Protein AF-K2ADT3-F1 (afdb_monomer)

Organism: NCBI:txid1234023

Sequence (476 aa):
MIILTILLVFITGLLLLWLFNQHKYLNIFEQLALGFWVVLSLFVFELFLEGIIFDKLSLIWPVLTFFVLVWILIFKNSKNKGLLSEILVSIKDNSLQIKSSFITLKSWQKIVSVLIVFYVIFKVFMAFSINISMPTFDEDSVAGWDLKTKVFVENKSLVLDRRNSEFLGSALERNIFAPLTDTYFLFGYDKFPVGLSNIIAPLVYLCLIFLFFGIFIRKANLFYSLISVYIFTSLPFIFIHSFWAYFNYISGFFLFTFAFYLSDQVLNLEKDFKINFRILVPLAISSFLDASIRNESIMLMLAIFFIEFGLFWFYNKKDFKFKKYLFVFWGLTWAFIAYLSNIYINYISPQKVGDVSSIVKWWVISNFFESIWKPWVLSAPFIQSFYHTDYNLLYLLYFIAVIIFLFNFKKLLEIKSLFLSSVALLWIFGIILIINVELLWLLTHYAFVRYPIAIIPFLVYIVSYFIHFIFAKKWQ

pLDDT: mean 73.04, std 15.08, range [34.38, 97.38]

Mean predicted aligned error: 10.2 Å

Secondary structure (DSSP, 8-state):
-HHHHHHHHHHHHHHHHHHH-TT--S-HHHHHHHHHHHHHHHHHHHHHHHHHHHSS--SHHHHHHHHHHHHHHHHHHTTSS-HHHHHHHHHHHHHHHHHHHHHHS-HHHHHHHHHHHHHHHHHHHHHHHHHHHSPPPHHHHHHTHHHHHHHHHHHSS----TTSTT-TT-SS----HHHHHHHHHHTT-SS--GGGTTTHHHHHHHHHHHHHHHHHHHHS-HHHHHHHHHHHHH-HHHHHTTTS--HHHHHHHHHHHHHHHHHHHHH-TTT-HHHHHHHHHHHHHHHHHHHTT-HHHHHHHHHHHHHHHHHHHHH--S-HHHHHHHHHHHHHHHHHHHHHHHHHHHHH-SS-TT-HHHHSSHHHHHHHHHHHTSHHHHHHHHHHHHHS-TTHHHHHHHHHHHHHHHHTTTT-HHHHHHHHHHHHHHHHHHHHHHHTGGGHHHHHHHTTTTSGGGGHHHHHHHHHHHHHHHHHTT--

Structure (mmCIF, N/CA/C/O backbone):
data_AF-K2ADT3-F1
#
_entry.id   AF-K2ADT3-F1
#
loop_
_atom_site.group_PDB
_atom_site.id
_atom_site.type_symbol
_atom_site.label_atom_id
_atom_site.label_alt_id
_atom_site.label_comp_id
_atom_site.label_asym_id
_atom_site.label_entity_id
_atom_site.label_seq_id
_atom_site.pdbx_PDB_ins_code
_atom_site.Cartn_x
_atom_site.Cartn_y
_atom_site.Cartn_z
_atom_site.occupancy
_atom_site.B_iso_or_equiv
_atom_site.auth_seq_id
_atom_site.auth_comp_id
_atom_site.auth_asym_id
_atom_site.auth_atom_id
_atom_site.pdbx_PDB_model_num
ATOM 1 N N . MET A 1 1 ? 14.579 16.649 -6.599 1.00 81.69 1 MET A N 1
ATOM 2 C CA . MET A 1 1 ? 13.530 16.148 -7.510 1.00 81.69 1 MET A CA 1
ATOM 3 C C . MET A 1 1 ? 12.638 15.095 -6.854 1.00 81.69 1 MET A C 1
ATOM 5 O O . MET A 1 1 ? 11.445 15.331 -6.791 1.00 81.69 1 MET A O 1
ATOM 9 N N . ILE A 1 2 ? 13.181 14.009 -6.286 1.00 85.12 2 ILE A N 1
ATOM 10 C CA . ILE A 1 2 ? 12.393 12.930 -5.639 1.00 85.12 2 ILE A CA 1
ATOM 11 C C . ILE A 1 2 ? 11.387 13.434 -4.592 1.00 85.12 2 ILE A C 1
ATOM 13 O O . ILE A 1 2 ? 10.227 13.049 -4.599 1.00 85.12 2 ILE A O 1
ATOM 17 N N . ILE A 1 3 ? 11.796 14.355 -3.713 1.00 87.88 3 ILE A N 1
ATOM 18 C CA . ILE A 1 3 ? 10.873 14.934 -2.721 1.00 87.88 3 ILE A CA 1
ATOM 19 C C . ILE A 1 3 ? 9.686 15.625 -3.411 1.00 87.88 3 ILE A C 1
ATOM 21 O O . ILE A 1 3 ? 8.559 15.522 -2.942 1.00 87.88 3 ILE A O 1
ATOM 25 N N . LEU A 1 4 ? 9.916 16.294 -4.545 1.00 87.00 4 LEU A N 1
ATOM 26 C CA . LEU A 1 4 ? 8.864 16.974 -5.296 1.00 87.00 4 LEU A CA 1
ATOM 27 C C . LEU A 1 4 ? 7.901 15.976 -5.953 1.00 87.00 4 LEU A C 1
ATOM 29 O O . LEU A 1 4 ? 6.699 16.204 -5.899 1.00 87.00 4 LEU A O 1
ATOM 33 N N . THR A 1 5 ? 8.397 14.873 -6.526 1.00 87.94 5 THR A N 1
ATOM 34 C CA . THR A 1 5 ? 7.538 13.825 -7.109 1.00 87.94 5 THR A CA 1
ATOM 35 C C . THR A 1 5 ? 6.728 13.106 -6.032 1.00 87.94 5 THR A C 1
ATOM 37 O O . THR A 1 5 ? 5.526 12.921 -6.196 1.00 87.94 5 THR A O 1
ATOM 40 N N . ILE A 1 6 ? 7.330 12.812 -4.875 1.00 90.06 6 ILE A N 1
ATOM 41 C CA . ILE A 1 6 ? 6.617 12.281 -3.703 1.00 90.06 6 ILE A CA 1
ATOM 42 C C . ILE A 1 6 ? 5.514 13.251 -3.252 1.00 90.06 6 ILE A C 1
ATOM 44 O O . ILE A 1 6 ? 4.363 12.847 -3.083 1.00 90.06 6 ILE A O 1
ATOM 48 N N . LEU A 1 7 ? 5.837 14.538 -3.085 1.00 90.38 7 LEU A N 1
ATOM 49 C CA . LEU A 1 7 ? 4.860 15.556 -2.692 1.00 90.38 7 LEU A CA 1
ATOM 50 C C . LEU A 1 7 ? 3.744 15.710 -3.728 1.00 90.38 7 LEU A C 1
ATOM 52 O O . LEU A 1 7 ? 2.586 15.847 -3.339 1.00 90.38 7 LEU A O 1
ATOM 56 N N . LEU A 1 8 ? 4.063 15.651 -5.023 1.00 90.12 8 LEU A N 1
ATOM 57 C CA . LEU A 1 8 ? 3.073 15.709 -6.096 1.00 90.12 8 LEU A CA 1
ATOM 58 C C . LEU A 1 8 ? 2.066 14.564 -5.963 1.00 90.12 8 LEU A C 1
ATOM 60 O O . LEU A 1 8 ? 0.863 14.817 -5.990 1.00 90.12 8 LEU A O 1
ATOM 64 N N . VAL A 1 9 ? 2.535 13.333 -5.742 1.00 90.88 9 VAL A N 1
ATOM 65 C CA . VAL A 1 9 ? 1.667 12.166 -5.525 1.00 90.88 9 VAL A CA 1
ATOM 66 C C . VAL A 1 9 ? 0.793 12.351 -4.280 1.00 90.88 9 VAL A C 1
ATOM 68 O O . VAL A 1 9 ? -0.425 12.203 -4.364 1.00 90.88 9 VAL A O 1
ATOM 71 N N . PHE A 1 10 ? 1.372 12.744 -3.139 1.00 89.94 10 PHE A N 1
ATOM 72 C CA . PHE A 1 10 ? 0.614 12.948 -1.896 1.00 89.94 10 PHE A CA 1
ATOM 73 C C . PHE A 1 10 ? -0.445 14.045 -2.017 1.00 89.94 10 PHE A C 1
ATOM 75 O O . PHE A 1 10 ? -1.592 13.843 -1.617 1.00 89.94 10 PHE A O 1
ATOM 82 N N . ILE A 1 11 ? -0.082 15.207 -2.564 1.00 88.25 11 ILE A N 1
ATOM 83 C CA . ILE A 1 11 ? -1.003 16.339 -2.699 1.00 88.25 11 ILE A CA 1
ATOM 84 C C . ILE A 1 11 ? -2.118 15.970 -3.674 1.00 88.25 11 ILE A C 1
ATOM 86 O O . ILE A 1 11 ? -3.288 16.114 -3.333 1.00 88.25 11 ILE A O 1
ATOM 90 N N . THR A 1 12 ? -1.783 15.439 -4.851 1.00 88.69 12 THR A N 1
ATOM 91 C CA . THR A 1 12 ? -2.785 15.001 -5.835 1.00 88.69 12 THR A CA 1
ATOM 92 C C . THR A 1 12 ? -3.702 13.930 -5.243 1.00 88.69 12 THR A C 1
ATOM 94 O O . THR A 1 12 ? -4.915 13.984 -5.434 1.00 88.69 12 THR A O 1
ATOM 97 N N . GLY A 1 13 ? -3.148 13.000 -4.462 1.00 88.00 13 GLY A N 1
ATOM 98 C CA . GLY A 1 13 ? -3.892 11.946 -3.778 1.00 88.00 13 GLY A CA 1
ATOM 99 C C . GLY A 1 13 ? -4.895 12.484 -2.768 1.00 88.00 13 GLY A C 1
ATOM 100 O O . GLY A 1 13 ? -6.058 12.076 -2.766 1.00 88.00 13 GLY A O 1
ATOM 101 N N . LEU A 1 14 ? -4.472 13.450 -1.950 1.00 84.69 14 LEU A N 1
ATOM 102 C CA . LEU A 1 14 ? -5.355 14.158 -1.028 1.00 84.69 14 LEU A CA 1
ATOM 103 C C . LEU A 1 14 ? -6.466 14.902 -1.771 1.00 84.69 14 LEU A C 1
ATOM 105 O O . LEU A 1 14 ? -7.624 14.801 -1.377 1.00 84.69 14 LEU A O 1
ATOM 109 N N . LEU A 1 15 ? -6.142 15.615 -2.855 1.00 83.19 15 LEU A N 1
ATOM 110 C CA . LEU A 1 15 ? -7.123 16.333 -3.676 1.00 83.19 15 LEU A CA 1
ATOM 111 C C . LEU A 1 15 ? -8.164 15.377 -4.275 1.00 83.19 15 LEU A C 1
ATOM 113 O O . LEU A 1 15 ? -9.370 15.630 -4.195 1.00 83.19 15 LEU A O 1
ATOM 117 N N . LEU A 1 16 ? -7.696 14.259 -4.832 1.00 82.69 16 LEU A N 1
ATOM 118 C CA . LEU A 1 16 ? -8.531 13.228 -5.433 1.00 82.69 16 LEU A CA 1
ATOM 119 C C . LEU A 1 16 ? -9.459 12.595 -4.396 1.00 82.69 16 LEU A C 1
ATOM 121 O O . LEU A 1 16 ? -10.671 12.540 -4.593 1.00 82.69 16 LEU A O 1
ATOM 125 N N . LEU A 1 17 ? -8.924 12.147 -3.259 1.00 80.06 17 LEU A N 1
ATOM 126 C CA . LEU A 1 17 ? -9.761 11.542 -2.230 1.00 80.06 17 LEU A CA 1
ATOM 127 C C . LEU A 1 17 ? -10.680 12.545 -1.561 1.00 80.06 17 LEU A C 1
ATOM 129 O O . LEU A 1 17 ? -11.782 12.167 -1.188 1.00 80.06 17 LEU A O 1
ATOM 133 N N . TRP A 1 18 ? -10.309 13.815 -1.464 1.00 76.06 18 TRP A N 1
ATOM 134 C CA . TRP A 1 18 ? -11.203 14.848 -0.961 1.00 76.06 18 TRP A CA 1
ATOM 135 C C . TRP A 1 18 ? -12.424 15.052 -1.877 1.00 76.06 18 TRP A C 1
ATOM 137 O O . TRP A 1 18 ? -13.548 15.174 -1.385 1.00 76.06 18 TRP A O 1
ATOM 147 N N . LEU A 1 19 ? -12.253 14.978 -3.207 1.00 75.12 19 LEU A N 1
ATOM 148 C CA . LEU A 1 19 ? -13.377 14.985 -4.161 1.00 75.12 19 LEU A CA 1
ATOM 149 C C . LEU A 1 19 ? -14.372 13.846 -3.909 1.00 75.12 19 LEU A C 1
ATOM 151 O O . LEU A 1 19 ? -15.582 14.032 -4.093 1.00 75.12 19 LEU A O 1
ATOM 155 N N . PHE A 1 20 ? -13.861 12.683 -3.507 1.00 73.81 20 PHE A N 1
ATOM 156 C CA . PHE A 1 20 ? -14.641 11.468 -3.295 1.00 73.81 20 PHE A CA 1
ATOM 157 C C . PHE A 1 20 ? -15.158 11.316 -1.855 1.00 73.81 20 PHE A C 1
ATOM 159 O O . PHE A 1 20 ? -16.244 10.770 -1.660 1.00 73.81 20 PHE A O 1
ATOM 166 N N . ASN A 1 21 ? -14.456 11.874 -0.867 1.00 71.19 21 ASN A N 1
ATOM 167 C CA . ASN A 1 21 ? -14.702 11.743 0.571 1.00 71.19 21 ASN A CA 1
ATOM 168 C C . ASN A 1 21 ? -15.465 12.942 1.168 1.00 71.19 21 ASN A C 1
ATOM 170 O O . ASN A 1 21 ? -15.193 13.386 2.284 1.00 71.19 21 ASN A O 1
ATOM 174 N N . GLN A 1 22 ? -16.458 13.463 0.446 1.00 64.25 22 GLN A N 1
ATOM 175 C CA . GLN A 1 22 ? -17.224 14.655 0.857 1.00 64.25 22 GLN A CA 1
ATOM 176 C C . GLN A 1 22 ? -17.975 14.496 2.195 1.00 64.25 22 GLN A C 1
ATOM 178 O O . GLN A 1 22 ? -18.417 15.480 2.776 1.00 64.25 22 GLN A O 1
ATOM 183 N N . HIS A 1 23 ? -18.101 13.267 2.699 1.00 62.38 23 HIS A N 1
ATOM 184 C CA . HIS A 1 23 ? -18.808 12.940 3.939 1.00 62.38 23 HIS A CA 1
ATOM 185 C C . HIS A 1 23 ? -17.874 12.533 5.087 1.00 62.38 23 HIS A C 1
ATOM 187 O O . HIS A 1 23 ? -18.341 11.990 6.083 1.00 62.38 23 HIS A O 1
ATOM 193 N N . LYS A 1 24 ? -16.563 12.799 4.963 1.00 70.69 24 LYS A N 1
ATOM 194 C CA . LYS A 1 24 ? -15.551 12.518 5.999 1.00 70.69 24 LYS A CA 1
ATOM 195 C C . LYS A 1 24 ? -15.534 11.047 6.465 1.00 70.69 24 LYS A C 1
ATOM 197 O O . LYS A 1 24 ? -15.302 10.777 7.639 1.00 70.69 24 LYS A O 1
ATOM 202 N N . TYR A 1 25 ? -15.763 10.099 5.554 1.00 74.94 25 TYR A N 1
ATOM 203 C CA . TYR A 1 25 ? -15.702 8.662 5.850 1.00 74.94 25 TYR A CA 1
ATOM 204 C C . TYR A 1 25 ? -14.286 8.226 6.244 1.00 74.94 25 TYR A C 1
ATOM 206 O O . TYR A 1 25 ? -14.083 7.571 7.263 1.00 74.94 25 TYR A O 1
ATOM 214 N N . LEU A 1 26 ? -13.305 8.630 5.435 1.00 80.00 26 LEU A N 1
ATOM 215 C CA . LEU A 1 26 ? -11.886 8.407 5.702 1.00 80.00 26 LEU A CA 1
ATOM 216 C C . LEU A 1 26 ? -11.332 9.547 6.554 1.00 80.00 26 LEU A C 1
ATOM 218 O O . LEU A 1 26 ? -11.561 10.718 6.228 1.00 80.00 26 LEU A O 1
ATOM 222 N N . ASN A 1 27 ? -10.540 9.232 7.578 1.00 83.75 27 ASN A N 1
ATOM 223 C CA . ASN A 1 27 ? -9.726 10.252 8.245 1.00 83.75 27 ASN A CA 1
ATOM 224 C C . ASN A 1 27 ? -8.504 10.650 7.400 1.00 83.75 27 ASN A C 1
ATOM 226 O O . ASN A 1 27 ? -8.256 10.090 6.334 1.00 83.75 27 ASN A O 1
ATOM 230 N N . ILE A 1 28 ? -7.737 11.639 7.867 1.00 86.00 28 ILE A N 1
ATOM 231 C CA . ILE A 1 28 ? -6.600 12.173 7.107 1.00 86.00 28 ILE A CA 1
ATOM 232 C C . ILE A 1 28 ? -5.492 11.136 6.868 1.00 86.00 28 ILE A C 1
ATOM 234 O O . ILE A 1 28 ? -4.859 11.169 5.820 1.00 86.00 28 ILE A O 1
ATOM 238 N N . PHE A 1 29 ? -5.274 10.193 7.788 1.00 90.56 29 PHE A N 1
ATOM 239 C CA . PHE A 1 29 ? -4.237 9.167 7.639 1.00 90.56 29 PHE A CA 1
ATOM 240 C C . PHE A 1 29 ? -4.635 8.119 6.598 1.00 90.56 29 PHE A C 1
ATOM 242 O O . PHE A 1 29 ? -3.828 7.779 5.735 1.00 90.56 29 PHE A O 1
ATOM 249 N N . GLU A 1 30 ? -5.901 7.683 6.617 1.00 87.69 30 GLU A N 1
ATOM 250 C CA . GLU A 1 30 ? -6.477 6.849 5.556 1.00 87.69 30 GLU A CA 1
ATOM 251 C C . GLU A 1 30 ? -6.400 7.585 4.202 1.00 87.69 30 GLU A C 1
ATOM 253 O O . GLU A 1 30 ? -5.967 7.007 3.211 1.00 87.69 30 GLU A O 1
ATOM 258 N N . GLN A 1 31 ? -6.732 8.882 4.152 1.00 86.50 31 GLN A N 1
ATOM 259 C CA . GLN A 1 31 ? -6.633 9.680 2.921 1.00 86.50 31 GLN A CA 1
ATOM 260 C C . GLN A 1 31 ? -5.194 9.814 2.403 1.00 86.50 31 GLN A C 1
ATOM 262 O O . GLN A 1 31 ? -4.972 9.717 1.201 1.00 86.50 31 GLN A O 1
ATOM 267 N N . LEU A 1 32 ? -4.211 10.026 3.279 1.00 88.38 32 LEU A N 1
ATOM 268 C CA . LEU A 1 32 ? -2.805 10.108 2.880 1.00 88.38 32 LEU A CA 1
ATOM 269 C C . LEU A 1 32 ? -2.323 8.789 2.276 1.00 88.38 32 LEU A C 1
ATOM 271 O O . LEU A 1 32 ? -1.736 8.800 1.199 1.00 88.38 32 LEU A O 1
ATOM 275 N N . ALA A 1 33 ? -2.601 7.666 2.944 1.00 89.81 33 ALA A N 1
ATOM 276 C CA . ALA A 1 33 ? -2.185 6.350 2.477 1.00 89.81 33 ALA A CA 1
ATOM 277 C C . ALA A 1 33 ? -2.865 5.985 1.152 1.00 89.81 33 ALA A C 1
ATOM 279 O O . ALA A 1 33 ? -2.201 5.725 0.155 1.00 89.81 33 ALA A O 1
ATOM 280 N N . LEU A 1 34 ? -4.198 6.000 1.114 1.00 86.12 34 LEU A N 1
ATOM 281 C CA . LEU A 1 34 ? -4.948 5.585 -0.069 1.00 86.12 34 LEU A CA 1
ATOM 282 C C . LEU A 1 34 ? -4.761 6.549 -1.241 1.00 86.12 34 LEU A C 1
ATOM 284 O O . LEU A 1 34 ? -4.681 6.118 -2.38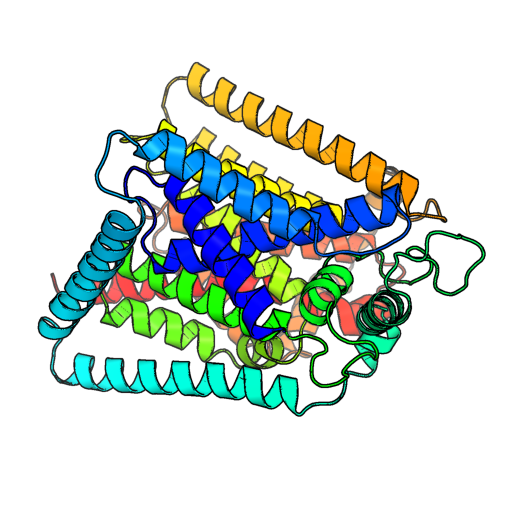7 1.00 86.12 34 LEU A O 1
ATOM 288 N N . GLY A 1 35 ? -4.690 7.850 -0.957 1.00 87.25 35 GLY A N 1
ATOM 289 C CA . GLY A 1 35 ? -4.552 8.882 -1.975 1.00 87.25 35 GLY A CA 1
ATOM 290 C C . GLY A 1 35 ? -3.203 8.784 -2.665 1.00 87.25 35 GLY A C 1
ATOM 291 O O . GLY A 1 35 ? -3.154 8.841 -3.892 1.00 87.25 35 GLY A O 1
ATOM 292 N N . PHE A 1 36 ? -2.137 8.577 -1.883 1.00 88.56 36 PHE A N 1
ATOM 293 C CA . PHE A 1 36 ? -0.804 8.327 -2.418 1.00 88.56 36 PHE A CA 1
ATOM 294 C C . PHE A 1 36 ? -0.827 7.163 -3.409 1.00 88.56 36 PHE A C 1
ATOM 296 O O . PHE A 1 36 ? -0.367 7.301 -4.537 1.00 88.56 36 PHE A O 1
ATOM 303 N N . TRP A 1 37 ? -1.440 6.046 -3.025 1.00 84.75 37 TRP A N 1
ATOM 304 C CA . TRP A 1 37 ? -1.444 4.840 -3.845 1.00 84.75 37 TRP A CA 1
ATOM 305 C C . TRP A 1 37 ? -2.268 4.934 -5.114 1.00 84.75 37 TRP A C 1
ATOM 307 O O . TRP A 1 37 ? -1.780 4.583 -6.184 1.00 84.75 37 TRP A O 1
ATOM 317 N N . VAL A 1 38 ? -3.494 5.442 -5.010 1.00 83.12 38 VAL A N 1
ATOM 318 C CA . VAL A 1 38 ? -4.368 5.606 -6.174 1.00 83.12 38 VAL A CA 1
ATOM 319 C C . VAL A 1 38 ? -3.702 6.493 -7.220 1.00 83.12 38 VAL A C 1
ATOM 321 O O . VAL A 1 38 ? -3.714 6.167 -8.407 1.00 83.12 38 VAL A O 1
ATOM 324 N N . VAL A 1 39 ? -3.098 7.599 -6.784 1.00 87.50 39 VAL A N 1
ATOM 325 C CA . VAL A 1 39 ? -2.418 8.519 -7.695 1.00 87.50 39 VAL A CA 1
ATOM 326 C C . VAL A 1 39 ? -1.117 7.940 -8.216 1.00 87.50 39 VAL A C 1
ATOM 328 O O . VAL A 1 39 ? -0.844 8.100 -9.399 1.00 87.50 39 VAL A O 1
ATOM 331 N N . LEU A 1 40 ? -0.332 7.246 -7.391 1.00 87.94 40 LEU A N 1
ATOM 332 C CA . LEU A 1 40 ? 0.888 6.604 -7.865 1.00 87.94 40 LEU A CA 1
ATOM 333 C C . LEU A 1 40 ? 0.577 5.581 -8.961 1.00 87.94 40 LEU A C 1
ATOM 335 O O . LEU A 1 40 ? 1.201 5.623 -10.015 1.00 87.94 40 LEU A O 1
ATOM 339 N N . SER A 1 41 ? -0.431 4.724 -8.761 1.00 83.25 41 SER A N 1
ATOM 340 C CA . SER A 1 41 ? -0.881 3.781 -9.790 1.00 83.25 41 SER A CA 1
ATOM 341 C C . SER A 1 41 ? -1.310 4.495 -11.073 1.00 83.25 41 SER A C 1
ATOM 343 O O . SER A 1 41 ? -0.955 4.049 -12.162 1.00 83.25 41 SER A O 1
ATOM 345 N N . LEU A 1 42 ? -2.048 5.605 -10.953 1.00 84.12 42 LEU A N 1
ATOM 346 C CA . LEU A 1 42 ? -2.483 6.403 -12.099 1.00 84.12 42 LEU A CA 1
ATOM 347 C C . LEU A 1 42 ? -1.294 7.017 -12.848 1.00 84.12 42 LEU A C 1
ATOM 349 O O . LEU A 1 42 ? -1.214 6.881 -14.061 1.00 84.12 42 LEU A O 1
ATOM 353 N N . PHE A 1 43 ? -0.352 7.637 -12.141 1.00 88.88 43 PHE A N 1
ATOM 354 C CA . PHE A 1 43 ? 0.824 8.265 -12.746 1.00 88.88 43 PHE A CA 1
ATOM 355 C C . PHE A 1 43 ? 1.762 7.248 -13.390 1.00 88.88 43 PHE A C 1
ATOM 357 O O . PHE A 1 43 ? 2.295 7.503 -14.464 1.00 88.88 43 PHE A O 1
ATOM 364 N N . VAL A 1 44 ? 1.939 6.080 -12.774 1.00 86.56 44 VAL A N 1
ATOM 365 C CA . VAL A 1 44 ? 2.715 4.981 -13.363 1.00 86.56 44 VAL A CA 1
ATOM 366 C C . VAL A 1 44 ? 2.036 4.454 -14.627 1.00 86.56 44 VAL A C 1
ATOM 368 O O . VAL A 1 44 ? 2.708 4.171 -15.617 1.00 86.56 44 VAL A O 1
ATOM 371 N N . PHE A 1 45 ? 0.705 4.368 -14.632 1.00 82.94 45 PHE A N 1
ATOM 372 C CA . PHE A 1 45 ? -0.054 3.997 -15.823 1.00 82.94 45 PHE A CA 1
ATOM 373 C C . PHE A 1 45 ? 0.021 5.061 -16.929 1.00 82.94 45 PHE A C 1
ATOM 375 O O . PHE A 1 45 ? 0.191 4.717 -18.096 1.00 82.94 45 PHE A O 1
ATOM 382 N N . GLU A 1 46 ? -0.050 6.346 -16.586 1.00 86.38 46 GLU A N 1
ATOM 383 C CA . GLU A 1 46 ? 0.164 7.448 -17.532 1.00 86.38 46 GLU A CA 1
ATOM 384 C C . GLU A 1 46 ? 1.572 7.397 -18.138 1.00 86.38 46 GLU A C 1
ATOM 386 O O . GLU A 1 46 ? 1.715 7.495 -19.354 1.00 86.38 46 GLU A O 1
ATOM 391 N N . LEU A 1 47 ? 2.595 7.156 -17.311 1.00 87.12 47 LEU A N 1
ATOM 392 C CA . LEU A 1 47 ? 3.984 6.992 -17.741 1.00 87.12 47 LEU A CA 1
ATOM 393 C C . LEU A 1 47 ? 4.143 5.793 -18.692 1.00 87.12 47 LEU A C 1
ATOM 395 O O . LEU A 1 47 ? 4.841 5.875 -19.701 1.00 87.12 47 LEU A O 1
ATOM 399 N N . PHE A 1 48 ? 3.453 4.688 -18.403 1.00 85.38 48 PHE A N 1
ATOM 400 C CA . PHE A 1 48 ? 3.399 3.519 -19.277 1.00 85.38 48 PHE A CA 1
ATOM 401 C C . PHE A 1 48 ? 2.755 3.830 -20.635 1.00 85.38 48 PHE A C 1
ATOM 403 O O . PHE A 1 48 ? 3.317 3.482 -21.675 1.00 85.38 48 PHE A O 1
ATOM 410 N N . LEU A 1 49 ? 1.591 4.493 -20.639 1.00 83.75 49 LEU A N 1
ATOM 411 C CA . LEU A 1 49 ? 0.909 4.899 -21.870 1.00 83.75 49 LEU A CA 1
ATOM 412 C C . LEU A 1 49 ? 1.773 5.842 -22.702 1.00 83.75 49 LEU A C 1
ATOM 414 O O . LEU A 1 49 ? 1.833 5.703 -23.921 1.00 83.75 49 LEU A O 1
ATOM 418 N N . GLU A 1 50 ? 2.463 6.773 -22.050 1.00 86.62 50 GLU A N 1
ATOM 419 C CA . GLU A 1 50 ? 3.373 7.685 -22.724 1.00 86.62 50 GLU A CA 1
ATOM 420 C C . GLU A 1 50 ? 4.522 6.936 -23.398 1.00 86.62 50 GLU A C 1
ATOM 422 O O . GLU A 1 50 ? 4.773 7.130 -24.588 1.00 86.62 50 GLU A O 1
ATOM 427 N N . GLY A 1 51 ? 5.144 6.010 -22.666 1.00 85.44 51 GLY A N 1
ATOM 428 C CA . GLY A 1 51 ? 6.197 5.162 -23.199 1.00 85.44 51 GLY A CA 1
ATOM 429 C C . GLY A 1 51 ? 5.741 4.328 -24.396 1.00 85.44 51 GLY A C 1
ATOM 430 O O . GLY A 1 51 ? 6.506 4.175 -25.337 1.00 85.44 51 GLY A O 1
ATOM 431 N N . ILE A 1 52 ? 4.498 3.834 -24.409 1.00 84.00 52 ILE A N 1
ATOM 432 C CA . ILE A 1 52 ? 3.947 3.097 -25.559 1.00 84.00 52 ILE A CA 1
ATOM 433 C C . ILE A 1 52 ? 3.682 4.010 -26.758 1.00 84.00 52 ILE A C 1
ATOM 435 O O . ILE A 1 52 ? 3.982 3.634 -27.889 1.00 84.00 52 ILE A O 1
ATOM 439 N N . ILE A 1 53 ? 3.054 5.165 -26.532 1.00 85.12 53 ILE A N 1
ATOM 440 C CA . ILE A 1 53 ? 2.545 6.020 -27.613 1.00 85.12 53 ILE A CA 1
ATOM 441 C C . ILE A 1 53 ? 3.671 6.843 -28.244 1.00 85.12 53 ILE A C 1
ATOM 443 O O . ILE A 1 53 ? 3.685 7.034 -29.459 1.00 85.12 53 ILE A O 1
ATOM 447 N N . PHE A 1 54 ? 4.595 7.344 -27.426 1.00 86.56 54 PHE A N 1
ATOM 448 C CA . PHE A 1 54 ? 5.606 8.315 -27.842 1.00 86.56 54 PHE A CA 1
ATOM 449 C C . PHE A 1 54 ? 7.033 7.766 -27.817 1.00 86.56 54 PHE A C 1
ATOM 451 O O . PHE A 1 54 ? 7.948 8.500 -28.195 1.00 86.56 54 PHE A O 1
ATOM 458 N N . ASP A 1 55 ? 7.233 6.522 -27.362 1.00 84.94 55 ASP A N 1
ATOM 459 C CA . ASP A 1 55 ? 8.558 5.909 -27.165 1.00 84.94 55 ASP A CA 1
ATOM 460 C C . ASP A 1 55 ? 9.483 6.769 -26.282 1.00 84.94 55 ASP A C 1
ATOM 462 O O . ASP A 1 55 ? 10.705 6.785 -26.411 1.00 84.94 55 ASP A O 1
ATOM 466 N N . LYS A 1 56 ? 8.877 7.562 -25.393 1.00 87.88 56 LYS A N 1
ATOM 467 C CA . LYS A 1 56 ? 9.545 8.485 -24.477 1.00 87.88 56 LYS A CA 1
ATOM 468 C C . LYS A 1 56 ? 8.763 8.561 -23.183 1.00 87.88 56 LYS A C 1
ATOM 470 O O . LYS A 1 56 ? 7.538 8.513 -23.183 1.00 87.88 56 LYS A O 1
ATOM 475 N N . LEU A 1 57 ? 9.491 8.695 -22.087 1.00 89.12 57 LEU A N 1
ATOM 476 C CA . LEU A 1 57 ? 8.928 8.923 -20.769 1.00 89.12 57 LEU A CA 1
ATOM 477 C C . LEU A 1 57 ? 8.997 10.421 -20.455 1.00 89.12 57 LEU A C 1
ATOM 479 O O . LEU A 1 57 ? 10.053 11.039 -20.617 1.00 89.12 57 LEU A O 1
ATOM 483 N N . SER A 1 58 ? 7.898 11.002 -19.974 1.00 88.00 58 SER A N 1
ATOM 484 C CA . SER A 1 58 ? 7.864 12.346 -19.402 1.00 88.00 58 SER A CA 1
ATOM 485 C C . SER A 1 58 ? 6.998 12.424 -18.143 1.00 88.00 58 SER A C 1
ATOM 487 O O . SER A 1 58 ? 6.258 11.511 -17.790 1.00 88.00 58 SER A O 1
ATOM 489 N N . LEU A 1 59 ? 7.109 13.537 -17.414 1.00 86.62 59 LEU A N 1
ATOM 490 C CA . LEU A 1 59 ? 6.187 13.861 -16.318 1.00 86.62 59 LEU A CA 1
ATOM 491 C C . LEU A 1 59 ? 5.034 14.761 -16.775 1.00 86.62 59 LEU A C 1
ATOM 493 O O . LEU A 1 59 ? 4.301 15.273 -15.930 1.00 86.62 59 LEU A O 1
ATOM 497 N N . ILE A 1 60 ? 4.864 14.981 -18.084 1.00 87.19 60 ILE A N 1
ATOM 498 C CA . ILE A 1 60 ? 3.857 15.914 -18.605 1.00 87.19 60 ILE A CA 1
ATOM 499 C C . ILE A 1 60 ? 2.456 15.456 -18.195 1.00 87.19 60 ILE A C 1
ATOM 501 O O . ILE A 1 60 ? 1.703 16.257 -17.647 1.00 87.19 60 ILE A O 1
ATOM 505 N N . TRP A 1 61 ? 2.122 14.178 -18.390 1.00 84.56 61 TRP A N 1
ATOM 506 C CA . TRP A 1 61 ? 0.798 13.647 -18.050 1.00 84.56 61 TRP A CA 1
ATOM 507 C C . TRP A 1 61 ? 0.497 13.684 -16.543 1.00 84.56 61 TRP A C 1
ATOM 509 O O . TRP A 1 61 ? -0.510 14.303 -16.193 1.00 84.56 61 TRP A O 1
ATOM 519 N N . PRO A 1 62 ? 1.386 13.211 -15.642 1.00 85.44 62 PRO A N 1
ATOM 520 C CA . PRO A 1 62 ? 1.189 13.366 -14.198 1.00 85.44 62 PRO A CA 1
ATOM 521 C C . PRO A 1 62 ? 0.954 14.815 -13.754 1.00 85.44 62 PRO A C 1
ATOM 523 O O . PRO A 1 62 ? 0.088 15.105 -12.921 1.00 85.44 62 PRO A O 1
ATOM 526 N N . VAL A 1 63 ? 1.710 15.756 -14.328 1.00 87.50 63 VAL A N 1
ATOM 527 C CA . VAL A 1 63 ? 1.575 17.187 -14.032 1.00 87.50 63 VAL A CA 1
ATOM 528 C C . VAL A 1 63 ? 0.250 17.738 -14.567 1.00 87.50 63 VAL A C 1
ATOM 530 O O . VAL A 1 63 ? -0.436 18.476 -13.856 1.00 87.50 63 VAL A O 1
ATOM 533 N N . LEU A 1 64 ? -0.153 17.364 -15.784 1.00 88.19 64 LEU A N 1
ATOM 534 C CA . LEU A 1 64 ? -1.450 17.738 -16.351 1.00 88.19 64 LEU A CA 1
ATOM 535 C C . LEU A 1 64 ? -2.605 17.195 -15.507 1.00 88.19 64 LEU A C 1
ATOM 537 O O . LEU A 1 64 ? -3.521 17.952 -15.191 1.00 88.19 64 LEU A O 1
ATOM 541 N N . THR A 1 65 ? -2.545 15.936 -15.075 1.00 85.56 65 THR A N 1
ATOM 542 C CA . THR A 1 65 ? -3.554 15.317 -14.206 1.00 85.56 65 THR A CA 1
ATOM 543 C C . THR A 1 65 ? -3.691 16.069 -12.882 1.00 85.56 65 THR A C 1
ATOM 545 O O . THR A 1 65 ? -4.813 16.358 -12.455 1.00 85.56 65 THR A O 1
ATOM 548 N N . PHE A 1 66 ? -2.579 16.490 -12.267 1.00 86.69 66 PHE A N 1
ATOM 549 C CA . PHE A 1 66 ? -2.615 17.374 -11.098 1.00 86.69 66 PHE A CA 1
ATOM 550 C C . PHE A 1 66 ? -3.350 18.691 -11.391 1.00 86.69 66 PHE A C 1
ATOM 552 O O . PHE A 1 66 ? -4.275 19.056 -10.660 1.00 86.69 66 PHE A O 1
ATOM 559 N N . PHE A 1 67 ? -2.997 19.390 -12.474 1.00 87.81 67 PHE A N 1
ATOM 560 C CA . PHE A 1 67 ? -3.643 20.657 -12.829 1.00 87.81 67 PHE A CA 1
ATOM 561 C C . PHE A 1 67 ? -5.128 20.497 -13.169 1.00 87.81 67 PHE A C 1
ATOM 563 O O . PHE A 1 67 ? -5.932 21.336 -12.763 1.00 87.81 67 PHE A O 1
ATOM 570 N N . VAL A 1 68 ? -5.518 19.414 -13.844 1.00 87.56 68 VAL A N 1
ATOM 571 C CA . VAL A 1 68 ? -6.922 19.089 -14.134 1.00 87.56 68 VAL A CA 1
ATOM 572 C C . VAL A 1 68 ? -7.704 18.879 -12.839 1.00 87.56 68 VAL A C 1
ATOM 574 O O . VAL A 1 68 ? -8.792 19.433 -12.687 1.00 87.56 68 VAL A O 1
ATOM 577 N N . LEU A 1 69 ? -7.156 18.143 -11.869 1.00 82.50 69 LEU A N 1
ATOM 578 C CA . LEU A 1 69 ? -7.811 17.933 -10.574 1.00 82.50 69 LEU A CA 1
ATOM 579 C C . LEU A 1 69 ? -7.947 19.234 -9.777 1.00 82.50 69 LEU A C 1
ATOM 581 O O . LEU A 1 69 ? -9.017 19.504 -9.225 1.00 82.50 69 LEU A O 1
ATOM 585 N N . VAL A 1 70 ? -6.903 20.068 -9.759 1.00 82.19 70 VAL A N 1
ATOM 586 C CA . VAL A 1 70 ? -6.954 21.410 -9.158 1.00 82.19 70 VAL A CA 1
ATOM 587 C C . VAL A 1 70 ? -8.031 22.260 -9.833 1.00 82.19 70 VAL A C 1
ATOM 589 O O . VAL A 1 70 ? -8.831 22.895 -9.147 1.00 82.19 70 VAL A O 1
ATOM 592 N N . TRP A 1 71 ? -8.108 22.237 -11.164 1.00 84.06 71 TRP A N 1
ATOM 593 C CA . TRP A 1 71 ? -9.100 22.984 -11.933 1.00 84.06 71 TRP A CA 1
ATOM 594 C C . TRP A 1 71 ? -10.531 22.522 -11.628 1.00 84.06 71 TRP A C 1
ATOM 596 O O . TRP A 1 71 ? -11.377 23.345 -11.275 1.00 84.06 71 TRP A O 1
ATOM 606 N N . ILE A 1 72 ? -10.792 21.207 -11.644 1.00 82.38 72 ILE A N 1
ATOM 607 C CA . ILE A 1 72 ? -12.086 20.619 -11.252 1.00 82.38 72 ILE A CA 1
ATOM 608 C C . ILE A 1 72 ? -12.483 21.082 -9.846 1.00 82.38 72 ILE A C 1
ATOM 610 O O . ILE A 1 72 ? -13.639 21.440 -9.606 1.00 82.38 72 ILE A O 1
ATOM 614 N N . LEU A 1 73 ? -11.530 21.102 -8.914 1.00 75.19 73 LEU A N 1
ATOM 615 C CA . LEU A 1 73 ? -11.762 21.529 -7.539 1.00 75.19 73 LEU A CA 1
ATOM 616 C C . LEU A 1 73 ? -12.077 23.016 -7.414 1.00 75.19 73 LEU A C 1
ATOM 618 O O . LEU A 1 73 ? -13.006 23.367 -6.688 1.00 75.19 73 LEU A O 1
ATOM 622 N N . ILE A 1 74 ? -11.358 23.882 -8.129 1.00 76.81 74 ILE A N 1
ATOM 623 C CA . ILE A 1 74 ? -11.631 25.325 -8.160 1.00 76.81 74 ILE A CA 1
ATOM 624 C C . ILE A 1 74 ? -13.045 25.578 -8.695 1.00 76.81 74 ILE A C 1
ATOM 626 O O . ILE A 1 74 ? -13.816 26.306 -8.070 1.00 76.81 74 ILE A O 1
ATOM 630 N N . PHE A 1 75 ? -13.426 24.931 -9.799 1.00 78.25 75 PHE A N 1
ATOM 631 C CA . PHE A 1 75 ? -14.757 25.097 -10.385 1.00 78.25 75 PHE A CA 1
ATOM 632 C C . PHE A 1 75 ? -15.866 24.598 -9.457 1.00 78.25 75 PHE A C 1
ATOM 634 O O . PHE A 1 75 ? -16.845 25.312 -9.222 1.00 78.25 75 PHE A O 1
ATOM 641 N N . LYS A 1 76 ? -15.696 23.408 -8.872 1.00 74.56 76 LYS A N 1
ATOM 642 C CA . LYS A 1 76 ? -16.676 22.798 -7.964 1.00 74.56 76 LYS A CA 1
ATOM 643 C C . LYS A 1 76 ? -16.833 23.576 -6.652 1.00 74.56 76 LYS A C 1
ATOM 645 O O . LYS A 1 76 ? -17.947 23.673 -6.143 1.00 74.56 76 LYS A O 1
ATOM 650 N N . ASN A 1 77 ? -15.747 24.153 -6.133 1.00 67.62 77 ASN A N 1
ATOM 651 C CA . ASN A 1 77 ? -15.739 24.894 -4.868 1.00 67.62 77 ASN A CA 1
ATOM 652 C C . ASN A 1 77 ? -15.886 26.410 -5.027 1.00 67.62 77 ASN A C 1
ATOM 654 O O . ASN A 1 77 ? -15.921 27.102 -4.019 1.00 67.62 77 ASN A O 1
ATOM 658 N N . SER A 1 78 ? -16.045 26.944 -6.241 1.00 61.31 78 SER A N 1
ATOM 659 C CA . SER A 1 78 ? -16.280 28.382 -6.473 1.00 61.31 78 SER A CA 1
ATOM 660 C C . SER A 1 78 ? -17.491 28.956 -5.711 1.00 61.31 78 SER A C 1
ATOM 662 O O . SER A 1 78 ? -17.599 30.169 -5.550 1.00 61.31 78 SER A O 1
ATOM 664 N N . LYS A 1 79 ? -18.386 28.092 -5.202 1.00 61.19 79 LYS A N 1
ATOM 665 C CA . LYS A 1 79 ? -19.562 28.449 -4.391 1.00 61.19 79 LYS A CA 1
ATOM 666 C C . LYS A 1 79 ? -19.442 28.150 -2.884 1.00 61.19 79 LYS A C 1
ATOM 668 O O . LYS A 1 79 ? -20.335 28.546 -2.145 1.00 61.19 79 LYS A O 1
ATOM 673 N N . ASN A 1 80 ? -18.386 27.479 -2.416 1.00 56.34 80 ASN A N 1
ATOM 674 C CA . ASN A 1 80 ? -18.190 27.089 -1.008 1.00 56.34 80 ASN A CA 1
ATOM 675 C C . ASN A 1 80 ? -16.823 27.563 -0.482 1.00 56.34 80 ASN A C 1
ATOM 677 O O . ASN A 1 80 ? -15.952 27.958 -1.251 1.00 56.34 80 ASN A O 1
ATOM 681 N N . LYS A 1 81 ? -16.637 27.566 0.847 1.00 58.91 81 LYS A N 1
ATOM 682 C CA . LYS A 1 81 ? -15.376 27.961 1.508 1.00 58.91 81 LYS A CA 1
ATOM 683 C C . LYS A 1 81 ? -14.180 27.282 0.819 1.00 58.91 81 LYS A C 1
ATOM 685 O O . LYS A 1 81 ? -14.229 26.096 0.519 1.00 58.91 81 LYS A O 1
ATOM 690 N N . GLY A 1 82 ? -13.121 28.041 0.527 1.00 66.31 82 GLY A N 1
ATOM 691 C CA . GLY A 1 82 ? -12.023 27.571 -0.325 1.00 66.31 82 GLY A CA 1
ATOM 692 C C . GLY A 1 82 ? -11.420 26.238 0.138 1.00 66.31 82 GLY A C 1
ATOM 693 O O . GLY A 1 82 ? -11.221 26.029 1.332 1.00 66.31 82 GLY A O 1
ATOM 694 N N . LEU A 1 83 ? -11.086 25.364 -0.815 1.00 67.75 83 LEU A N 1
ATOM 695 C CA . LEU A 1 83 ? -10.511 24.020 -0.629 1.00 67.75 83 LEU A CA 1
ATOM 696 C C . LEU A 1 83 ? -9.478 23.920 0.509 1.00 67.75 83 LEU A C 1
ATOM 698 O O . LEU A 1 83 ? -9.561 23.048 1.373 1.00 67.75 83 LEU A O 1
ATOM 702 N N . LEU A 1 84 ? -8.506 24.835 0.506 1.00 70.44 84 LEU A N 1
ATOM 703 C CA . LEU A 1 84 ? -7.434 24.905 1.499 1.00 70.44 84 LEU A CA 1
ATOM 704 C C . LEU A 1 84 ? -7.983 25.022 2.925 1.00 70.44 84 LEU A C 1
ATOM 706 O O . LEU A 1 84 ? -7.468 24.384 3.837 1.00 70.44 84 LEU A O 1
ATOM 710 N N . SER A 1 85 ? -9.063 25.782 3.116 1.00 73.25 85 SER A N 1
ATOM 711 C CA . SER A 1 85 ? -9.703 25.935 4.422 1.00 73.25 85 SER A CA 1
ATOM 712 C C . SER A 1 85 ? -10.341 24.634 4.910 1.00 73.25 85 SER A C 1
ATOM 714 O O . SER A 1 85 ? -10.207 24.307 6.084 1.00 73.25 85 SER A O 1
ATOM 716 N N . GLU A 1 86 ? -10.961 23.844 4.031 1.00 73.38 86 GLU A N 1
ATOM 717 C CA . GLU A 1 86 ? -11.586 22.572 4.412 1.00 73.38 86 GLU A CA 1
ATOM 718 C C . GLU A 1 86 ? -10.550 21.488 4.730 1.00 73.38 86 GLU A C 1
ATOM 720 O O . GLU A 1 86 ? -10.711 20.748 5.703 1.00 73.38 86 GLU A O 1
ATOM 725 N N . ILE A 1 87 ? -9.450 21.431 3.969 1.00 74.69 87 ILE A N 1
ATOM 726 C CA . ILE A 1 87 ? -8.315 20.545 4.270 1.00 74.69 87 ILE A CA 1
ATOM 727 C C . ILE A 1 87 ? -7.707 20.913 5.630 1.00 74.69 87 ILE A C 1
ATOM 729 O O . ILE A 1 87 ? -7.525 20.040 6.479 1.00 74.69 87 ILE A O 1
ATOM 733 N N . LEU A 1 88 ? -7.457 22.203 5.880 1.00 79.62 88 LEU A N 1
ATOM 734 C CA . LEU A 1 88 ? -6.928 22.682 7.161 1.00 79.62 88 LEU A CA 1
ATOM 735 C C . LEU A 1 88 ? -7.883 22.395 8.328 1.00 79.62 88 LEU A C 1
ATOM 737 O O . LEU A 1 88 ? -7.426 22.019 9.408 1.00 79.62 88 LEU A O 1
ATOM 741 N N . VAL A 1 89 ? -9.198 22.516 8.119 1.00 80.56 89 VAL A N 1
ATOM 742 C CA . VAL A 1 89 ? -10.210 22.129 9.116 1.00 80.56 89 VAL A CA 1
ATOM 743 C C . VAL A 1 89 ? -10.151 20.628 9.391 1.00 80.56 89 VAL A C 1
ATOM 745 O O . VAL A 1 89 ? -10.103 20.243 10.551 1.00 80.56 89 VAL A O 1
ATOM 748 N N . SER A 1 90 ? -10.068 19.776 8.365 1.00 78.62 90 SER A N 1
ATOM 749 C CA . SER A 1 90 ? -9.929 18.322 8.544 1.00 78.62 90 SER A CA 1
ATOM 750 C C . SER A 1 90 ? -8.668 17.951 9.336 1.00 78.62 90 SER A C 1
ATOM 752 O O . SER A 1 90 ? -8.719 17.134 10.258 1.00 78.62 90 SER A O 1
ATOM 754 N N . ILE A 1 91 ? -7.530 18.582 9.030 1.00 82.31 91 ILE A N 1
ATOM 755 C CA . ILE A 1 91 ? -6.274 18.381 9.769 1.00 82.31 91 ILE A CA 1
ATOM 756 C C . ILE A 1 91 ? -6.438 18.820 11.231 1.00 82.31 91 ILE A C 1
ATOM 758 O O . ILE A 1 91 ? -6.030 18.103 12.148 1.00 82.31 91 ILE A O 1
ATOM 762 N N . LYS A 1 92 ? -7.072 19.975 11.461 1.00 86.62 92 LYS A N 1
ATOM 763 C CA . LYS A 1 92 ? -7.341 20.498 12.804 1.00 86.62 92 LYS A CA 1
ATOM 764 C C . LYS A 1 92 ? -8.269 19.578 13.600 1.00 86.62 92 LYS A C 1
ATOM 766 O O . LYS A 1 92 ? -7.958 19.286 14.752 1.00 86.62 92 LYS A O 1
ATOM 771 N N . ASP A 1 93 ? -9.351 19.092 12.997 1.00 85.25 93 ASP A N 1
ATOM 772 C CA . ASP A 1 93 ? -10.312 18.175 13.621 1.00 85.25 93 ASP A CA 1
ATOM 773 C C . ASP A 1 93 ? -9.616 16.875 14.068 1.00 85.25 93 ASP A C 1
ATOM 775 O O . ASP A 1 93 ? -9.738 16.470 15.225 1.00 85.25 93 ASP A O 1
ATOM 779 N N . ASN A 1 94 ? -8.802 16.266 13.194 1.00 84.44 94 ASN A N 1
ATOM 780 C CA . ASN A 1 94 ? -8.029 15.060 13.526 1.00 84.44 94 ASN A CA 1
ATOM 781 C C . ASN A 1 94 ? -6.990 15.321 14.632 1.00 84.44 94 ASN A C 1
ATOM 783 O O . ASN A 1 94 ? -6.832 14.514 15.548 1.00 84.44 94 ASN A O 1
ATOM 787 N N . SER A 1 95 ? -6.303 16.466 14.592 1.00 88.06 95 SER A N 1
ATOM 788 C CA . SER A 1 95 ? -5.356 16.866 15.642 1.00 88.06 95 SER A CA 1
ATOM 789 C C . SER A 1 95 ? -6.048 17.027 17.002 1.00 88.06 95 SER A C 1
ATOM 791 O O . SER A 1 95 ? -5.559 16.534 18.023 1.00 88.06 95 SER A O 1
ATOM 793 N N . LEU A 1 96 ? -7.236 17.639 17.026 1.00 88.38 96 LEU A N 1
ATOM 794 C CA . LEU A 1 96 ? -8.057 17.763 18.232 1.00 88.38 96 LEU A CA 1
ATOM 795 C C . LEU A 1 96 ? -8.550 16.399 18.738 1.00 88.38 96 LEU A C 1
ATOM 797 O O . LEU A 1 96 ? -8.544 16.168 19.950 1.00 88.38 96 LEU A O 1
ATOM 801 N N . GLN A 1 97 ? -8.916 15.474 17.846 1.00 88.25 97 GLN A N 1
ATOM 802 C CA . GLN A 1 97 ? -9.279 14.100 18.209 1.00 88.25 97 GLN A CA 1
ATOM 803 C C . GLN A 1 97 ? -8.106 13.359 18.869 1.00 88.25 97 GLN A C 1
ATOM 805 O O . GLN A 1 97 ? -8.282 12.730 19.913 1.00 88.25 97 GLN A O 1
ATOM 810 N N . ILE A 1 98 ? -6.897 13.459 18.311 1.00 89.94 98 ILE A N 1
ATOM 811 C CA . ILE A 1 98 ? -5.698 12.839 18.896 1.00 89.94 98 ILE A CA 1
ATOM 812 C C . ILE A 1 98 ? -5.389 13.469 20.254 1.00 89.94 98 ILE A C 1
ATOM 814 O O . ILE A 1 98 ? -5.166 12.750 21.228 1.00 89.94 98 ILE A O 1
ATOM 818 N N . LYS A 1 99 ? -5.423 14.803 20.348 1.00 91.69 99 LYS A N 1
ATOM 819 C CA . LYS A 1 99 ? -5.139 15.529 21.591 1.00 91.69 99 LYS A CA 1
ATOM 820 C C . LYS A 1 99 ? -6.126 15.165 22.699 1.00 91.69 99 LYS A C 1
ATOM 822 O O . LYS A 1 99 ? -5.705 14.858 23.812 1.00 91.69 99 LYS A O 1
ATOM 827 N N . SER A 1 100 ? -7.424 15.177 22.402 1.00 89.50 100 SER A N 1
ATOM 828 C CA . SER A 1 100 ? -8.465 14.790 23.363 1.00 89.50 100 SER A CA 1
ATOM 829 C C . SER A 1 100 ? -8.309 13.332 23.793 1.00 89.50 100 SER A C 1
ATOM 831 O O . SER A 1 100 ? -8.256 13.058 24.992 1.00 89.50 100 SER A O 1
ATOM 833 N N . SER A 1 101 ? -8.103 12.418 22.841 1.00 89.25 101 SER A N 1
ATOM 834 C CA . SER A 1 101 ? -7.840 11.005 23.131 1.00 89.25 101 SER A CA 1
ATOM 835 C C . SER A 1 101 ? -6.621 10.837 24.038 1.00 89.25 101 SER A C 1
ATOM 837 O O . SER A 1 101 ? -6.698 10.119 25.031 1.00 89.25 101 SER A O 1
ATOM 839 N N . PHE A 1 102 ? -5.521 11.544 23.769 1.00 92.62 102 PHE A N 1
ATOM 840 C CA . PHE A 1 102 ? -4.308 11.487 24.584 1.00 92.62 102 PHE A CA 1
ATOM 841 C C . PHE A 1 102 ? -4.539 11.968 26.018 1.00 92.62 102 PHE A C 1
ATOM 843 O O . PHE A 1 102 ? -4.059 11.338 26.958 1.00 92.62 102 PHE A O 1
ATOM 850 N N . ILE A 1 103 ? -5.301 13.049 26.215 1.00 92.75 103 ILE A N 1
ATOM 851 C CA . ILE A 1 103 ? -5.602 13.583 27.553 1.00 92.75 103 ILE A CA 1
ATOM 852 C C . ILE A 1 103 ? -6.339 12.544 28.405 1.00 92.75 103 ILE A C 1
ATOM 854 O O . ILE A 1 103 ? -5.994 12.386 29.578 1.00 92.75 103 ILE A O 1
ATOM 858 N N . THR A 1 104 ? -7.275 11.800 27.803 1.00 91.69 104 THR A N 1
ATOM 859 C CA . THR A 1 104 ? -8.074 10.765 28.488 1.00 91.69 104 THR A CA 1
ATOM 860 C C . THR A 1 104 ? -7.291 9.506 28.874 1.00 91.69 104 THR A C 1
ATOM 862 O O . THR A 1 104 ? -7.781 8.698 29.661 1.00 91.69 104 THR A O 1
ATOM 865 N N . LEU A 1 105 ? -6.068 9.325 28.364 1.00 92.44 105 LEU A N 1
ATOM 866 C CA . LEU A 1 105 ? -5.244 8.163 28.692 1.00 92.44 105 LEU A CA 1
ATOM 867 C C . LEU A 1 105 ? -4.712 8.214 30.132 1.00 92.44 105 LEU A C 1
ATOM 869 O O . LEU A 1 105 ? -4.349 9.273 30.660 1.00 92.44 105 LEU A O 1
ATOM 873 N N . LYS A 1 106 ? -4.568 7.032 30.741 1.00 94.06 106 LYS A N 1
ATOM 874 C CA . LYS A 1 106 ? -3.865 6.859 32.023 1.00 94.06 106 LYS A CA 1
ATOM 875 C C . LYS A 1 106 ? -2.388 7.236 31.877 1.00 94.06 106 LYS A C 1
ATOM 877 O O . LYS A 1 106 ? -1.819 7.105 30.796 1.00 94.06 106 LYS A O 1
ATOM 882 N N . SER A 1 107 ? -1.728 7.636 32.966 1.00 96.06 107 SER A N 1
ATOM 883 C CA . SER A 1 107 ? -0.324 8.087 32.928 1.00 96.06 107 SER A CA 1
ATOM 884 C C . SER A 1 107 ? 0.628 7.064 32.296 1.00 96.06 107 SER A C 1
ATOM 886 O O . SER A 1 107 ? 1.427 7.422 31.437 1.00 96.06 107 SER A O 1
ATOM 888 N N . TRP A 1 108 ? 0.489 5.777 32.631 1.00 94.44 108 TRP A N 1
ATOM 889 C CA . TRP A 1 108 ? 1.305 4.722 32.021 1.00 94.44 108 TRP A CA 1
ATOM 890 C C . TRP A 1 108 ? 1.007 4.543 30.521 1.00 94.44 108 TRP A C 1
ATOM 892 O O . TRP A 1 108 ? 1.930 4.352 29.735 1.00 94.44 108 TRP A O 1
ATOM 902 N N . GLN A 1 109 ? -0.258 4.678 30.097 1.00 94.69 109 GLN A N 1
ATOM 903 C CA . GLN A 1 109 ? -0.648 4.607 28.681 1.00 94.69 109 GLN A CA 1
ATOM 904 C C . GLN A 1 109 ? -0.059 5.772 27.888 1.00 94.69 109 GLN A C 1
ATOM 906 O O . GLN A 1 109 ? 0.349 5.574 26.748 1.00 94.69 109 GLN A O 1
ATOM 911 N N . LYS A 1 110 ? 0.016 6.971 28.481 1.00 96.19 110 LYS A N 1
ATOM 912 C CA . LYS A 1 110 ? 0.665 8.143 27.874 1.00 96.19 110 LYS A CA 1
ATOM 913 C C . LYS A 1 110 ? 2.150 7.887 27.634 1.00 96.19 110 LYS A C 1
ATOM 915 O O . LYS A 1 110 ? 2.612 8.084 26.516 1.00 96.19 110 LYS A O 1
ATOM 920 N N . ILE A 1 111 ? 2.863 7.394 28.650 1.00 96.44 111 ILE A N 1
ATOM 921 C CA . ILE A 1 111 ? 4.295 7.068 28.549 1.00 96.44 111 ILE A CA 1
ATOM 922 C C . ILE A 1 111 ? 4.522 6.027 27.449 1.00 96.44 111 ILE A C 1
ATOM 924 O O . ILE A 1 111 ? 5.302 6.263 26.532 1.00 96.44 111 ILE A O 1
ATOM 928 N N . VAL A 1 112 ? 3.782 4.915 27.485 1.00 95.38 112 VAL A N 1
ATOM 929 C CA . VAL A 1 112 ? 3.885 3.857 26.468 1.00 95.38 112 VAL A CA 1
ATOM 930 C C . VAL A 1 112 ? 3.541 4.387 25.072 1.00 95.38 112 VAL A C 1
ATOM 932 O O . VAL A 1 112 ? 4.244 4.076 24.118 1.00 95.38 112 VAL A O 1
ATOM 935 N N . SER A 1 113 ? 2.515 5.233 24.940 1.00 96.00 113 SER A N 1
ATOM 936 C CA . SER A 1 113 ? 2.147 5.852 23.658 1.00 96.00 113 SER A CA 1
ATOM 937 C C . SER A 1 113 ? 3.288 6.688 23.077 1.00 96.00 113 SER A C 1
ATOM 939 O O . SER A 1 113 ? 3.589 6.565 21.894 1.00 96.00 113 SER A O 1
ATOM 941 N N . VAL A 1 114 ? 3.948 7.508 23.901 1.00 96.69 114 VAL A N 1
ATOM 942 C CA . VAL A 1 114 ? 5.094 8.328 23.473 1.00 96.69 114 VAL A CA 1
ATOM 943 C C . VAL A 1 114 ? 6.268 7.446 23.045 1.00 96.69 114 VAL A C 1
ATOM 945 O O . VAL A 1 114 ? 6.855 7.692 21.992 1.00 96.69 114 VAL A O 1
ATOM 948 N N . LEU A 1 115 ? 6.573 6.392 23.808 1.00 96.56 115 LEU A N 1
ATOM 949 C CA . LEU A 1 115 ? 7.631 5.438 23.461 1.00 96.56 115 LEU A CA 1
ATOM 950 C C . LEU A 1 115 ? 7.348 4.726 22.133 1.00 96.56 115 LEU A C 1
ATOM 952 O O . LEU A 1 115 ? 8.249 4.599 21.308 1.00 96.56 115 LEU A O 1
ATOM 956 N N . ILE A 1 116 ? 6.098 4.316 21.894 1.00 96.56 116 ILE A N 1
ATOM 957 C CA . ILE A 1 116 ? 5.691 3.711 20.620 1.00 96.56 116 ILE A CA 1
ATOM 958 C C . ILE A 1 116 ? 5.859 4.706 19.468 1.00 96.56 116 ILE A C 1
ATOM 960 O O . ILE A 1 116 ? 6.409 4.340 18.434 1.00 96.56 116 ILE A O 1
ATOM 964 N N . VAL A 1 117 ? 5.426 5.960 19.627 1.00 96.62 117 VAL A N 1
ATOM 965 C CA . VAL A 1 117 ? 5.587 6.983 18.579 1.00 96.62 117 VAL A CA 1
ATOM 966 C C . VAL A 1 117 ? 7.065 7.186 18.245 1.00 96.62 117 VAL A C 1
ATOM 968 O O . VAL A 1 117 ? 7.427 7.171 17.071 1.00 96.62 117 VAL A O 1
ATOM 971 N N . PHE A 1 118 ? 7.926 7.309 19.258 1.00 97.38 118 PHE A N 1
ATOM 972 C CA . PHE A 1 118 ? 9.367 7.440 19.047 1.00 97.38 118 PHE A CA 1
ATOM 973 C C . PHE A 1 118 ? 9.956 6.216 18.330 1.00 97.38 118 PHE A C 1
ATOM 975 O O . PHE A 1 118 ? 10.699 6.368 17.362 1.00 97.38 118 PHE A O 1
ATOM 982 N N . TYR A 1 119 ? 9.567 5.006 18.744 1.00 95.88 119 TYR A N 1
ATOM 983 C CA . TYR A 1 119 ? 9.978 3.757 18.101 1.00 95.88 119 TYR A CA 1
ATOM 984 C C . TYR A 1 119 ? 9.578 3.700 16.622 1.00 95.88 119 TYR A C 1
ATOM 986 O O . TYR A 1 119 ? 10.399 3.356 15.773 1.00 95.88 119 TYR A O 1
ATOM 994 N N . VAL A 1 120 ? 8.335 4.064 16.297 1.00 95.56 120 VAL A N 1
ATOM 995 C CA . VAL A 1 120 ? 7.824 4.054 14.919 1.00 95.56 120 VAL A CA 1
ATOM 996 C C . VAL A 1 120 ? 8.565 5.076 14.059 1.00 95.56 120 VAL A C 1
ATOM 998 O O . VAL A 1 120 ? 8.995 4.735 12.960 1.00 95.56 120 VAL A O 1
ATOM 1001 N N . ILE A 1 121 ? 8.775 6.299 14.561 1.00 96.44 121 ILE A N 1
ATOM 1002 C CA . ILE A 1 121 ? 9.554 7.332 13.858 1.00 96.44 121 ILE A CA 1
ATOM 1003 C C . ILE A 1 121 ? 10.976 6.833 13.591 1.00 96.44 121 ILE A C 1
ATOM 1005 O O . ILE A 1 121 ? 11.457 6.930 12.463 1.00 96.44 121 ILE A O 1
ATOM 1009 N N . PHE A 1 122 ? 11.628 6.252 14.601 1.00 95.31 122 PHE A N 1
ATOM 1010 C CA . PHE A 1 122 ? 12.963 5.681 14.459 1.00 95.31 122 PHE A CA 1
ATOM 1011 C C . PHE A 1 122 ? 12.994 4.565 13.407 1.00 95.31 122 PHE A C 1
ATOM 1013 O O . PHE A 1 122 ? 13.857 4.569 12.536 1.00 95.31 122 PHE A O 1
ATOM 1020 N N . LYS A 1 123 ? 12.026 3.641 13.422 1.00 93.88 123 LYS A N 1
ATOM 1021 C CA . LYS A 1 123 ? 11.911 2.570 12.421 1.00 93.88 123 LYS A CA 1
ATOM 1022 C C . LYS A 1 123 ? 11.732 3.112 11.006 1.00 93.88 123 LYS A C 1
ATOM 1024 O O . LYS A 1 123 ? 12.418 2.650 10.104 1.00 93.88 123 LYS A O 1
ATOM 1029 N N . VAL A 1 124 ? 10.852 4.091 10.803 1.00 95.19 124 VAL A N 1
ATOM 1030 C CA . VAL A 1 124 ? 10.671 4.726 9.488 1.00 95.19 124 VAL A CA 1
ATOM 1031 C C . VAL A 1 124 ? 11.973 5.385 9.033 1.00 95.19 124 VAL A C 1
ATOM 1033 O O . VAL A 1 124 ? 12.419 5.136 7.917 1.00 95.19 124 VAL A O 1
ATOM 1036 N N . PHE A 1 125 ? 12.628 6.155 9.904 1.00 95.31 125 PHE A N 1
ATOM 1037 C CA . PHE A 1 125 ? 13.918 6.772 9.597 1.00 95.31 125 PHE A CA 1
ATOM 1038 C C . PHE A 1 125 ? 14.985 5.735 9.221 1.00 95.31 125 PHE A C 1
ATOM 1040 O O . PHE A 1 125 ? 15.702 5.922 8.238 1.00 95.31 125 PHE A O 1
ATOM 1047 N N . MET A 1 126 ? 15.065 4.624 9.957 1.00 93.88 126 MET A N 1
ATOM 1048 C CA . MET A 1 126 ? 16.006 3.546 9.657 1.00 93.88 126 MET A CA 1
ATOM 1049 C C . MET A 1 126 ? 15.698 2.875 8.319 1.00 93.88 126 MET A C 1
ATOM 1051 O O . MET A 1 126 ? 16.633 2.578 7.589 1.00 93.88 126 MET A O 1
ATOM 1055 N N . ALA A 1 127 ? 14.425 2.680 7.965 1.00 90.69 127 ALA A N 1
ATOM 1056 C CA . ALA A 1 127 ? 14.054 2.114 6.669 1.00 90.69 127 ALA A CA 1
ATOM 1057 C C . ALA A 1 127 ? 14.561 2.984 5.505 1.00 90.69 127 ALA A C 1
ATOM 1059 O O . ALA A 1 127 ? 15.254 2.493 4.618 1.00 90.69 127 ALA A O 1
ATOM 1060 N N . PHE A 1 128 ? 14.310 4.296 5.554 1.00 91.00 128 PHE A N 1
ATOM 1061 C CA . PHE A 1 128 ? 14.859 5.228 4.563 1.00 91.00 128 PHE A CA 1
ATOM 1062 C C . PHE A 1 128 ? 16.393 5.256 4.572 1.00 91.00 128 PHE A C 1
ATOM 1064 O O . PHE A 1 128 ? 17.012 5.221 3.514 1.00 91.00 128 PHE A O 1
ATOM 1071 N N . SER A 1 129 ? 17.015 5.299 5.753 1.00 91.25 129 SER A N 1
ATOM 1072 C CA . SER A 1 129 ? 18.478 5.382 5.870 1.00 91.25 129 SER A CA 1
ATOM 1073 C C . SER A 1 129 ? 19.173 4.142 5.308 1.00 91.25 129 SER A C 1
ATOM 1075 O O . SER A 1 129 ? 20.138 4.273 4.560 1.00 91.25 129 SER A O 1
ATOM 1077 N N . ILE A 1 130 ? 18.666 2.949 5.639 1.00 88.69 130 ILE A N 1
ATOM 1078 C CA . ILE A 1 130 ? 19.214 1.681 5.151 1.00 88.69 130 ILE A CA 1
ATOM 1079 C C . ILE A 1 130 ? 19.048 1.601 3.635 1.00 88.69 130 ILE A C 1
ATOM 1081 O O . ILE A 1 130 ? 20.039 1.351 2.954 1.00 88.69 130 ILE A O 1
ATOM 1085 N N . ASN A 1 131 ? 17.848 1.893 3.116 1.00 85.75 131 ASN A N 1
ATOM 1086 C CA . ASN A 1 131 ? 17.570 1.885 1.679 1.00 85.75 131 ASN A CA 1
ATOM 1087 C C . ASN A 1 131 ? 18.534 2.800 0.904 1.00 85.75 131 ASN A C 1
ATOM 1089 O O . ASN A 1 131 ? 19.103 2.368 -0.089 1.00 85.75 131 ASN A O 1
ATOM 1093 N N . ILE A 1 132 ? 18.803 4.009 1.418 1.00 86.00 132 ILE A N 1
ATOM 1094 C CA . ILE A 1 132 ? 19.731 4.956 0.779 1.00 86.00 132 ILE A CA 1
ATOM 1095 C C . ILE A 1 132 ? 21.190 4.470 0.799 1.00 86.00 132 ILE A C 1
ATOM 1097 O O . ILE A 1 132 ? 21.978 4.787 -0.093 1.00 86.00 132 ILE A O 1
ATOM 1101 N N . SER A 1 133 ? 21.567 3.731 1.842 1.00 83.19 133 SER A N 1
ATOM 1102 C CA . SER A 1 133 ? 22.951 3.313 2.092 1.00 83.19 133 SER A CA 1
ATOM 1103 C C . SER A 1 133 ? 23.335 1.957 1.492 1.00 83.19 133 SER A C 1
ATOM 1105 O O . SER A 1 133 ? 24.527 1.681 1.354 1.00 83.19 133 SER A O 1
ATOM 1107 N N . MET A 1 134 ? 22.362 1.101 1.173 1.00 72.94 134 MET A N 1
ATOM 1108 C CA . MET A 1 134 ? 22.621 -0.246 0.669 1.00 72.94 134 MET A CA 1
ATOM 1109 C C . MET A 1 134 ? 22.749 -0.255 -0.862 1.00 72.94 134 MET A C 1
ATOM 1111 O O . MET A 1 134 ? 21.954 0.387 -1.548 1.00 72.94 134 MET A O 1
ATOM 1115 N N . PRO A 1 135 ? 23.734 -0.982 -1.424 1.00 64.19 135 PRO A N 1
ATOM 1116 C CA . PRO A 1 135 ? 23.763 -1.253 -2.856 1.00 64.19 135 PRO A CA 1
ATOM 1117 C C . PRO A 1 135 ? 22.564 -2.127 -3.263 1.00 64.19 135 PRO A C 1
ATOM 1119 O O . PRO A 1 135 ? 22.021 -2.863 -2.437 1.00 64.19 135 PRO A O 1
ATOM 1122 N N . THR A 1 136 ? 22.168 -2.053 -4.537 1.00 62.06 136 THR A N 1
ATOM 1123 C CA . THR A 1 136 ? 21.132 -2.915 -5.136 1.00 62.06 136 THR A CA 1
ATOM 1124 C C . THR A 1 136 ? 21.400 -4.383 -4.828 1.00 62.06 136 THR A C 1
ATOM 1126 O O . THR A 1 136 ? 22.540 -4.837 -4.936 1.00 62.06 136 THR A O 1
ATOM 1129 N N . PHE A 1 137 ? 20.358 -5.124 -4.453 1.00 54.47 137 PHE A N 1
ATOM 1130 C CA . PHE A 1 137 ? 20.477 -6.545 -4.148 1.00 54.47 137 PHE A CA 1
ATOM 1131 C C . PHE A 1 137 ? 20.712 -7.363 -5.430 1.00 54.47 137 PHE A C 1
ATOM 1133 O O . PHE A 1 137 ? 20.019 -7.188 -6.437 1.00 54.47 137 PHE A O 1
ATOM 1140 N N . ASP A 1 138 ? 21.688 -8.273 -5.392 1.00 48.16 138 ASP A N 1
ATOM 1141 C CA . ASP A 1 138 ? 22.127 -9.029 -6.572 1.00 48.16 138 ASP A CA 1
ATOM 1142 C C . ASP A 1 138 ? 21.057 -10.004 -7.119 1.00 48.16 138 ASP A C 1
ATOM 1144 O O . ASP A 1 138 ? 21.046 -10.285 -8.313 1.00 48.16 138 ASP A O 1
ATOM 1148 N N . GLU A 1 139 ? 20.103 -10.504 -6.315 1.00 48.19 139 GLU A N 1
ATOM 1149 C CA . GLU A 1 139 ? 19.073 -11.419 -6.857 1.00 48.19 139 GLU A CA 1
ATOM 1150 C C . GLU A 1 139 ? 17.974 -10.692 -7.661 1.00 48.19 139 GLU A C 1
ATOM 1152 O O . GLU A 1 139 ? 17.476 -11.247 -8.640 1.00 48.19 139 GLU A O 1
ATOM 1157 N N . ASP A 1 140 ? 17.621 -9.445 -7.320 1.00 47.72 140 ASP A N 1
ATOM 1158 C CA . ASP A 1 140 ? 16.601 -8.668 -8.057 1.00 47.72 140 ASP A CA 1
ATOM 1159 C C . ASP A 1 140 ? 17.180 -7.975 -9.305 1.00 47.72 140 ASP A C 1
ATOM 1161 O O . ASP A 1 140 ? 16.473 -7.751 -10.297 1.00 47.72 140 ASP A O 1
ATOM 1165 N N . SER A 1 141 ? 18.495 -7.735 -9.317 1.00 45.41 141 SER A N 1
ATOM 1166 C CA . SER A 1 141 ? 19.236 -7.379 -10.534 1.00 45.41 141 SER A CA 1
ATOM 1167 C C . SER A 1 141 ? 19.366 -8.557 -11.512 1.00 45.41 141 SER A C 1
ATOM 1169 O O . SER A 1 141 ? 19.502 -8.324 -12.714 1.00 45.41 141 SER A O 1
ATOM 1171 N N . VAL A 1 142 ? 19.198 -9.802 -11.042 1.00 36.53 142 VAL A N 1
ATOM 1172 C CA . VAL A 1 142 ? 19.055 -11.006 -11.884 1.00 36.53 142 VAL A CA 1
ATOM 1173 C C . VAL A 1 142 ? 17.591 -11.252 -12.305 1.00 36.53 142 VAL A C 1
ATOM 1175 O O . VAL A 1 142 ? 17.357 -11.740 -13.412 1.00 36.53 142 VAL A O 1
ATOM 1178 N N . ALA A 1 143 ? 16.594 -10.870 -11.489 1.00 49.19 143 ALA A N 1
ATOM 1179 C CA . ALA A 1 143 ? 15.161 -11.018 -11.806 1.00 49.19 143 ALA A CA 1
ATOM 1180 C C . ALA A 1 143 ? 14.602 -9.944 -12.772 1.00 49.19 143 ALA A C 1
ATOM 1182 O O . ALA A 1 143 ? 13.611 -10.183 -13.466 1.00 49.19 143 ALA A O 1
ATOM 1183 N N . GLY A 1 144 ? 15.275 -8.794 -12.896 1.00 63.66 144 GLY A N 1
ATOM 1184 C CA . GLY A 1 144 ? 15.049 -7.815 -13.965 1.00 63.66 144 GLY A CA 1
ATOM 1185 C C . GLY A 1 144 ? 14.304 -6.538 -13.565 1.00 63.66 144 GLY A C 1
ATOM 1186 O O . GLY A 1 144 ? 14.072 -5.709 -14.443 1.00 63.66 144 GLY A O 1
ATOM 1187 N N . TRP A 1 145 ? 13.953 -6.332 -12.287 1.00 76.06 145 TRP A N 1
ATOM 1188 C CA . TRP A 1 145 ? 13.342 -5.072 -11.833 1.00 76.06 145 TRP A CA 1
ATOM 1189 C C . TRP A 1 145 ? 14.347 -3.918 -11.925 1.00 76.06 145 TRP A C 1
ATOM 1191 O O . TRP A 1 145 ? 14.165 -3.029 -12.757 1.00 76.06 145 TRP A O 1
ATOM 1201 N N . ASP A 1 146 ? 15.420 -3.945 -11.132 1.00 78.06 146 ASP A N 1
ATOM 1202 C CA . ASP A 1 146 ? 16.414 -2.861 -11.084 1.00 78.06 146 ASP A CA 1
ATOM 1203 C C . ASP A 1 146 ? 17.082 -2.627 -12.444 1.00 78.06 146 ASP A C 1
ATOM 1205 O O . ASP A 1 146 ? 17.339 -1.487 -12.832 1.00 78.06 146 ASP A O 1
ATOM 1209 N N . LEU A 1 147 ? 17.300 -3.704 -13.209 1.00 78.75 147 LEU A N 1
ATOM 1210 C CA . LEU A 1 147 ? 17.821 -3.619 -14.571 1.00 78.75 147 LEU A CA 1
ATOM 1211 C C . LEU A 1 147 ? 16.866 -2.843 -15.490 1.00 78.75 147 LEU A C 1
ATOM 1213 O O . LEU A 1 147 ? 17.308 -1.938 -16.192 1.00 78.75 147 LEU A O 1
ATOM 1217 N N . LYS A 1 148 ? 15.559 -3.140 -15.464 1.00 80.75 148 LYS A N 1
ATOM 1218 C CA . LYS A 1 148 ? 14.558 -2.392 -16.243 1.00 80.75 148 LYS A CA 1
ATOM 1219 C C . LYS A 1 148 ? 14.466 -0.940 -15.795 1.00 80.75 148 LYS A C 1
ATOM 1221 O O . LYS A 1 148 ? 14.418 -0.059 -16.645 1.00 80.75 148 LYS A O 1
ATOM 1226 N N . THR A 1 149 ? 14.484 -0.680 -14.487 1.00 85.00 149 THR A N 1
ATOM 1227 C CA . THR A 1 149 ? 14.501 0.691 -13.959 1.00 85.00 149 THR A CA 1
ATOM 1228 C C . THR A 1 149 ? 15.707 1.451 -14.491 1.00 85.00 149 THR A C 1
ATOM 1230 O O . THR A 1 149 ? 15.561 2.562 -14.994 1.00 85.00 149 THR A O 1
ATOM 1233 N N . LYS A 1 150 ? 16.898 0.843 -14.434 1.00 86.19 150 LYS A N 1
ATOM 1234 C CA . LYS A 1 150 ? 18.124 1.433 -14.971 1.00 86.19 150 LYS A CA 1
ATOM 1235 C C . LYS A 1 150 ? 17.976 1.765 -16.453 1.00 86.19 150 LYS A C 1
ATOM 1237 O O . LYS A 1 150 ? 18.229 2.903 -16.834 1.00 86.19 150 LYS A O 1
ATOM 1242 N N . VAL A 1 151 ? 17.517 0.806 -17.257 1.00 86.69 151 VAL A N 1
ATOM 1243 C CA . VAL A 1 151 ? 17.286 0.989 -18.698 1.00 86.69 151 VAL A CA 1
ATOM 1244 C C . VAL A 1 151 ? 16.311 2.143 -18.955 1.00 86.69 151 VAL A C 1
ATOM 1246 O O . VAL A 1 151 ? 16.603 3.009 -19.773 1.00 86.69 151 VAL A O 1
ATOM 1249 N N . PHE A 1 152 ? 15.184 2.218 -18.241 1.00 88.75 152 PHE A N 1
ATOM 1250 C CA . PHE A 1 152 ? 14.193 3.283 -18.446 1.00 88.75 152 PHE A CA 1
ATOM 1251 C C . PHE A 1 152 ? 14.691 4.660 -18.006 1.00 88.75 152 PHE A C 1
ATOM 1253 O O . PHE A 1 152 ? 14.384 5.652 -18.662 1.00 88.75 152 PHE A O 1
ATOM 1260 N N . VAL A 1 153 ? 15.462 4.735 -16.918 1.00 90.00 153 VAL A N 1
ATOM 1261 C CA . VAL A 1 153 ? 16.049 5.991 -16.428 1.00 90.00 153 VAL A CA 1
ATOM 1262 C C . VAL A 1 153 ? 17.129 6.498 -17.385 1.00 90.00 153 VAL A C 1
ATOM 1264 O O . VAL A 1 153 ? 17.127 7.676 -17.733 1.00 90.00 153 VAL A O 1
ATOM 1267 N N . GLU A 1 154 ? 18.024 5.620 -17.843 1.00 90.75 154 GLU A N 1
ATOM 1268 C CA . GLU A 1 154 ? 19.142 5.995 -18.718 1.00 90.75 154 GLU A CA 1
ATOM 1269 C C . GLU A 1 154 ? 18.676 6.295 -20.153 1.00 90.75 154 GLU A C 1
ATOM 1271 O O . GLU A 1 154 ? 19.100 7.294 -20.736 1.00 90.75 154 GLU A O 1
ATOM 1276 N N . ASN A 1 155 ? 17.744 5.503 -20.701 1.00 89.06 155 ASN A N 1
ATOM 1277 C CA . ASN A 1 155 ? 17.215 5.715 -22.055 1.00 89.06 155 ASN A CA 1
ATOM 1278 C C . ASN A 1 155 ? 16.081 6.752 -22.109 1.00 89.06 155 ASN A C 1
ATOM 1280 O O . ASN A 1 155 ? 15.784 7.282 -23.180 1.00 89.06 155 ASN A O 1
ATOM 1284 N N . LYS A 1 156 ? 15.436 7.050 -20.971 1.00 89.88 156 LYS A N 1
ATOM 1285 C CA . LYS A 1 156 ? 14.227 7.893 -20.873 1.00 89.88 1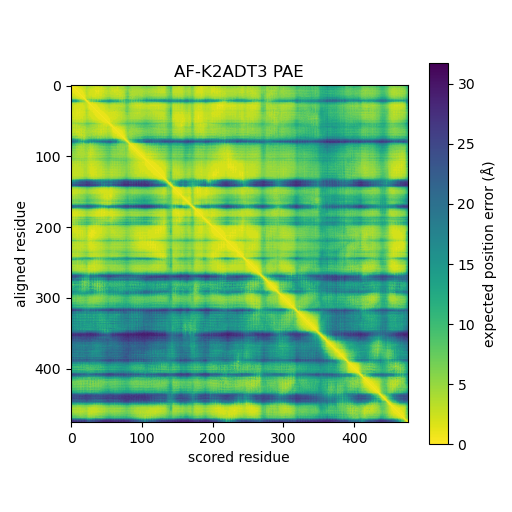56 LYS A CA 1
ATOM 1286 C C . LYS A 1 156 ? 13.090 7.413 -21.787 1.00 89.88 156 LYS A C 1
ATOM 1288 O O . LYS A 1 156 ? 12.294 8.216 -22.277 1.00 89.88 156 LYS A O 1
ATOM 1293 N N . SER A 1 157 ? 13.002 6.106 -22.016 1.00 89.88 157 SER A N 1
ATOM 1294 C CA . SER A 1 157 ? 12.004 5.463 -22.873 1.00 89.88 157 SER A CA 1
ATOM 1295 C C . SER A 1 157 ? 11.690 4.045 -22.396 1.00 89.88 157 SER A C 1
ATOM 1297 O O . SER A 1 157 ? 12.448 3.437 -21.636 1.00 89.88 157 SER A O 1
ATOM 1299 N N . LEU A 1 158 ? 10.561 3.508 -22.860 1.00 86.50 158 LEU A N 1
ATOM 1300 C CA . LEU A 1 158 ? 10.332 2.067 -22.832 1.00 86.50 158 LEU A CA 1
ATOM 1301 C C . LEU A 1 158 ? 11.059 1.456 -24.028 1.00 86.50 158 LEU A C 1
ATOM 1303 O O . LEU A 1 158 ? 10.861 1.893 -25.150 1.00 86.50 158 LEU A O 1
ATOM 1307 N N . VAL A 1 159 ? 11.865 0.416 -23.832 1.00 84.81 159 VAL A N 1
ATOM 1308 C CA . VAL A 1 159 ? 12.491 -0.273 -24.969 1.00 84.81 159 VAL A CA 1
ATOM 1309 C C . VAL A 1 159 ? 11.450 -1.176 -25.636 1.00 84.81 159 VAL A C 1
ATOM 1311 O O . VAL A 1 159 ? 11.183 -2.281 -25.161 1.00 84.81 159 VAL A O 1
ATOM 1314 N N . LEU A 1 160 ? 10.834 -0.701 -26.722 1.00 82.69 160 LEU A N 1
ATOM 1315 C CA . LEU A 1 160 ? 9.747 -1.408 -27.420 1.00 82.69 160 LEU A CA 1
ATOM 1316 C C . LEU A 1 160 ? 10.212 -2.301 -28.584 1.00 82.69 160 LEU A C 1
ATOM 1318 O O . LEU A 1 160 ? 9.455 -3.169 -29.027 1.00 82.69 160 LEU A O 1
ATOM 1322 N N . ASP A 1 161 ? 11.439 -2.128 -29.085 1.00 82.44 161 ASP A N 1
ATOM 1323 C CA . ASP A 1 161 ? 11.971 -2.972 -30.163 1.00 82.44 161 ASP A CA 1
ATOM 1324 C C . ASP A 1 161 ? 12.279 -4.380 -29.638 1.00 82.44 161 ASP A C 1
ATOM 1326 O O . ASP A 1 161 ? 13.224 -4.578 -28.878 1.00 82.44 161 ASP A O 1
ATOM 1330 N N . ARG A 1 162 ? 11.515 -5.375 -30.103 1.00 76.88 162 ARG A N 1
ATOM 1331 C CA . ARG A 1 162 ? 11.674 -6.798 -29.748 1.00 76.88 162 ARG A CA 1
ATOM 1332 C C . ARG A 1 162 ? 13.041 -7.384 -30.106 1.00 76.88 162 ARG A C 1
ATOM 1334 O O . ARG A 1 162 ? 13.373 -8.462 -29.625 1.00 76.88 162 ARG A O 1
ATOM 1341 N N . ARG A 1 163 ? 13.803 -6.726 -30.982 1.00 79.56 163 ARG A N 1
ATOM 1342 C CA . ARG A 1 163 ? 15.159 -7.143 -31.369 1.00 79.56 163 ARG A CA 1
ATOM 1343 C C . ARG A 1 163 ? 16.220 -6.662 -30.382 1.00 79.56 163 ARG A C 1
ATOM 1345 O O . ARG A 1 163 ? 17.335 -7.173 -30.415 1.00 79.56 163 ARG A O 1
ATOM 1352 N N . ASN A 1 164 ? 15.896 -5.684 -29.537 1.00 78.81 164 ASN A N 1
ATOM 1353 C CA . ASN A 1 164 ? 16.797 -5.206 -28.502 1.00 78.81 164 ASN A CA 1
ATOM 1354 C C . ASN A 1 164 ? 16.831 -6.222 -27.346 1.00 78.81 164 ASN A C 1
ATOM 1356 O O . ASN A 1 164 ? 15.787 -6.687 -26.890 1.00 78.81 164 ASN A O 1
ATOM 1360 N N . SER A 1 165 ? 18.024 -6.558 -26.851 1.00 75.69 165 SER A N 1
ATOM 1361 C CA . SER A 1 165 ? 18.192 -7.417 -25.670 1.00 75.69 165 SER A CA 1
ATOM 1362 C C . SER A 1 165 ? 17.515 -6.840 -24.423 1.00 75.69 165 SER A C 1
ATOM 1364 O O . SER A 1 165 ? 17.051 -7.592 -23.570 1.00 75.69 165 SER A O 1
ATOM 1366 N N . GLU A 1 166 ? 17.403 -5.515 -24.350 1.00 77.19 166 GLU A N 1
ATOM 1367 C CA . GLU A 1 166 ? 16.744 -4.764 -23.278 1.00 77.19 166 GLU A CA 1
ATOM 1368 C C . GLU A 1 166 ? 15.245 -4.550 -23.528 1.00 77.19 166 GLU A C 1
ATOM 1370 O O . GLU A 1 166 ? 14.614 -3.772 -22.814 1.00 77.19 166 GLU A O 1
ATOM 1375 N N . PHE A 1 167 ? 14.664 -5.208 -24.544 1.00 78.44 167 PHE A N 1
ATOM 1376 C CA . PHE A 1 167 ? 13.230 -5.143 -24.815 1.00 78.44 167 PHE A CA 1
ATOM 1377 C C . PHE A 1 167 ? 12.435 -5.341 -23.527 1.00 78.44 167 PHE A C 1
ATOM 1379 O O . PHE A 1 167 ? 12.656 -6.282 -22.772 1.00 78.44 167 PHE A O 1
ATOM 1386 N N . LEU A 1 168 ? 11.444 -4.486 -23.305 1.00 72.94 168 LEU A N 1
ATOM 1387 C CA . LEU A 1 168 ? 10.599 -4.502 -22.117 1.00 72.94 168 LEU A CA 1
ATOM 1388 C C . LEU A 1 168 ? 10.073 -5.911 -21.741 1.00 72.94 168 LEU A C 1
ATOM 1390 O O . LEU A 1 168 ? 9.928 -6.235 -20.556 1.00 72.94 168 LEU A O 1
ATOM 1394 N N . GLY A 1 169 ? 9.789 -6.749 -22.744 1.00 65.56 169 GLY A N 1
ATOM 1395 C CA . GLY A 1 169 ? 9.301 -8.121 -22.578 1.00 65.56 169 GLY A CA 1
ATOM 1396 C C . GLY A 1 169 ? 10.362 -9.233 -22.600 1.00 65.56 169 GLY A C 1
ATOM 1397 O O . GLY A 1 169 ? 9.964 -10.395 -22.658 1.00 65.56 169 GLY A O 1
ATOM 1398 N N . SER A 1 170 ? 11.670 -8.930 -22.602 1.00 59.53 170 SER A N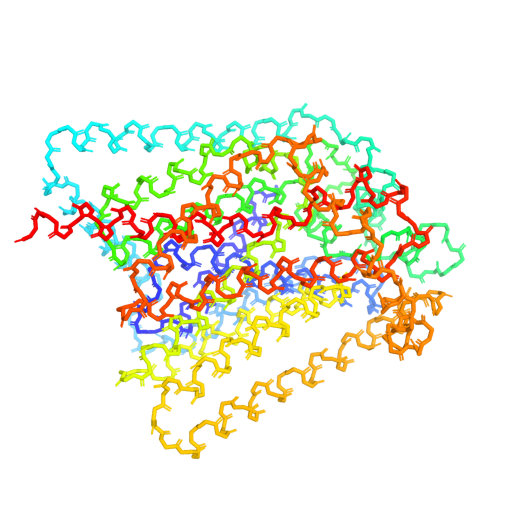 1
ATOM 1399 C CA . SER A 1 170 ? 12.760 -9.926 -22.682 1.00 59.53 170 SER A CA 1
ATOM 1400 C C . SER A 1 170 ? 13.157 -10.555 -21.337 1.00 59.53 170 SER A C 1
ATOM 1402 O O . SER A 1 170 ? 13.768 -11.622 -21.330 1.00 59.53 170 SER A O 1
ATOM 1404 N N . ALA A 1 171 ? 12.806 -9.938 -20.203 1.00 53.41 171 ALA A N 1
ATOM 1405 C CA . ALA A 1 171 ? 13.164 -10.438 -18.872 1.00 53.41 171 ALA A CA 1
ATOM 1406 C C . ALA A 1 171 ? 12.273 -11.605 -18.395 1.00 53.41 171 ALA A C 1
ATOM 1408 O O . ALA A 1 171 ? 11.094 -11.689 -18.748 1.00 53.41 171 ALA A O 1
ATOM 1409 N N . LEU A 1 172 ? 12.838 -12.466 -17.533 1.00 47.91 172 LEU A N 1
ATOM 1410 C CA . LEU A 1 172 ? 12.151 -13.591 -16.875 1.00 47.91 172 LEU A CA 1
ATOM 1411 C C . LEU A 1 172 ? 10.904 -13.139 -16.095 1.00 47.91 172 LEU A C 1
ATOM 1413 O O . LEU A 1 172 ? 9.894 -13.845 -16.094 1.00 47.91 172 LEU A O 1
ATOM 1417 N N . GLU A 1 173 ? 10.936 -11.944 -15.495 1.00 52.66 173 GLU A N 1
ATOM 1418 C CA . GLU A 1 173 ? 9.770 -11.322 -14.870 1.00 52.66 173 GLU A CA 1
ATOM 1419 C C . GLU A 1 173 ? 9.094 -10.289 -15.785 1.00 52.66 173 GLU A C 1
ATOM 1421 O O . GLU A 1 173 ? 9.691 -9.318 -16.262 1.00 52.66 173 GLU A O 1
ATOM 1426 N N . ARG A 1 174 ? 7.784 -10.471 -15.987 1.00 56.56 174 ARG A N 1
ATOM 1427 C CA . ARG A 1 174 ? 6.922 -9.616 -16.828 1.00 56.56 174 ARG A CA 1
ATOM 1428 C C . ARG A 1 174 ? 6.440 -8.344 -16.135 1.00 56.56 174 ARG A C 1
ATOM 1430 O O . ARG A 1 174 ? 5.687 -7.578 -16.726 1.00 56.56 174 ARG A O 1
ATOM 1437 N N . ASN A 1 175 ? 6.870 -8.113 -14.901 1.00 66.88 175 ASN A N 1
ATOM 1438 C CA . ASN A 1 175 ? 6.464 -6.950 -14.134 1.00 66.88 175 ASN A CA 1
ATOM 1439 C C . ASN A 1 175 ? 7.089 -5.674 -14.729 1.00 66.88 175 ASN A C 1
ATOM 1441 O O . ASN A 1 175 ? 8.300 -5.607 -14.953 1.00 66.88 175 ASN A O 1
ATOM 1445 N N . ILE A 1 176 ? 6.251 -4.676 -15.013 1.00 73.56 176 ILE A N 1
ATOM 1446 C CA . ILE A 1 176 ? 6.657 -3.334 -15.458 1.00 73.56 176 ILE A CA 1
ATOM 1447 C C . ILE A 1 176 ? 6.318 -2.248 -14.427 1.00 73.56 176 ILE A C 1
ATOM 1449 O O . ILE A 1 176 ? 6.845 -1.145 -14.495 1.00 73.56 176 ILE A O 1
ATOM 1453 N N . PHE A 1 177 ? 5.466 -2.552 -13.447 1.00 77.12 177 PHE A N 1
ATOM 1454 C CA . PHE A 1 177 ? 4.886 -1.576 -12.531 1.00 77.12 177 PHE A CA 1
ATOM 1455 C C . PHE A 1 177 ? 5.962 -1.085 -11.598 1.00 77.12 177 PHE A C 1
ATOM 1457 O O . PHE A 1 177 ? 6.158 0.113 -11.446 1.00 77.12 177 PHE A O 1
ATOM 1464 N N . ALA A 1 178 ? 6.669 -2.038 -10.998 1.00 76.94 178 ALA A N 1
ATOM 1465 C CA . ALA A 1 178 ? 7.719 -1.767 -10.042 1.00 76.94 178 ALA A CA 1
ATOM 1466 C C . ALA A 1 178 ? 8.863 -0.971 -10.708 1.00 76.94 178 ALA A C 1
ATOM 1468 O O . ALA A 1 178 ? 9.157 0.129 -10.232 1.00 76.94 178 ALA A O 1
ATOM 1469 N N . PRO A 1 179 ? 9.378 -1.388 -11.889 1.00 81.38 179 PRO A N 1
ATOM 1470 C CA . PRO A 1 179 ? 10.355 -0.590 -12.625 1.00 81.38 179 PRO A CA 1
ATOM 1471 C C . PRO A 1 179 ? 9.881 0.815 -13.001 1.00 81.38 179 PRO A C 1
ATOM 1473 O O . PRO A 1 179 ? 10.625 1.783 -12.855 1.00 81.38 179 PRO A O 1
ATOM 1476 N N . LEU A 1 180 ? 8.639 0.965 -13.469 1.00 85.19 180 LEU A N 1
ATOM 1477 C CA . LEU A 1 180 ? 8.090 2.278 -13.815 1.00 85.19 180 LEU A CA 1
ATOM 1478 C C . LEU A 1 180 ? 7.824 3.153 -12.592 1.00 85.19 180 LEU A C 1
ATOM 1480 O O . LEU A 1 180 ? 7.952 4.370 -12.683 1.00 85.19 180 LEU A O 1
ATOM 1484 N N . THR A 1 181 ? 7.483 2.553 -11.455 1.00 86.19 181 THR A N 1
ATOM 1485 C CA . THR A 1 181 ? 7.306 3.265 -10.187 1.00 86.19 181 THR A CA 1
ATOM 1486 C C . THR A 1 181 ? 8.622 3.879 -9.740 1.00 86.19 181 THR A C 1
ATOM 1488 O O . THR A 1 181 ? 8.673 5.071 -9.439 1.00 86.19 181 THR A O 1
ATOM 1491 N N . ASP A 1 182 ? 9.707 3.108 -9.768 1.00 85.38 182 ASP A N 1
ATOM 1492 C CA . ASP A 1 182 ? 11.026 3.650 -9.452 1.00 85.38 182 ASP A CA 1
ATOM 1493 C C . ASP A 1 182 ? 11.463 4.673 -10.502 1.00 85.38 182 ASP A C 1
ATOM 1495 O O . ASP A 1 182 ? 11.906 5.765 -10.150 1.00 85.38 182 ASP A O 1
ATOM 1499 N N . THR A 1 183 ? 11.244 4.388 -11.788 1.00 88.81 183 THR A N 1
ATOM 1500 C CA . THR A 1 183 ? 11.539 5.331 -12.880 1.00 88.81 183 THR A CA 1
ATOM 1501 C C . THR A 1 183 ? 10.808 6.661 -12.691 1.00 88.81 183 THR A C 1
ATOM 1503 O O . THR A 1 183 ? 11.402 7.715 -12.897 1.00 88.81 183 THR A O 1
ATOM 1506 N N . TYR A 1 184 ? 9.551 6.643 -12.241 1.00 90.19 184 TYR A N 1
ATOM 1507 C CA . TYR A 1 184 ? 8.780 7.849 -11.945 1.00 90.19 184 TYR A CA 1
ATOM 1508 C C . TYR A 1 184 ? 9.455 8.709 -10.866 1.00 90.19 184 TYR A C 1
ATOM 1510 O O . TYR A 1 184 ? 9.609 9.922 -11.034 1.00 90.19 184 TYR A O 1
ATOM 1518 N N . PHE A 1 185 ? 9.907 8.102 -9.764 1.00 89.44 185 PHE A N 1
ATOM 1519 C CA . PHE A 1 185 ? 10.614 8.848 -8.719 1.00 89.44 185 PHE A CA 1
ATOM 1520 C C . PHE A 1 185 ? 11.993 9.328 -9.183 1.00 89.44 185 PHE A C 1
ATOM 1522 O O . PHE A 1 185 ? 12.426 10.420 -8.804 1.00 89.44 185 PHE A O 1
ATOM 1529 N N . LEU A 1 186 ? 12.647 8.549 -10.041 1.00 89.12 186 LEU A N 1
ATOM 1530 C CA . LEU A 1 186 ? 13.984 8.803 -10.569 1.00 89.12 186 LEU A CA 1
ATOM 1531 C C . LEU A 1 186 ? 13.998 9.641 -11.857 1.00 89.12 186 LEU A C 1
ATOM 1533 O O . LEU A 1 186 ? 15.074 9.929 -12.370 1.00 89.12 186 LEU A O 1
ATOM 1537 N N . PHE A 1 187 ? 12.843 10.117 -12.332 1.00 82.56 187 PHE A N 1
ATOM 1538 C CA . PHE A 1 187 ? 12.660 10.760 -13.641 1.00 82.56 187 PHE A CA 1
ATOM 1539 C C . PHE A 1 187 ? 13.571 11.985 -13.915 1.00 82.56 187 PHE A C 1
ATOM 1541 O O . PHE A 1 187 ? 13.767 12.396 -15.054 1.00 82.56 187 PHE A O 1
ATOM 1548 N N . GLY A 1 188 ? 14.167 12.583 -12.881 1.00 81.31 188 GLY A N 1
ATOM 1549 C CA . GLY A 1 188 ? 15.106 13.706 -13.008 1.00 81.31 188 GLY A CA 1
ATOM 1550 C C . GLY A 1 188 ? 16.592 13.338 -13.021 1.00 81.31 188 GLY A C 1
ATOM 1551 O O . GLY A 1 188 ? 17.415 14.246 -12.947 1.00 81.31 188 GLY A O 1
ATOM 1552 N N . TYR A 1 189 ? 16.943 12.053 -13.033 1.00 86.50 189 TYR A N 1
ATOM 1553 C CA . TYR A 1 189 ? 18.329 11.593 -13.011 1.00 86.50 189 TYR A CA 1
ATOM 1554 C C . TYR A 1 189 ? 18.771 11.138 -14.402 1.00 86.50 189 TYR A C 1
ATOM 1556 O O . TYR A 1 189 ? 18.068 10.387 -15.066 1.00 86.50 189 TYR A O 1
ATOM 1564 N N . ASP A 1 190 ? 19.962 11.566 -14.826 1.00 84.75 190 ASP A N 1
ATOM 1565 C CA . ASP A 1 190 ? 20.558 11.124 -16.098 1.00 84.75 190 ASP A CA 1
ATOM 1566 C C . ASP A 1 190 ? 21.293 9.782 -15.981 1.00 84.75 190 ASP A C 1
ATOM 1568 O O . ASP A 1 190 ? 21.608 9.149 -16.983 1.00 84.75 190 ASP A O 1
ATOM 1572 N N . LYS A 1 191 ? 21.600 9.355 -14.753 1.00 86.94 191 LYS A N 1
ATOM 1573 C CA . LYS A 1 191 ? 22.229 8.067 -14.449 1.00 86.94 191 LYS A CA 1
ATOM 1574 C C . LYS A 1 191 ? 21.471 7.399 -13.328 1.00 86.94 191 LYS A C 1
ATOM 1576 O O . LYS A 1 191 ? 21.086 8.082 -12.381 1.00 86.94 191 LYS A O 1
ATOM 1581 N N . PHE A 1 192 ? 21.326 6.081 -13.408 1.00 86.25 192 PHE A N 1
ATOM 1582 C CA . PHE A 1 192 ? 20.627 5.306 -12.395 1.00 86.25 192 PHE A CA 1
ATOM 1583 C C . PHE A 1 192 ? 21.315 5.421 -11.020 1.00 86.25 192 PHE A C 1
ATOM 1585 O O . PHE A 1 192 ? 22.448 4.956 -10.849 1.00 86.25 192 PHE A O 1
ATOM 1592 N N . PRO A 1 193 ? 20.668 6.052 -10.024 1.00 85.38 193 PRO A N 1
ATOM 1593 C CA . PRO A 1 193 ? 21.225 6.167 -8.686 1.00 85.38 193 PRO A CA 1
ATOM 1594 C C . PRO A 1 193 ? 20.964 4.879 -7.898 1.00 85.38 193 PRO A C 1
ATOM 1596 O O . PRO A 1 193 ? 19.881 4.683 -7.355 1.00 85.38 193 PRO A O 1
ATOM 1599 N N . VAL A 1 194 ? 21.982 4.022 -7.794 1.00 78.69 194 VAL A N 1
ATOM 1600 C CA . VAL A 1 194 ? 21.902 2.697 -7.144 1.00 78.69 194 VAL A CA 1
ATOM 1601 C C . VAL A 1 194 ? 21.301 2.763 -5.734 1.00 78.69 194 VAL A C 1
ATOM 1603 O O . VAL A 1 194 ? 20.396 1.996 -5.426 1.00 78.69 194 VAL A O 1
ATOM 1606 N N . GLY A 1 195 ? 21.729 3.718 -4.900 1.00 74.94 195 GLY A N 1
ATOM 1607 C CA . GLY A 1 195 ? 21.201 3.896 -3.537 1.00 74.94 195 GLY A CA 1
ATOM 1608 C C . GLY A 1 195 ? 19.776 4.459 -3.471 1.00 74.94 195 GLY A C 1
ATOM 1609 O O . GLY A 1 195 ? 19.274 4.741 -2.401 1.00 74.94 195 GLY A O 1
ATOM 1610 N N . LEU A 1 196 ? 19.116 4.709 -4.597 1.00 79.56 196 LEU A N 1
ATOM 1611 C CA . LEU A 1 196 ? 17.706 5.106 -4.642 1.00 79.56 196 LEU A CA 1
ATOM 1612 C C . LEU A 1 196 ? 16.872 4.112 -5.453 1.00 79.56 196 LEU A C 1
ATOM 1614 O O . LEU A 1 196 ? 15.683 4.353 -5.677 1.00 79.56 196 LEU A O 1
ATOM 1618 N N . SER A 1 197 ? 17.482 2.990 -5.856 1.00 72.50 197 SER A N 1
ATOM 1619 C CA . SER A 1 197 ? 16.728 1.789 -6.189 1.00 72.50 197 SER A CA 1
ATOM 1620 C C . SER A 1 197 ? 15.792 1.502 -5.018 1.00 72.50 197 SER A C 1
ATOM 1622 O O . SER A 1 197 ? 16.172 1.658 -3.854 1.00 72.50 197 SER A O 1
ATOM 1624 N N . ASN A 1 198 ? 14.546 1.131 -5.293 1.00 77.06 198 ASN A N 1
ATOM 1625 C CA . ASN A 1 198 ? 13.641 0.657 -4.250 1.00 77.06 198 ASN A CA 1
ATOM 1626 C C . ASN A 1 198 ? 13.099 1.724 -3.273 1.00 77.06 198 ASN A C 1
ATOM 1628 O O . ASN A 1 198 ? 12.514 1.358 -2.250 1.00 77.06 198 ASN A O 1
ATOM 1632 N N . ILE A 1 199 ? 13.187 3.028 -3.591 1.00 83.31 199 ILE A N 1
ATOM 1633 C CA . ILE A 1 199 ? 12.614 4.119 -2.764 1.00 83.31 199 ILE A CA 1
ATOM 1634 C C . ILE A 1 199 ? 11.107 3.947 -2.497 1.00 83.31 199 ILE A C 1
ATOM 1636 O O . ILE A 1 199 ? 10.564 4.481 -1.525 1.00 83.31 199 ILE A O 1
ATOM 1640 N N . ILE A 1 200 ? 10.419 3.168 -3.336 1.00 83.56 200 ILE A N 1
ATOM 1641 C CA . ILE A 1 200 ? 9.018 2.809 -3.144 1.00 83.56 200 ILE A CA 1
ATOM 1642 C C . ILE A 1 200 ? 8.773 1.999 -1.863 1.00 83.56 200 ILE A C 1
ATOM 1644 O O . ILE A 1 200 ? 7.759 2.217 -1.204 1.00 83.56 200 ILE A O 1
ATOM 1648 N N . ALA A 1 201 ? 9.678 1.112 -1.444 1.00 84.69 201 ALA A N 1
ATOM 1649 C CA . ALA A 1 201 ? 9.469 0.263 -0.267 1.00 84.69 201 ALA A CA 1
ATOM 1650 C C . ALA A 1 201 ? 9.262 1.033 1.047 1.00 84.69 201 ALA A C 1
ATOM 1652 O O . ALA A 1 201 ? 8.259 0.779 1.730 1.00 84.69 201 ALA A O 1
ATOM 1653 N N . PRO A 1 202 ? 10.118 2.007 1.412 1.00 89.50 202 PRO A N 1
ATOM 1654 C CA . PRO A 1 202 ? 9.903 2.767 2.639 1.00 89.50 202 PRO A CA 1
ATOM 1655 C C . PRO A 1 202 ? 8.659 3.664 2.545 1.00 89.50 202 PRO A C 1
ATOM 1657 O O . PRO A 1 202 ? 7.989 3.892 3.557 1.00 89.50 202 PRO A O 1
ATOM 1660 N N . LEU A 1 203 ? 8.273 4.105 1.339 1.00 90.50 203 LEU A N 1
ATOM 1661 C CA . LEU A 1 203 ? 7.013 4.821 1.107 1.00 90.50 203 LEU A CA 1
ATOM 1662 C C . LEU A 1 203 ? 5.791 3.915 1.320 1.00 90.50 203 LEU A C 1
ATOM 1664 O O . LEU A 1 203 ? 4.827 4.333 1.967 1.00 90.50 203 LEU A O 1
ATOM 1668 N N . VAL A 1 204 ? 5.843 2.659 0.860 1.00 87.06 204 VAL A N 1
ATOM 1669 C CA . VAL A 1 204 ? 4.802 1.647 1.117 1.00 87.06 204 VAL A CA 1
ATOM 1670 C C . VAL A 1 204 ? 4.635 1.409 2.603 1.00 87.06 204 VAL A C 1
ATOM 1672 O O . VAL A 1 204 ? 3.516 1.399 3.116 1.00 87.06 204 VAL A O 1
ATOM 1675 N N . TYR A 1 205 ? 5.752 1.245 3.305 1.00 90.94 205 TYR A N 1
ATOM 1676 C CA . TYR A 1 205 ? 5.761 1.036 4.742 1.00 90.94 205 TYR A CA 1
ATOM 1677 C C . TYR A 1 205 ? 5.137 2.203 5.504 1.00 90.94 205 TYR A C 1
ATOM 1679 O O . TYR A 1 205 ? 4.285 1.983 6.367 1.00 90.94 205 TYR A O 1
ATOM 1687 N N . LEU A 1 206 ? 5.469 3.441 5.130 1.00 93.88 206 LEU A N 1
ATOM 1688 C CA . LEU A 1 206 ? 4.839 4.631 5.696 1.00 93.88 206 LEU A CA 1
ATOM 1689 C C . LEU A 1 206 ? 3.325 4.666 5.426 1.00 93.88 206 LEU A C 1
ATOM 1691 O O . LEU A 1 206 ? 2.544 4.956 6.333 1.00 93.88 206 LEU A O 1
ATOM 1695 N N . CYS A 1 207 ? 2.897 4.319 4.210 1.00 91.94 207 CYS A N 1
ATOM 1696 C CA . CYS A 1 207 ? 1.478 4.256 3.860 1.00 91.94 207 CYS A CA 1
ATOM 1697 C C . CYS A 1 207 ? 0.731 3.176 4.651 1.00 91.94 207 CYS A C 1
ATOM 1699 O O . CYS A 1 207 ? -0.375 3.432 5.118 1.00 91.94 207 CYS A O 1
ATOM 1701 N N . LEU A 1 208 ? 1.326 1.997 4.863 1.00 89.94 208 LEU A N 1
ATOM 1702 C CA . LEU A 1 208 ? 0.749 0.952 5.715 1.00 89.94 208 LEU A CA 1
ATOM 1703 C C . LEU A 1 208 ? 0.613 1.428 7.162 1.00 89.94 208 LEU A C 1
ATOM 1705 O O . LEU A 1 208 ? -0.450 1.259 7.753 1.00 89.94 208 LEU A O 1
ATOM 1709 N N . ILE A 1 209 ? 1.634 2.088 7.717 1.00 94.75 209 ILE A N 1
ATOM 1710 C CA . ILE A 1 209 ? 1.570 2.679 9.062 1.00 94.75 209 ILE A CA 1
ATOM 1711 C C . ILE A 1 209 ? 0.405 3.671 9.169 1.00 94.75 209 ILE A C 1
ATOM 1713 O O . ILE A 1 209 ? -0.388 3.581 10.109 1.00 94.75 209 ILE A O 1
ATOM 1717 N N . PHE A 1 210 ? 0.270 4.590 8.207 1.00 94.38 210 PHE A N 1
ATOM 1718 C CA . PHE A 1 210 ? -0.837 5.549 8.177 1.00 94.38 210 PHE A CA 1
ATOM 1719 C C . PHE A 1 210 ? -2.194 4.871 8.007 1.00 94.38 210 PHE A C 1
ATOM 1721 O O . PHE A 1 210 ? -3.143 5.254 8.689 1.00 94.38 210 PHE A O 1
ATOM 1728 N N . LEU A 1 211 ? -2.287 3.839 7.170 1.00 91.31 211 LEU A N 1
ATOM 1729 C CA . LEU A 1 211 ? -3.517 3.083 6.976 1.00 91.31 211 LEU A CA 1
ATOM 1730 C C . LEU A 1 211 ? -3.937 2.365 8.266 1.00 91.31 211 LEU A C 1
ATOM 1732 O O . LEU A 1 211 ? -5.068 2.534 8.715 1.00 91.31 211 LEU A O 1
ATOM 1736 N N . PHE A 1 212 ? -3.029 1.627 8.911 1.00 91.81 212 PHE A N 1
ATOM 1737 C CA . PHE A 1 212 ? -3.303 0.944 10.179 1.00 91.81 212 PHE A CA 1
ATOM 1738 C C . PHE A 1 212 ? -3.680 1.928 11.285 1.00 91.81 212 PHE A C 1
ATOM 1740 O O . PHE A 1 212 ? -4.692 1.737 11.962 1.00 91.81 212 PHE A O 1
ATOM 1747 N N . PHE A 1 213 ? -2.900 2.999 11.455 1.00 94.50 213 PHE A N 1
ATOM 1748 C CA . PHE A 1 213 ? -3.206 4.029 12.442 1.00 94.50 213 PHE A CA 1
ATOM 1749 C C . PHE A 1 213 ? -4.572 4.665 12.176 1.00 94.50 213 PHE A C 1
ATOM 1751 O O . PHE A 1 213 ? -5.379 4.786 13.095 1.00 94.50 213 PHE A O 1
ATOM 1758 N N . GLY A 1 214 ? -4.849 5.018 10.919 1.00 90.88 214 GLY A N 1
ATOM 1759 C CA . GLY A 1 214 ? -6.102 5.613 10.477 1.00 90.88 214 GLY A CA 1
ATOM 1760 C C . GLY A 1 214 ? -7.307 4.703 10.725 1.00 90.88 214 GLY A C 1
ATOM 1761 O O . GLY A 1 214 ? -8.290 5.126 11.331 1.00 90.88 214 GLY A O 1
ATOM 1762 N N . ILE A 1 215 ? -7.238 3.434 10.337 1.00 87.94 215 ILE A N 1
ATOM 1763 C CA . ILE A 1 215 ? -8.335 2.489 10.574 1.00 87.94 215 ILE A CA 1
ATOM 1764 C C . ILE A 1 215 ? -8.608 2.345 12.079 1.00 87.94 215 ILE A C 1
ATOM 1766 O O . ILE A 1 215 ? -9.759 2.436 12.518 1.00 87.94 215 ILE A O 1
ATOM 1770 N N . PHE A 1 216 ? -7.563 2.157 12.892 1.00 89.38 216 PHE A N 1
ATOM 1771 C CA . PHE A 1 216 ? -7.742 1.934 14.324 1.00 89.38 216 PHE A CA 1
ATOM 1772 C C . PHE A 1 216 ? -8.115 3.199 15.098 1.00 89.38 216 PHE A C 1
ATOM 1774 O O . PHE A 1 216 ? -8.913 3.087 16.017 1.00 89.38 216 PHE A O 1
ATOM 1781 N N . ILE A 1 217 ? -7.667 4.403 14.725 1.00 89.31 217 ILE A N 1
ATOM 1782 C CA . ILE A 1 217 ? -8.087 5.626 15.438 1.00 89.31 217 ILE A CA 1
ATOM 1783 C C . ILE A 1 217 ? -9.572 5.939 15.211 1.00 89.31 217 ILE A C 1
ATOM 1785 O O . ILE A 1 217 ? -10.211 6.578 16.044 1.00 89.31 217 ILE A O 1
ATOM 1789 N N . ARG A 1 218 ? -10.138 5.463 14.092 1.00 84.44 218 ARG A N 1
ATOM 1790 C CA . ARG A 1 218 ? -11.575 5.535 13.795 1.00 84.44 218 ARG A CA 1
ATOM 1791 C C . ARG A 1 218 ? -12.383 4.477 14.553 1.00 84.44 218 ARG A C 1
ATOM 1793 O O . ARG A 1 218 ? -13.501 4.763 14.971 1.00 84.44 218 ARG A O 1
ATOM 1800 N N . LYS A 1 219 ? -11.845 3.261 14.706 1.00 80.81 219 LYS A N 1
ATOM 1801 C CA . LYS A 1 219 ? -12.556 2.108 15.299 1.00 80.81 219 LYS A CA 1
ATOM 1802 C C . LYS A 1 219 ? -12.272 1.881 16.792 1.00 80.81 219 LYS A C 1
ATOM 1804 O O . LYS A 1 219 ? -13.034 1.181 17.451 1.00 80.81 219 LYS A O 1
ATOM 1809 N N . ALA A 1 220 ? -11.194 2.450 17.314 1.00 84.50 220 ALA A N 1
ATOM 1810 C CA . ALA A 1 220 ? -10.662 2.258 18.658 1.00 84.50 220 ALA A CA 1
ATOM 1811 C C . ALA A 1 220 ? -10.163 3.597 19.243 1.00 84.50 220 ALA A C 1
ATOM 1813 O O . ALA A 1 220 ? -10.417 4.670 18.706 1.00 84.50 220 ALA A O 1
ATOM 1814 N N . ASN A 1 221 ? -9.455 3.548 20.377 1.00 87.19 221 ASN A N 1
ATOM 1815 C CA . ASN A 1 221 ? -8.816 4.728 20.967 1.00 87.19 221 ASN A CA 1
ATOM 1816 C C . ASN A 1 221 ? -7.347 4.870 20.522 1.00 87.19 221 ASN A C 1
ATOM 1818 O O . ASN A 1 221 ? -6.754 3.952 19.945 1.00 87.19 221 ASN A O 1
ATOM 1822 N N . LEU A 1 222 ? -6.737 6.016 20.844 1.00 92.62 222 LEU A N 1
ATOM 1823 C CA . LEU A 1 222 ? -5.344 6.324 20.500 1.00 92.62 222 LEU A CA 1
ATOM 1824 C C . LEU A 1 222 ? -4.352 5.249 20.963 1.00 92.62 222 LEU A C 1
ATOM 1826 O O . LEU A 1 222 ? -3.485 4.844 20.194 1.00 92.62 222 LEU A O 1
ATOM 1830 N N . PHE A 1 223 ? -4.494 4.761 22.196 1.00 93.00 223 PHE A N 1
ATOM 1831 C CA . PHE A 1 223 ? -3.565 3.791 22.774 1.00 93.00 223 PHE A CA 1
ATOM 1832 C C . PHE A 1 223 ? -3.555 2.468 21.997 1.00 93.00 223 PHE A C 1
ATOM 1834 O O . PHE A 1 223 ? -2.492 1.983 21.614 1.00 93.00 223 PHE A O 1
ATOM 1841 N N . TYR A 1 224 ? -4.729 1.912 21.689 1.00 90.19 224 TYR A N 1
ATOM 1842 C CA . TYR A 1 224 ? -4.820 0.674 20.906 1.00 90.19 224 TYR A CA 1
ATOM 1843 C C . TYR A 1 224 ? -4.441 0.871 19.436 1.00 90.19 224 TYR A C 1
ATOM 1845 O O . TYR A 1 224 ? -3.898 -0.045 18.819 1.00 90.19 224 TYR A O 1
ATOM 1853 N N . SER A 1 225 ? -4.658 2.068 18.889 1.00 93.06 225 SER A N 1
ATOM 1854 C CA . SER A 1 225 ? -4.188 2.415 17.543 1.00 93.06 225 SER A CA 1
ATOM 1855 C C . SER A 1 225 ? -2.663 2.365 17.468 1.00 93.06 225 SER A C 1
ATOM 1857 O O . SER A 1 225 ? -2.106 1.748 16.564 1.00 93.06 225 SER A O 1
ATOM 1859 N N . LEU A 1 226 ? -1.984 2.925 18.473 1.00 95.00 226 LEU A N 1
ATOM 1860 C CA . LEU A 1 226 ? -0.527 2.881 18.580 1.00 95.00 226 LEU A CA 1
ATOM 1861 C C . LEU A 1 226 ? -0.002 1.464 18.829 1.00 95.00 226 LEU A C 1
ATOM 1863 O O . LEU A 1 226 ? 0.959 1.071 18.179 1.00 95.00 226 LEU A O 1
ATOM 1867 N N . ILE A 1 227 ? -0.649 0.663 19.686 1.00 92.50 227 ILE A N 1
ATOM 1868 C CA . ILE A 1 227 ? -0.291 -0.760 19.849 1.00 92.50 227 ILE A CA 1
ATOM 1869 C C . ILE A 1 227 ? -0.376 -1.502 18.512 1.00 92.50 227 ILE A C 1
ATOM 1871 O O . ILE A 1 227 ? 0.493 -2.309 18.202 1.00 92.50 227 ILE A O 1
ATOM 1875 N N . SER A 1 228 ? -1.399 -1.225 17.705 1.00 90.88 228 SER A N 1
ATOM 1876 C CA . SER A 1 228 ? -1.586 -1.897 16.416 1.00 90.88 228 SER A CA 1
ATOM 1877 C C . SER A 1 228 ? -0.467 -1.560 15.430 1.00 90.88 228 SER A C 1
ATOM 1879 O O . SER A 1 228 ? 0.111 -2.457 14.819 1.00 90.88 228 SER A O 1
ATOM 1881 N N . VAL A 1 229 ? -0.090 -0.281 15.349 1.00 94.25 229 VAL A N 1
ATOM 1882 C CA . VAL A 1 229 ? 1.076 0.159 14.567 1.00 94.25 229 VAL A CA 1
ATOM 1883 C C . VAL A 1 229 ? 2.370 -0.440 15.123 1.00 94.25 229 VAL A C 1
ATOM 1885 O O . VAL A 1 229 ? 3.228 -0.869 14.356 1.00 94.25 229 VAL A O 1
ATOM 1888 N N . TYR A 1 230 ? 2.522 -0.518 16.444 1.00 92.75 230 TYR A N 1
ATOM 1889 C CA . TYR A 1 230 ? 3.686 -1.140 17.070 1.00 92.75 230 TYR A CA 1
ATOM 1890 C C . TYR A 1 230 ? 3.813 -2.616 16.688 1.00 92.75 230 TYR A C 1
ATOM 1892 O O . TYR A 1 230 ? 4.892 -3.032 16.279 1.00 92.75 230 TYR A O 1
ATOM 1900 N N . ILE A 1 231 ? 2.725 -3.392 16.752 1.00 89.62 231 ILE A N 1
ATOM 1901 C CA . ILE A 1 231 ? 2.724 -4.804 16.344 1.00 89.62 231 ILE A CA 1
ATOM 1902 C C . ILE A 1 231 ? 3.172 -4.922 14.889 1.00 89.62 231 ILE A C 1
ATOM 1904 O O . ILE A 1 231 ? 4.095 -5.680 14.618 1.00 89.62 231 ILE A O 1
ATOM 1908 N N . PHE A 1 232 ? 2.583 -4.134 13.983 1.00 89.81 232 PHE A N 1
ATOM 1909 C CA . PHE A 1 232 ? 2.942 -4.124 12.563 1.00 89.81 232 PHE A CA 1
ATOM 1910 C C . PHE A 1 232 ? 4.435 -3.829 12.335 1.00 89.81 232 PHE A C 1
ATOM 1912 O O . PHE A 1 232 ? 5.133 -4.590 11.670 1.00 89.81 232 PHE A O 1
ATOM 1919 N N . THR A 1 233 ? 4.928 -2.734 12.919 1.00 90.19 233 THR A N 1
ATOM 1920 C CA . THR A 1 233 ? 6.303 -2.234 12.730 1.00 90.19 233 THR A CA 1
ATOM 1921 C C . THR A 1 233 ? 7.368 -3.054 13.464 1.00 90.19 233 THR A C 1
ATOM 1923 O O . THR A 1 233 ? 8.550 -2.992 13.118 1.00 90.19 233 THR A O 1
ATOM 1926 N N . SER A 1 234 ? 6.965 -3.836 14.469 1.00 87.31 234 SER A N 1
ATOM 1927 C CA . SER A 1 234 ? 7.860 -4.711 15.233 1.00 87.31 234 SER A CA 1
ATOM 1928 C C . SER A 1 234 ? 8.104 -6.057 14.566 1.00 87.31 234 SER A C 1
ATOM 1930 O O . SER A 1 234 ? 9.039 -6.747 14.964 1.00 87.31 234 SER A O 1
ATOM 1932 N N . LEU A 1 235 ? 7.308 -6.438 13.559 1.00 83.12 235 LEU A N 1
ATOM 1933 C CA . LEU A 1 235 ? 7.568 -7.646 12.780 1.00 83.12 235 LEU A CA 1
ATOM 1934 C C . LEU A 1 235 ? 8.893 -7.457 12.023 1.00 83.12 235 LEU A C 1
ATOM 1936 O O . LEU A 1 235 ? 8.940 -6.623 11.112 1.00 83.12 235 LEU A O 1
ATOM 1940 N N . PRO A 1 236 ? 9.964 -8.218 12.347 1.00 79.62 236 PRO A N 1
ATOM 1941 C CA . PRO A 1 236 ? 11.266 -8.058 11.692 1.00 79.62 236 PRO A CA 1
ATOM 1942 C C . PRO A 1 236 ? 11.141 -8.176 10.177 1.00 79.62 236 PRO A C 1
ATOM 1944 O O . PRO A 1 236 ? 11.747 -7.419 9.429 1.00 79.62 236 PRO A O 1
ATOM 1947 N N . PHE A 1 237 ? 10.252 -9.068 9.752 1.00 75.88 237 PHE A N 1
ATOM 1948 C CA . PHE A 1 237 ? 9.949 -9.326 8.366 1.00 75.88 237 PHE A CA 1
ATOM 1949 C C . PHE A 1 237 ? 9.419 -8.095 7.611 1.00 75.88 237 PHE A C 1
ATOM 1951 O O . PHE A 1 237 ? 9.958 -7.735 6.567 1.00 75.88 237 PHE A O 1
ATOM 1958 N N . ILE A 1 238 ? 8.405 -7.410 8.154 1.00 81.12 238 ILE A N 1
ATOM 1959 C CA . ILE A 1 238 ? 7.862 -6.174 7.564 1.00 81.12 238 ILE A CA 1
ATOM 1960 C C . ILE A 1 238 ? 8.937 -5.094 7.510 1.00 81.12 238 ILE A C 1
ATOM 1962 O O . ILE A 1 238 ? 9.050 -4.376 6.520 1.00 81.12 238 ILE A O 1
ATOM 1966 N N . PHE A 1 239 ? 9.740 -4.991 8.568 1.00 84.81 239 PHE A N 1
ATOM 1967 C CA . PHE A 1 239 ? 10.793 -3.995 8.626 1.00 84.81 239 PHE A CA 1
ATOM 1968 C C . PHE A 1 239 ? 11.892 -4.250 7.585 1.00 84.81 239 PHE A C 1
ATOM 1970 O O . PHE A 1 239 ? 12.281 -3.311 6.903 1.00 84.81 239 PHE A O 1
ATOM 1977 N N . ILE A 1 240 ? 12.346 -5.490 7.394 1.00 82.94 240 ILE A N 1
ATOM 1978 C CA . ILE A 1 240 ? 13.335 -5.827 6.354 1.00 82.94 240 ILE A CA 1
ATOM 1979 C C . ILE A 1 240 ? 12.822 -5.416 4.968 1.00 82.94 240 ILE A C 1
ATOM 1981 O O . ILE A 1 240 ? 13.499 -4.701 4.234 1.00 82.94 240 ILE A O 1
ATOM 1985 N N . HIS A 1 241 ? 11.568 -5.747 4.667 1.00 81.56 241 HIS A N 1
ATOM 1986 C CA . HIS A 1 241 ? 10.948 -5.452 3.372 1.00 81.56 241 HIS A CA 1
ATOM 1987 C C . HIS A 1 241 ? 10.521 -3.982 3.210 1.00 81.56 241 HIS A C 1
ATOM 1989 O O . HIS A 1 241 ? 10.017 -3.582 2.162 1.00 81.56 241 HIS A O 1
ATOM 1995 N N . SER A 1 242 ? 10.725 -3.159 4.246 1.00 85.12 242 SER A N 1
ATOM 1996 C CA . SER A 1 242 ? 10.518 -1.711 4.177 1.00 85.12 242 SER A CA 1
ATOM 1997 C C . SER A 1 242 ? 11.713 -0.954 3.604 1.00 85.12 242 SER A C 1
ATOM 1999 O O . SER A 1 242 ? 11.546 0.182 3.185 1.00 85.12 242 SER A O 1
ATOM 2001 N N . PHE A 1 243 ? 12.904 -1.551 3.578 1.00 82.25 243 PHE A N 1
ATOM 2002 C CA . PHE A 1 243 ? 14.095 -0.958 2.953 1.00 82.25 243 PHE A CA 1
ATOM 2003 C C . PHE A 1 243 ? 14.686 -1.828 1.848 1.00 82.25 243 PHE A C 1
ATOM 2005 O O . PHE A 1 243 ? 15.489 -1.352 1.049 1.00 82.25 243 PHE A O 1
ATOM 2012 N N . TRP A 1 244 ? 14.245 -3.078 1.791 1.00 77.56 244 TRP A N 1
ATOM 2013 C CA . TRP A 1 244 ? 14.559 -4.032 0.754 1.00 77.56 244 TRP A CA 1
ATOM 2014 C C . TRP A 1 244 ? 13.274 -4.296 -0.026 1.00 77.56 244 TRP A C 1
ATOM 2016 O O . TRP A 1 244 ? 12.402 -5.034 0.440 1.00 77.56 244 TRP A O 1
ATOM 2026 N N . ALA A 1 245 ? 13.081 -3.586 -1.142 1.00 67.19 245 ALA A N 1
ATOM 2027 C CA . ALA A 1 245 ? 11.797 -3.663 -1.823 1.00 67.19 245 ALA A CA 1
ATOM 2028 C C . ALA A 1 245 ? 11.531 -5.065 -2.326 1.00 67.19 245 ALA A C 1
ATOM 2030 O O . ALA A 1 245 ? 12.393 -5.743 -2.869 1.00 67.19 245 ALA A O 1
ATOM 2031 N N . TYR A 1 246 ? 10.285 -5.473 -2.138 1.00 69.50 246 TYR A N 1
ATOM 2032 C CA . TYR A 1 246 ? 9.836 -6.762 -2.586 1.00 69.50 246 TYR A CA 1
ATOM 2033 C C . TYR A 1 246 ? 8.388 -6.673 -3.016 1.00 69.50 246 TYR A C 1
ATOM 2035 O O . TYR A 1 246 ? 7.519 -6.199 -2.278 1.00 69.50 246 TYR A O 1
ATOM 2043 N N . PHE A 1 247 ? 8.106 -7.131 -4.228 1.00 68.56 247 PHE A N 1
ATOM 2044 C CA . PHE A 1 247 ? 6.825 -6.846 -4.856 1.00 68.56 247 PHE A CA 1
ATOM 2045 C C . PHE A 1 247 ? 5.632 -7.462 -4.102 1.00 68.56 247 PHE A C 1
ATOM 2047 O O . PHE A 1 247 ? 4.564 -6.855 -4.025 1.00 68.56 247 PHE A O 1
ATOM 2054 N N . ASN A 1 248 ? 5.794 -8.632 -3.467 1.00 69.94 248 ASN A N 1
ATOM 2055 C CA . ASN A 1 248 ? 4.701 -9.250 -2.699 1.00 69.94 248 ASN A CA 1
ATOM 2056 C C . ASN A 1 248 ? 4.294 -8.426 -1.467 1.00 69.94 248 ASN A C 1
ATOM 2058 O O . ASN A 1 248 ? 3.151 -8.524 -1.023 1.00 69.94 248 ASN A O 1
ATOM 2062 N N . TYR A 1 249 ? 5.193 -7.598 -0.929 1.00 75.00 249 TYR A N 1
ATOM 2063 C CA . TYR A 1 249 ? 4.865 -6.675 0.156 1.00 75.00 249 TYR A CA 1
ATOM 2064 C C . TYR A 1 249 ? 3.948 -5.542 -0.329 1.00 75.00 249 TYR A C 1
ATOM 2066 O O . TYR A 1 249 ? 2.936 -5.246 0.309 1.00 75.00 249 TYR A O 1
ATOM 2074 N N . ILE A 1 250 ? 4.245 -4.985 -1.507 1.00 76.94 250 ILE A N 1
ATOM 2075 C CA . ILE A 1 250 ? 3.412 -3.976 -2.178 1.00 76.94 250 ILE A CA 1
ATOM 2076 C C . ILE A 1 250 ? 2.043 -4.573 -2.541 1.00 76.94 250 ILE A C 1
ATOM 2078 O O . ILE A 1 250 ? 1.004 -4.005 -2.215 1.00 76.94 250 ILE A O 1
ATOM 2082 N N . SER A 1 251 ? 2.025 -5.780 -3.112 1.00 74.69 251 SER A N 1
ATOM 2083 C CA . SER A 1 251 ? 0.784 -6.505 -3.413 1.00 74.69 251 SER A CA 1
ATOM 2084 C C . SER A 1 251 ? -0.057 -6.773 -2.154 1.00 74.69 251 SER A C 1
ATOM 2086 O O . SER A 1 251 ? -1.278 -6.610 -2.170 1.00 74.69 251 SER A O 1
ATOM 2088 N N . GLY A 1 252 ? 0.586 -7.096 -1.026 1.00 77.44 252 GLY A N 1
ATOM 2089 C CA . GLY A 1 252 ? -0.079 -7.257 0.269 1.00 77.44 252 GLY A CA 1
ATOM 2090 C C . GLY A 1 252 ? -0.841 -6.017 0.729 1.00 77.44 252 GLY A C 1
ATOM 2091 O O . GLY A 1 252 ? -1.956 -6.142 1.240 1.00 77.44 252 GLY A O 1
ATOM 2092 N N . PHE A 1 253 ? -0.286 -4.821 0.505 1.00 79.81 253 PHE A N 1
ATOM 2093 C CA . PHE A 1 253 ? -0.987 -3.563 0.771 1.00 79.81 253 PHE A CA 1
ATOM 2094 C C . PHE A 1 253 ? -2.286 -3.464 -0.039 1.00 79.81 253 PHE A C 1
ATOM 2096 O O . PHE A 1 253 ? -3.338 -3.159 0.530 1.00 79.81 253 PHE A O 1
ATOM 2103 N N . PHE A 1 254 ? -2.234 -3.745 -1.344 1.00 77.62 254 PHE A N 1
ATOM 2104 C CA . PHE A 1 254 ? -3.401 -3.642 -2.222 1.00 77.62 254 PHE A CA 1
ATOM 2105 C C . PHE A 1 254 ? -4.476 -4.666 -1.877 1.00 77.62 254 PHE A C 1
ATOM 2107 O O . PHE A 1 254 ? -5.637 -4.294 -1.704 1.00 77.62 254 PHE A O 1
ATOM 2114 N N . LEU A 1 255 ? -4.092 -5.934 -1.714 1.00 77.75 255 LEU A N 1
ATOM 2115 C CA . LEU A 1 255 ? -5.020 -7.006 -1.360 1.00 77.75 255 LEU A CA 1
ATOM 2116 C C . LEU A 1 255 ? -5.703 -6.722 -0.018 1.00 77.75 255 LEU A C 1
ATOM 2118 O O . LEU A 1 255 ? -6.924 -6.851 0.083 1.00 77.75 255 LEU A O 1
ATOM 2122 N N . PHE A 1 256 ? -4.943 -6.280 0.990 1.00 83.25 256 PHE A N 1
ATOM 2123 C CA . PHE A 1 256 ? -5.494 -5.912 2.294 1.00 83.25 256 PHE A CA 1
ATOM 2124 C C . PHE A 1 256 ? -6.444 -4.725 2.205 1.00 83.25 256 PHE A C 1
ATOM 2126 O O . PHE A 1 256 ? -7.554 -4.795 2.721 1.00 83.25 256 PHE A O 1
ATOM 2133 N N . THR A 1 257 ? -6.031 -3.651 1.535 1.00 80.75 257 THR A N 1
ATOM 2134 C CA . THR A 1 257 ? -6.841 -2.439 1.391 1.00 80.75 257 THR A CA 1
ATOM 2135 C C . THR A 1 257 ? -8.152 -2.741 0.670 1.00 80.75 257 THR A C 1
ATOM 2137 O O . THR A 1 257 ? -9.222 -2.337 1.128 1.00 80.75 257 THR A O 1
ATOM 2140 N N . PHE A 1 258 ? -8.082 -3.493 -0.431 1.00 76.94 258 PHE A N 1
ATOM 2141 C CA . PHE A 1 258 ? -9.251 -3.914 -1.192 1.00 76.94 258 PHE A CA 1
ATOM 2142 C C . PHE A 1 258 ? -10.200 -4.755 -0.335 1.00 76.94 258 PHE A C 1
ATOM 2144 O O . PHE A 1 258 ? -11.376 -4.412 -0.220 1.00 76.94 258 PHE A O 1
ATOM 2151 N N . ALA A 1 259 ? -9.688 -5.802 0.319 1.00 78.31 259 ALA A N 1
ATOM 2152 C CA . ALA A 1 259 ? -10.490 -6.657 1.187 1.00 78.31 259 ALA A CA 1
ATOM 2153 C C . ALA A 1 259 ? -11.112 -5.863 2.342 1.00 78.31 259 ALA A C 1
ATOM 2155 O O . ALA A 1 259 ? -12.321 -5.912 2.530 1.00 78.31 259 ALA A O 1
ATOM 2156 N N . PHE A 1 260 ? -10.313 -5.071 3.065 1.00 82.25 260 PHE A N 1
ATOM 2157 C CA . PHE A 1 260 ? -10.755 -4.277 4.210 1.00 82.25 260 PHE A CA 1
ATOM 2158 C C . PHE A 1 260 ? -11.908 -3.344 3.856 1.00 82.25 260 PHE A C 1
ATOM 2160 O O . PHE A 1 260 ? -12.958 -3.411 4.495 1.00 82.25 260 PHE A O 1
ATOM 2167 N N . TYR A 1 261 ? -11.749 -2.491 2.840 1.00 78.31 261 TYR A N 1
ATOM 2168 C CA . TYR A 1 261 ? -12.804 -1.541 2.497 1.00 78.31 261 TYR A CA 1
ATOM 2169 C C . TYR A 1 261 ? -14.013 -2.222 1.869 1.00 78.31 261 TYR A C 1
ATOM 2171 O O . TYR A 1 261 ? -15.123 -1.740 2.078 1.00 78.31 261 TYR A O 1
ATOM 2179 N N . LEU A 1 262 ? -13.838 -3.343 1.161 1.00 74.62 262 LEU A N 1
ATOM 2180 C CA . LEU A 1 262 ? -14.959 -4.134 0.659 1.00 74.62 262 LEU A CA 1
ATOM 2181 C C . LEU A 1 262 ? -15.761 -4.751 1.820 1.00 74.62 262 LEU A C 1
ATOM 2183 O O . LEU A 1 262 ? -16.985 -4.596 1.858 1.00 74.62 262 LEU A O 1
ATOM 2187 N N . SER A 1 263 ? -15.088 -5.342 2.814 1.00 73.94 263 SER A N 1
ATOM 2188 C CA . SER A 1 263 ? -15.716 -5.862 4.036 1.00 73.94 263 SER A CA 1
ATOM 2189 C C . SER A 1 263 ? -16.407 -4.757 4.843 1.00 73.94 263 SER A C 1
ATOM 2191 O O . SER A 1 263 ? -17.568 -4.901 5.227 1.00 73.94 263 SER A O 1
ATOM 2193 N N . ASP A 1 264 ? -15.725 -3.631 5.082 1.00 73.06 264 ASP A N 1
ATOM 2194 C CA . ASP A 1 264 ? -16.258 -2.474 5.820 1.00 73.06 264 ASP A CA 1
ATOM 2195 C C . ASP A 1 264 ? -17.499 -1.909 5.107 1.00 73.06 264 ASP A C 1
ATOM 2197 O O . ASP A 1 264 ? -18.469 -1.504 5.752 1.00 73.06 264 ASP A O 1
ATOM 2201 N N . GLN A 1 265 ? -17.524 -1.953 3.768 1.00 70.00 265 GLN A N 1
ATOM 2202 C CA . GLN A 1 265 ? -18.682 -1.543 2.984 1.00 70.00 265 GLN A CA 1
ATOM 2203 C C . GLN A 1 265 ? -19.876 -2.460 3.182 1.00 70.00 265 GLN A C 1
ATOM 2205 O O . GLN A 1 265 ? -20.964 -1.976 3.484 1.00 70.00 265 GLN A O 1
ATOM 2210 N N . VAL A 1 266 ? -19.661 -3.764 2.998 1.00 63.59 266 VAL A N 1
ATOM 2211 C CA . VAL A 1 266 ? -20.664 -4.834 3.062 1.00 63.59 266 VAL A CA 1
ATOM 2212 C C . VAL A 1 266 ? -21.440 -4.804 4.382 1.00 63.59 266 VAL A C 1
ATOM 2214 O O . VAL A 1 266 ? -22.639 -5.092 4.413 1.00 63.59 266 VAL A O 1
ATOM 2217 N N . LEU A 1 267 ? -20.775 -4.397 5.462 1.00 61.47 267 LEU A N 1
ATOM 2218 C CA . LEU A 1 267 ? -21.336 -4.330 6.810 1.00 61.47 267 LEU A CA 1
ATOM 2219 C C . LEU A 1 267 ? -22.072 -3.029 7.110 1.00 61.47 267 LEU A C 1
ATOM 2221 O O . LEU A 1 267 ? -23.075 -3.046 7.818 1.00 61.47 267 LEU A O 1
ATOM 2225 N N . ASN A 1 268 ? -21.608 -1.909 6.555 1.00 58.88 268 ASN A N 1
ATOM 2226 C CA . ASN A 1 268 ? -22.124 -0.574 6.865 1.00 58.88 268 ASN A CA 1
ATOM 2227 C C . ASN A 1 268 ? -23.169 -0.064 5.849 1.00 58.88 268 ASN A C 1
ATOM 2229 O O . ASN A 1 268 ? -23.516 1.119 5.836 1.00 58.88 268 ASN A O 1
ATOM 2233 N N . LEU A 1 269 ? -23.733 -0.960 5.027 1.00 55.09 269 LEU A N 1
ATOM 2234 C CA . LEU A 1 269 ? -24.757 -0.678 4.004 1.00 55.09 269 LEU A CA 1
ATOM 2235 C C . LEU A 1 269 ? -26.062 -0.051 4.525 1.00 55.09 269 LEU A C 1
ATOM 2237 O O . LEU A 1 269 ? -26.956 0.249 3.734 1.00 55.09 269 LEU A O 1
ATOM 2241 N N . GLU A 1 270 ? -26.237 0.094 5.835 1.00 45.16 270 GLU A N 1
ATOM 2242 C CA . GLU A 1 270 ? -27.458 0.644 6.428 1.00 45.16 270 GLU A CA 1
ATOM 2243 C C . GLU A 1 270 ? -27.541 2.169 6.448 1.00 45.16 270 GLU A C 1
ATOM 2245 O O . GLU A 1 270 ? -28.654 2.667 6.595 1.00 45.16 270 GLU A O 1
ATOM 2250 N N . LYS A 1 271 ? -26.441 2.913 6.250 1.00 47.97 271 LYS A N 1
ATOM 2251 C CA . LYS A 1 271 ? -26.485 4.383 6.370 1.00 47.97 271 LYS A CA 1
ATOM 2252 C C . LYS A 1 271 ? -26.165 5.168 5.098 1.00 47.97 271 LYS A C 1
ATOM 2254 O O . LYS A 1 271 ? -26.883 6.121 4.847 1.00 47.97 271 LYS A O 1
ATOM 2259 N N . ASP A 1 272 ? -25.199 4.768 4.258 1.00 50.84 272 ASP A N 1
ATOM 2260 C CA . ASP A 1 272 ? -24.696 5.676 3.203 1.00 50.84 272 ASP A CA 1
ATOM 2261 C C . ASP A 1 272 ? -24.007 4.979 1.999 1.00 50.84 272 ASP A C 1
ATOM 2263 O O . ASP A 1 272 ? -22.813 5.117 1.729 1.00 50.84 272 ASP A O 1
ATOM 2267 N N . PHE A 1 273 ? -24.772 4.221 1.206 1.00 50.06 273 PHE A N 1
ATOM 2268 C CA . PHE A 1 273 ? -24.241 3.421 0.084 1.00 50.06 273 PHE A CA 1
ATOM 2269 C C . PHE A 1 273 ? -23.524 4.233 -1.019 1.00 50.06 273 PHE A C 1
ATOM 2271 O O . PHE A 1 273 ? -22.500 3.795 -1.547 1.00 50.06 273 PHE A O 1
ATOM 2278 N N . LYS A 1 274 ? -24.023 5.433 -1.358 1.00 49.78 274 LYS A N 1
ATOM 2279 C CA . LYS A 1 274 ? -23.447 6.284 -2.425 1.00 49.78 274 LYS A CA 1
ATOM 2280 C C . LYS A 1 274 ? -22.037 6.794 -2.097 1.00 49.78 274 LYS A C 1
ATOM 2282 O O . LYS A 1 274 ? -21.295 7.156 -3.008 1.00 49.78 274 LYS A O 1
ATOM 2287 N N . ILE A 1 275 ? -21.690 6.844 -0.814 1.00 48.50 275 ILE A N 1
ATOM 2288 C CA . ILE A 1 275 ? -20.482 7.495 -0.296 1.00 48.50 275 ILE A CA 1
ATOM 2289 C C . ILE A 1 275 ? -19.289 6.547 -0.389 1.00 48.50 275 ILE A C 1
ATOM 2291 O O . ILE A 1 275 ? -18.228 6.938 -0.864 1.00 48.50 275 ILE A O 1
ATOM 2295 N N . ASN A 1 276 ? -19.493 5.269 -0.073 1.00 55.34 276 ASN A N 1
ATOM 2296 C CA . ASN A 1 276 ? -18.420 4.281 -0.121 1.00 55.34 276 ASN A CA 1
ATOM 2297 C C . ASN A 1 276 ? -18.024 3.846 -1.544 1.00 55.34 276 ASN A C 1
ATOM 2299 O O . ASN A 1 276 ? -16.886 3.448 -1.786 1.00 55.34 276 ASN A O 1
ATOM 2303 N N . PHE A 1 277 ? -18.936 3.948 -2.511 1.00 58.09 277 PHE A N 1
ATOM 2304 C CA . PHE A 1 277 ? -18.654 3.568 -3.896 1.00 58.09 277 PHE A CA 1
ATOM 2305 C C . PHE A 1 277 ? -17.606 4.475 -4.559 1.00 58.09 277 PHE A C 1
ATOM 2307 O O . PHE A 1 277 ? -16.804 4.031 -5.374 1.00 58.09 277 PHE A O 1
ATOM 2314 N N . ARG A 1 278 ? -17.570 5.750 -4.155 1.00 60.53 278 ARG A N 1
ATOM 2315 C CA . ARG A 1 278 ? -16.623 6.753 -4.657 1.00 60.53 278 ARG A CA 1
ATOM 2316 C C . ARG A 1 278 ? -15.175 6.490 -4.241 1.00 60.53 278 ARG A C 1
ATOM 2318 O O . ARG A 1 278 ? -14.280 6.980 -4.910 1.00 60.53 278 ARG A O 1
ATOM 2325 N N . ILE A 1 279 ? -14.955 5.734 -3.164 1.00 62.28 279 ILE A N 1
ATOM 2326 C CA . ILE A 1 279 ? -13.621 5.348 -2.675 1.00 62.28 279 ILE A CA 1
ATOM 2327 C C . ILE A 1 279 ? -13.224 3.976 -3.228 1.00 62.28 279 ILE A C 1
ATOM 2329 O O . ILE A 1 279 ? -12.081 3.774 -3.626 1.00 62.28 279 ILE A O 1
ATOM 2333 N N . LEU A 1 280 ? -14.177 3.047 -3.329 1.00 64.12 280 LEU A N 1
ATOM 2334 C CA . LEU A 1 280 ? -13.905 1.706 -3.841 1.00 64.12 280 LEU A CA 1
ATOM 2335 C C . LEU A 1 280 ? -13.611 1.659 -5.330 1.00 64.12 280 LEU A C 1
ATOM 2337 O O . LEU A 1 280 ? -12.847 0.800 -5.742 1.00 64.12 280 LEU A O 1
ATOM 2341 N N . VAL A 1 281 ? -14.182 2.558 -6.131 1.00 61.06 281 VAL A N 1
ATOM 2342 C CA . VAL A 1 281 ? -13.867 2.619 -7.563 1.00 61.06 281 VAL A CA 1
ATOM 2343 C C . VAL A 1 281 ? -12.389 2.979 -7.785 1.00 61.06 281 VAL A C 1
ATOM 2345 O O . VAL A 1 281 ? -11.705 2.205 -8.448 1.00 61.06 281 VAL A O 1
ATOM 2348 N N . PRO A 1 282 ? -11.838 4.053 -7.186 1.00 61.75 282 PRO A N 1
ATOM 2349 C CA . PRO A 1 282 ? -10.404 4.327 -7.248 1.00 61.75 282 PRO A CA 1
ATOM 2350 C C . PRO A 1 282 ? -9.527 3.206 -6.683 1.00 61.75 282 PRO A C 1
ATOM 2352 O O . PRO A 1 282 ? -8.489 2.911 -7.264 1.00 61.75 282 PRO A O 1
ATOM 2355 N N . LEU A 1 283 ? -9.939 2.553 -5.590 1.00 65.38 283 LEU A N 1
ATOM 2356 C CA . LEU A 1 283 ? -9.196 1.419 -5.028 1.00 65.38 283 LEU A CA 1
ATOM 2357 C C . LEU A 1 283 ? -9.205 0.207 -5.958 1.00 65.38 283 LEU A C 1
ATOM 2359 O O . LEU A 1 283 ? -8.159 -0.379 -6.196 1.00 65.38 283 LEU A O 1
ATOM 2363 N N . ALA A 1 284 ? -10.358 -0.138 -6.527 1.00 63.09 284 ALA A N 1
ATOM 2364 C CA . ALA A 1 284 ? -10.483 -1.222 -7.491 1.00 63.09 284 ALA A CA 1
ATOM 2365 C C . ALA A 1 284 ? -9.656 -0.941 -8.747 1.00 63.09 284 ALA A C 1
ATOM 2367 O O . ALA A 1 284 ? -8.983 -1.839 -9.237 1.00 63.09 284 ALA A O 1
ATOM 2368 N N . ILE A 1 285 ? -9.660 0.306 -9.231 1.00 61.66 285 ILE A N 1
ATOM 2369 C CA . ILE A 1 285 ? -8.838 0.733 -10.367 1.00 61.66 285 ILE A CA 1
ATOM 2370 C C . ILE A 1 285 ? -7.351 0.674 -10.008 1.00 61.66 285 ILE A C 1
ATOM 2372 O O . ILE A 1 285 ? -6.578 0.148 -10.790 1.00 61.66 285 ILE A O 1
ATOM 2376 N N . SER A 1 286 ? -6.931 1.156 -8.837 1.00 61.84 286 SER A N 1
ATOM 2377 C CA . SER A 1 286 ? -5.522 1.145 -8.414 1.00 61.84 286 SER A CA 1
ATOM 2378 C C . SER A 1 286 ? -4.994 -0.274 -8.206 1.00 61.84 286 SER A C 1
ATOM 2380 O O . SER A 1 286 ? -3.958 -0.631 -8.762 1.00 61.84 286 SER A O 1
ATOM 2382 N N . SER A 1 287 ? -5.749 -1.117 -7.500 1.00 62.59 287 SER A N 1
ATOM 2383 C CA . SER A 1 287 ? -5.421 -2.533 -7.342 1.00 62.59 287 SER A CA 1
ATOM 2384 C C . SER A 1 287 ? -5.461 -3.279 -8.678 1.00 62.59 287 SER A C 1
ATOM 2386 O O . SER A 1 287 ? -4.687 -4.207 -8.879 1.00 62.59 287 SER A O 1
ATOM 2388 N N . PHE A 1 288 ? -6.305 -2.854 -9.621 1.00 61.81 288 PHE A N 1
ATOM 2389 C CA . PHE A 1 288 ? -6.291 -3.379 -10.981 1.00 61.81 288 PHE A CA 1
ATOM 2390 C C . PHE A 1 288 ? -5.083 -2.916 -11.798 1.00 61.81 288 PHE A C 1
ATOM 2392 O O . PHE A 1 288 ? -4.498 -3.732 -12.494 1.00 61.81 288 PHE A O 1
ATOM 2399 N N . LEU A 1 289 ? -4.701 -1.641 -11.743 1.00 60.78 289 LEU A N 1
ATOM 2400 C CA . LEU A 1 289 ? -3.521 -1.137 -12.446 1.00 60.78 289 LEU A CA 1
ATOM 2401 C C . LEU A 1 289 ? -2.271 -1.895 -11.980 1.00 60.78 289 LEU A C 1
ATOM 2403 O O . LEU A 1 289 ? -1.481 -2.317 -12.819 1.00 60.78 289 LEU A O 1
ATOM 2407 N N . ASP A 1 290 ? -2.174 -2.199 -10.684 1.00 60.34 290 ASP A N 1
ATOM 2408 C CA . ASP A 1 290 ? -1.162 -3.106 -10.131 1.00 60.34 290 ASP A CA 1
ATOM 2409 C C . ASP A 1 290 ? -1.325 -4.554 -10.647 1.00 60.34 290 ASP A C 1
ATOM 2411 O O . ASP A 1 290 ? -0.378 -5.171 -11.139 1.00 60.34 290 ASP A O 1
ATOM 2415 N N . ALA A 1 291 ? -2.549 -5.097 -10.630 1.00 56.47 291 ALA A N 1
ATOM 2416 C CA . ALA A 1 291 ? -2.829 -6.463 -11.077 1.00 56.47 291 ALA A CA 1
ATOM 2417 C C . ALA A 1 291 ? -2.686 -6.681 -12.591 1.00 56.47 291 ALA A C 1
ATOM 2419 O O . ALA A 1 291 ? -2.376 -7.783 -13.027 1.00 56.47 291 ALA A O 1
ATOM 2420 N N . SER A 1 292 ? -2.851 -5.648 -13.415 1.00 51.03 292 SER A N 1
ATOM 2421 C CA . SER A 1 292 ? -2.641 -5.715 -14.864 1.00 51.03 292 SER A CA 1
ATOM 2422 C C . SER A 1 292 ? -1.183 -5.999 -15.228 1.00 51.03 292 SER A C 1
ATOM 2424 O O . SER A 1 292 ? -0.886 -6.364 -16.360 1.00 51.03 292 SER A O 1
ATOM 2426 N N . ILE A 1 293 ? -0.294 -5.898 -14.238 1.00 52.84 293 ILE A N 1
ATOM 2427 C CA . ILE A 1 293 ? 1.143 -6.031 -14.382 1.00 52.84 293 ILE A CA 1
ATOM 2428 C C . ILE A 1 293 ? 1.667 -7.343 -13.747 1.00 52.84 293 ILE A C 1
ATOM 2430 O O . ILE A 1 293 ? 2.822 -7.727 -13.948 1.00 52.84 293 ILE A O 1
ATOM 2434 N N . ARG A 1 294 ? 0.786 -8.114 -13.084 1.00 54.41 294 ARG A N 1
ATOM 2435 C CA . ARG A 1 294 ? 1.022 -9.507 -12.667 1.00 54.41 294 ARG A CA 1
ATOM 2436 C C . ARG A 1 294 ? -0.198 -10.395 -12.872 1.00 54.41 294 ARG A C 1
ATOM 2438 O O . ARG A 1 294 ? -1.239 -10.205 -12.248 1.00 54.41 294 ARG A O 1
ATOM 2445 N N . ASN A 1 295 ? -0.014 -11.471 -13.627 1.00 55.38 295 ASN A N 1
ATOM 2446 C CA . ASN A 1 295 ? -1.079 -12.428 -13.919 1.00 55.38 295 ASN A CA 1
ATOM 2447 C C . ASN A 1 295 ? -1.695 -13.057 -12.649 1.00 55.38 295 ASN A C 1
ATOM 2449 O O . ASN A 1 295 ? -2.902 -13.300 -12.619 1.00 55.38 295 ASN A O 1
ATOM 2453 N N . GLU A 1 296 ? -0.913 -13.283 -11.582 1.00 57.09 296 GLU A N 1
ATOM 2454 C CA . GLU A 1 296 ? -1.426 -13.902 -10.347 1.00 57.09 296 GLU A CA 1
ATOM 2455 C C . GLU A 1 296 ? -2.297 -12.950 -9.513 1.00 57.09 296 GLU A C 1
ATOM 2457 O O . GLU A 1 296 ? -3.262 -13.387 -8.884 1.00 57.09 296 GLU A O 1
ATOM 2462 N N . SER A 1 297 ? -1.999 -11.647 -9.523 1.00 60.72 297 SER A N 1
ATOM 2463 C CA . SER A 1 297 ? -2.720 -10.638 -8.734 1.00 60.72 297 SER A CA 1
ATOM 2464 C C . SER A 1 297 ? -4.200 -10.563 -9.111 1.00 60.72 297 SER A C 1
ATOM 2466 O O . SER A 1 297 ? -5.054 -10.425 -8.235 1.00 60.72 297 SER A O 1
ATOM 2468 N N . ILE A 1 298 ? -4.525 -10.744 -10.396 1.00 63.22 298 ILE A N 1
ATOM 2469 C CA . ILE A 1 298 ? -5.912 -10.780 -10.884 1.00 63.22 298 ILE A CA 1
ATOM 2470 C C . ILE A 1 298 ? -6.669 -11.953 -10.249 1.00 63.22 298 ILE A C 1
ATOM 2472 O O . ILE A 1 298 ? -7.780 -11.773 -9.750 1.00 63.22 298 ILE A O 1
ATOM 2476 N N . MET A 1 299 ? -6.065 -13.147 -10.217 1.00 63.84 299 MET A N 1
ATOM 2477 C CA . MET A 1 299 ? -6.683 -14.336 -9.616 1.00 63.84 299 MET A CA 1
ATOM 2478 C C . MET A 1 299 ? -6.914 -14.157 -8.111 1.00 63.84 299 MET A C 1
ATOM 2480 O O . MET A 1 299 ? -7.975 -14.515 -7.598 1.00 63.84 299 MET A O 1
ATOM 2484 N N . LEU A 1 300 ? -5.944 -13.566 -7.408 1.00 68.62 300 LEU A N 1
ATOM 2485 C CA . LEU A 1 300 ? -6.021 -13.316 -5.967 1.00 68.62 300 LEU A CA 1
ATOM 2486 C C . LEU A 1 300 ? -7.117 -12.303 -5.626 1.00 68.62 300 LEU A C 1
ATOM 2488 O O . LEU A 1 300 ? -7.914 -12.534 -4.716 1.00 68.62 300 LEU A O 1
ATOM 2492 N N . MET A 1 301 ? -7.212 -11.210 -6.384 1.00 69.19 301 MET A N 1
ATOM 2493 C CA . MET A 1 301 ? -8.268 -10.221 -6.182 1.00 69.19 301 MET A CA 1
ATOM 2494 C C . MET A 1 301 ? -9.658 -10.766 -6.521 1.00 69.19 301 MET A C 1
ATOM 2496 O O . MET A 1 301 ? -10.611 -10.472 -5.798 1.00 69.19 301 MET A O 1
ATOM 2500 N N . LEU A 1 302 ? -9.787 -11.579 -7.579 1.00 68.44 302 LEU A N 1
ATOM 2501 C CA . LEU A 1 302 ? -11.047 -12.247 -7.917 1.00 68.44 302 LEU A CA 1
ATOM 2502 C C . LEU A 1 302 ? -11.519 -13.142 -6.773 1.00 68.44 302 LEU A C 1
ATOM 2504 O O . LEU A 1 302 ? -12.699 -13.140 -6.433 1.00 68.44 302 LEU A O 1
ATOM 2508 N N . ALA A 1 303 ? -10.607 -13.873 -6.141 1.00 70.25 303 ALA A N 1
ATOM 2509 C CA . ALA A 1 303 ? -10.956 -14.718 -5.015 1.00 70.25 303 ALA A CA 1
ATOM 2510 C C . ALA A 1 303 ? -11.418 -13.935 -3.789 1.00 70.25 303 ALA A C 1
ATOM 2512 O O . ALA A 1 303 ? -12.465 -14.269 -3.235 1.00 70.25 303 ALA A O 1
ATOM 2513 N N . ILE A 1 304 ? -10.700 -12.868 -3.410 1.00 71.44 304 ILE A N 1
ATOM 2514 C CA . ILE A 1 304 ? -11.159 -11.948 -2.358 1.00 71.44 304 ILE A CA 1
ATOM 2515 C C . ILE A 1 304 ? -12.557 -11.440 -2.713 1.00 71.44 304 ILE A C 1
ATOM 2517 O O . ILE A 1 304 ? -13.473 -11.526 -1.903 1.00 71.44 304 ILE A O 1
ATOM 2521 N N . PHE A 1 305 ? -12.755 -10.975 -3.948 1.00 71.00 305 PHE A N 1
ATOM 2522 C CA . PHE A 1 305 ? -14.045 -10.468 -4.398 1.00 71.00 305 PHE A CA 1
ATOM 2523 C C . PHE A 1 305 ? -15.168 -11.507 -4.254 1.00 71.00 305 PHE A C 1
ATOM 2525 O O . PHE A 1 305 ? -16.214 -11.193 -3.688 1.00 71.00 305 PHE A O 1
ATOM 2532 N N . PHE A 1 306 ? -14.966 -12.744 -4.719 1.00 71.56 306 PHE A N 1
ATOM 2533 C CA . PHE A 1 306 ? -15.977 -13.798 -4.612 1.00 71.56 306 PHE A CA 1
ATOM 2534 C C . PHE A 1 306 ? -16.287 -14.176 -3.161 1.00 71.56 306 PHE A C 1
ATOM 2536 O O . PHE A 1 306 ? -17.442 -14.466 -2.850 1.00 71.56 306 PHE A O 1
ATOM 2543 N N . ILE A 1 307 ? -15.299 -14.141 -2.267 1.00 71.75 307 ILE A N 1
ATOM 2544 C CA . ILE A 1 307 ? -15.488 -14.427 -0.839 1.00 71.75 307 ILE A CA 1
ATOM 2545 C C . ILE A 1 307 ? -16.279 -13.319 -0.169 1.00 71.75 307 ILE A C 1
ATOM 2547 O O . ILE A 1 307 ? -17.306 -13.591 0.450 1.00 71.75 307 ILE A O 1
ATOM 2551 N N . GLU A 1 308 ? -15.844 -12.074 -0.334 1.00 71.31 308 GLU A N 1
ATOM 2552 C CA . GLU A 1 308 ? -16.512 -10.908 0.239 1.00 71.31 308 GLU A CA 1
ATOM 2553 C C . GLU A 1 308 ? -17.948 -10.791 -0.298 1.00 71.31 308 GLU A C 1
ATOM 2555 O O . GLU A 1 308 ? -18.894 -10.575 0.465 1.00 71.31 308 GLU A O 1
ATOM 2560 N N . PHE A 1 309 ? -18.149 -11.035 -1.598 1.00 70.19 309 PHE A N 1
ATOM 2561 C CA . PHE A 1 309 ? -19.475 -11.056 -2.211 1.00 70.19 309 PHE A CA 1
ATOM 2562 C C . PHE A 1 309 ? -20.328 -12.240 -1.736 1.00 70.19 309 PHE A C 1
ATOM 2564 O O . PHE A 1 309 ? -21.511 -12.061 -1.447 1.00 70.19 309 PHE A O 1
ATOM 2571 N N . GLY A 1 310 ? -19.761 -13.443 -1.629 1.00 69.62 310 GLY A N 1
ATOM 2572 C CA . GLY A 1 310 ? -20.464 -14.632 -1.147 1.00 69.62 310 GLY A CA 1
ATOM 2573 C C . GLY A 1 310 ? -20.921 -14.482 0.305 1.00 69.62 310 GLY A C 1
ATOM 2574 O O . GLY A 1 310 ? -22.074 -14.773 0.632 1.00 69.62 310 GLY A O 1
ATOM 2575 N N . LEU A 1 311 ? -20.057 -13.938 1.166 1.00 69.06 311 LEU A N 1
ATOM 2576 C CA . LEU A 1 311 ? -20.387 -13.610 2.552 1.00 69.06 311 LEU A CA 1
ATOM 2577 C C . LEU A 1 311 ? -21.458 -12.523 2.621 1.00 69.06 311 LEU A C 1
ATOM 2579 O O . LEU A 1 311 ? -22.450 -12.686 3.335 1.00 69.06 311 LEU A O 1
ATOM 2583 N N . PHE A 1 312 ? -21.327 -11.454 1.835 1.00 67.69 312 PHE A N 1
ATOM 2584 C CA . PHE A 1 312 ? -22.370 -10.439 1.715 1.00 67.69 312 PHE A CA 1
ATOM 2585 C C . PHE A 1 312 ? -23.713 -11.045 1.290 1.00 67.69 312 PHE A C 1
ATOM 2587 O O . PHE A 1 312 ? -24.748 -10.755 1.897 1.00 67.69 312 PHE A O 1
ATOM 2594 N N . TRP A 1 313 ? -23.708 -11.913 0.278 1.00 69.69 313 TRP A N 1
ATOM 2595 C CA . TRP A 1 313 ? -24.909 -12.558 -0.234 1.00 69.69 313 TRP A CA 1
ATOM 2596 C C . TRP A 1 313 ? -25.599 -13.407 0.834 1.00 69.69 313 TRP A C 1
ATOM 2598 O O . TRP A 1 313 ? -26.825 -13.328 0.966 1.00 69.69 313 TRP A O 1
ATOM 2608 N N . PHE A 1 314 ? -24.814 -14.179 1.591 1.00 69.62 314 PHE A N 1
ATOM 2609 C CA . PHE A 1 314 ? -25.286 -15.085 2.634 1.00 69.62 314 PHE A CA 1
ATOM 2610 C C . PHE A 1 314 ? -25.832 -14.343 3.859 1.00 69.62 314 PHE A C 1
ATOM 2612 O O . PHE A 1 314 ? -26.878 -14.710 4.394 1.00 69.62 314 PHE A O 1
ATOM 2619 N N . TYR A 1 315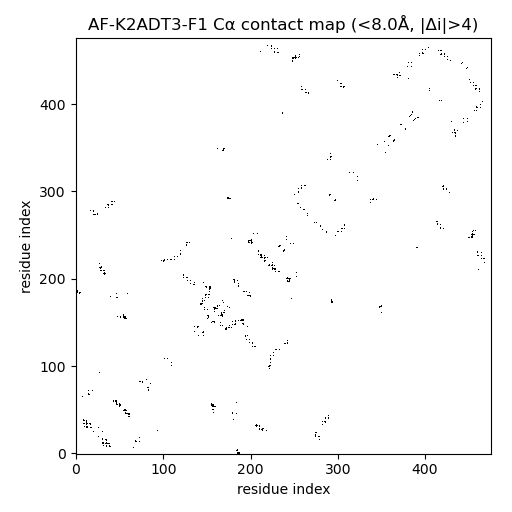 ? -25.149 -13.287 4.304 1.00 65.50 315 TYR A N 1
ATOM 2620 C CA . TYR A 1 315 ? -25.493 -12.600 5.549 1.00 65.50 315 TYR A CA 1
ATOM 2621 C C . TYR A 1 315 ? -26.475 -11.443 5.379 1.00 65.50 315 TYR A C 1
ATOM 2623 O O . TYR A 1 315 ? -27.203 -11.121 6.321 1.00 65.50 315 TYR A O 1
ATOM 2631 N N . ASN A 1 316 ? -26.535 -10.811 4.207 1.00 63.69 316 ASN A N 1
ATOM 2632 C CA . ASN A 1 316 ? -27.416 -9.672 4.006 1.00 63.69 316 ASN A CA 1
ATOM 2633 C C . ASN A 1 316 ? -28.774 -10.130 3.455 1.00 63.69 316 ASN A C 1
ATOM 2635 O O . ASN A 1 316 ? -28.883 -10.539 2.303 1.00 63.69 316 ASN A O 1
ATOM 2639 N N . LYS A 1 317 ? -29.839 -10.056 4.263 1.00 60.34 317 LYS A N 1
ATOM 2640 C CA . LYS A 1 317 ? -31.213 -10.413 3.847 1.00 60.34 317 LYS A CA 1
ATOM 2641 C C . LYS A 1 317 ? -31.906 -9.331 2.999 1.00 60.34 317 LYS A C 1
ATOM 2643 O O . LYS A 1 317 ? -33.073 -9.493 2.654 1.00 60.34 317 LYS A O 1
ATOM 2648 N N . LYS A 1 318 ? -31.217 -8.226 2.683 1.00 58.94 318 LYS A N 1
ATOM 2649 C CA . LYS A 1 318 ? -31.769 -7.107 1.905 1.00 58.94 318 LYS A CA 1
ATOM 2650 C C . LYS A 1 318 ? -32.101 -7.475 0.451 1.00 58.94 318 LYS A C 1
ATOM 2652 O O . LYS A 1 318 ? -31.617 -8.466 -0.096 1.00 58.94 318 LYS A O 1
ATOM 2657 N N . ASP A 1 319 ? -32.929 -6.613 -0.135 1.00 57.97 319 ASP A N 1
ATOM 2658 C CA . ASP A 1 319 ? -33.620 -6.719 -1.421 1.00 57.97 319 ASP A CA 1
ATOM 2659 C C . ASP A 1 319 ? -32.754 -7.266 -2.579 1.00 57.97 319 ASP A C 1
ATOM 2661 O O . ASP A 1 319 ? -31.667 -6.766 -2.883 1.00 57.97 319 ASP A O 1
ATOM 2665 N N . PHE A 1 320 ? -33.255 -8.301 -3.256 1.00 58.94 320 PHE A N 1
ATOM 2666 C CA . PHE A 1 320 ? -32.560 -9.054 -4.309 1.00 58.94 320 PHE A CA 1
ATOM 2667 C C . PHE A 1 320 ? -32.118 -8.164 -5.486 1.00 58.94 320 PHE A C 1
ATOM 2669 O O . PHE A 1 320 ? -31.060 -8.381 -6.082 1.00 58.94 320 PHE A O 1
ATOM 2676 N N . LYS A 1 321 ? -32.884 -7.105 -5.788 1.00 59.81 321 LYS A N 1
ATOM 2677 C CA . LYS A 1 321 ? -32.542 -6.127 -6.836 1.00 59.81 321 LYS A CA 1
ATOM 2678 C C . LYS A 1 321 ? -31.239 -5.385 -6.539 1.00 59.81 321 LYS A C 1
ATOM 2680 O O . LYS A 1 321 ? -30.439 -5.170 -7.445 1.00 59.81 321 LYS A O 1
ATOM 2685 N N . PHE A 1 322 ? -30.996 -5.037 -5.279 1.00 59.75 322 PHE A N 1
ATOM 2686 C CA . PHE A 1 322 ? -29.787 -4.329 -4.863 1.00 59.75 322 PHE A CA 1
ATOM 2687 C C . PHE A 1 322 ? -28.537 -5.203 -5.023 1.00 59.75 322 PHE A C 1
ATOM 2689 O O . PHE A 1 322 ? -27.529 -4.760 -5.575 1.00 59.75 322 PHE A O 1
ATOM 2696 N N . LYS A 1 323 ? -28.639 -6.482 -4.637 1.00 63.94 323 LYS A N 1
ATOM 2697 C CA . LYS A 1 323 ? -27.565 -7.464 -4.839 1.00 63.94 323 LYS A CA 1
ATOM 2698 C C . LYS A 1 323 ? -27.223 -7.638 -6.323 1.00 63.94 323 LYS A C 1
ATOM 2700 O O . LYS A 1 323 ? -26.050 -7.749 -6.670 1.00 63.94 323 LYS A O 1
ATOM 2705 N N . LYS A 1 324 ? -28.233 -7.588 -7.202 1.00 64.50 324 LYS A N 1
ATOM 2706 C CA . LYS A 1 324 ? -28.063 -7.673 -8.660 1.00 64.50 324 LYS A CA 1
ATOM 2707 C C . LYS A 1 324 ? -27.285 -6.484 -9.235 1.00 64.50 324 LYS A C 1
ATOM 2709 O O . LYS A 1 324 ? -26.388 -6.706 -10.037 1.00 64.50 324 LYS A O 1
ATOM 2714 N N . TYR A 1 325 ? -27.579 -5.246 -8.828 1.00 64.75 325 TYR A N 1
ATOM 2715 C CA . TYR A 1 325 ? -26.834 -4.071 -9.311 1.00 64.75 325 TYR A CA 1
ATOM 2716 C C . TYR A 1 325 ? -25.376 -4.076 -8.858 1.00 64.75 325 TYR A C 1
ATOM 2718 O O . TYR A 1 325 ? -24.497 -3.776 -9.661 1.00 64.75 325 TYR A O 1
ATOM 2726 N N . LEU A 1 326 ? -25.120 -4.459 -7.602 1.00 65.38 326 LEU A N 1
ATOM 2727 C CA . LEU A 1 326 ? -23.761 -4.593 -7.083 1.00 65.38 326 LEU A CA 1
ATOM 2728 C C . LEU A 1 326 ? -22.983 -5.647 -7.889 1.00 65.38 326 LEU A C 1
ATOM 2730 O O . LEU A 1 326 ? -21.887 -5.370 -8.365 1.00 65.38 326 LEU A O 1
ATOM 2734 N N . PHE A 1 327 ? -23.585 -6.820 -8.111 1.00 67.31 327 PHE A N 1
ATOM 2735 C CA . PHE A 1 327 ? -22.976 -7.897 -8.892 1.00 67.31 327 PHE A CA 1
ATOM 2736 C C . PHE A 1 327 ? -22.718 -7.501 -10.349 1.00 67.31 327 PHE A C 1
ATOM 2738 O O . PHE A 1 327 ? -21.637 -7.759 -10.862 1.00 67.31 327 PHE A O 1
ATOM 2745 N N . VAL A 1 328 ? -23.676 -6.844 -11.011 1.00 66.88 328 VAL A N 1
ATOM 2746 C CA . VAL A 1 328 ? -23.518 -6.402 -12.406 1.00 66.88 328 VAL A CA 1
ATOM 2747 C C . VAL A 1 328 ? -22.453 -5.317 -12.518 1.00 66.88 328 VAL A C 1
ATOM 2749 O O . VAL A 1 328 ? -21.613 -5.401 -13.403 1.00 66.88 328 VAL A O 1
ATOM 2752 N N . PHE A 1 329 ? -22.439 -4.323 -11.628 1.00 66.44 329 PHE A N 1
ATOM 2753 C CA . PHE A 1 329 ? -21.420 -3.276 -11.667 1.00 66.44 329 PHE A CA 1
ATOM 2754 C C . PHE A 1 329 ? -20.012 -3.836 -11.458 1.00 66.44 329 PHE A C 1
ATOM 2756 O O . PHE A 1 329 ? -19.095 -3.510 -12.213 1.00 66.44 329 PHE A O 1
ATOM 2763 N N . TRP A 1 330 ? -19.838 -4.693 -10.450 1.00 66.69 330 TRP A N 1
ATOM 2764 C CA . TRP A 1 330 ? -18.547 -5.325 -10.216 1.00 66.69 330 TRP A CA 1
ATOM 2765 C C . TRP A 1 330 ? -18.185 -6.270 -11.354 1.00 66.69 330 TRP A C 1
ATOM 2767 O O . TRP A 1 330 ? -17.065 -6.206 -11.837 1.00 66.69 330 TRP A O 1
ATOM 2777 N N . GLY A 1 331 ? -19.127 -7.075 -11.848 1.00 64.56 331 GLY A N 1
ATOM 2778 C CA . GLY A 1 331 ? -18.919 -7.952 -12.998 1.00 64.56 331 GLY A CA 1
ATOM 2779 C C . GLY A 1 331 ? -18.500 -7.192 -14.259 1.00 64.56 331 GLY A C 1
ATOM 2780 O O . GLY A 1 331 ? -17.594 -7.634 -14.955 1.00 64.56 331 GLY A O 1
ATOM 2781 N N . LEU A 1 332 ? -19.093 -6.024 -14.527 1.00 63.53 332 LEU A N 1
ATOM 2782 C CA . LEU A 1 332 ? -18.713 -5.151 -15.643 1.00 63.53 332 LEU A CA 1
ATOM 2783 C C . LEU A 1 332 ? -17.337 -4.515 -15.438 1.00 63.53 332 LEU A C 1
ATOM 2785 O O . LEU A 1 332 ? -16.531 -4.510 -16.365 1.00 63.53 332 LEU A O 1
ATOM 2789 N N . THR A 1 333 ? -17.053 -4.025 -14.227 1.00 62.19 333 THR A N 1
ATOM 2790 C CA . THR A 1 333 ? -15.721 -3.520 -13.862 1.00 62.19 333 THR A CA 1
ATOM 2791 C C . THR A 1 333 ? -14.675 -4.614 -14.094 1.00 62.19 333 THR A C 1
ATOM 2793 O O . THR A 1 333 ? -13.689 -4.376 -14.778 1.00 62.19 333 THR A O 1
ATOM 2796 N N . TRP A 1 334 ? -14.945 -5.843 -13.645 1.00 61.97 334 TRP A N 1
ATOM 2797 C CA . TRP A 1 334 ? -14.080 -7.010 -13.829 1.00 61.97 334 TRP A CA 1
ATOM 2798 C C . TRP A 1 334 ? -13.937 -7.460 -15.288 1.00 61.97 334 TRP A C 1
ATOM 2800 O O . TRP A 1 334 ? -12.843 -7.834 -15.699 1.00 61.97 334 TRP A O 1
ATOM 2810 N N . ALA A 1 335 ? -15.000 -7.403 -16.092 1.00 59.56 335 ALA A N 1
ATOM 2811 C CA . ALA A 1 335 ? -14.938 -7.736 -17.515 1.00 59.56 335 ALA A CA 1
ATOM 2812 C C . ALA A 1 335 ? -14.084 -6.726 -18.299 1.00 59.56 335 ALA A C 1
ATOM 2814 O O . ALA A 1 335 ? -13.263 -7.119 -19.127 1.00 59.56 335 ALA A O 1
ATOM 2815 N N . PHE A 1 336 ? -14.234 -5.432 -18.003 1.00 60.72 336 PHE A N 1
ATOM 2816 C CA . PHE A 1 336 ? -13.402 -4.373 -18.578 1.00 60.72 336 PHE A CA 1
ATOM 2817 C C . PHE A 1 336 ? -11.927 -4.526 -18.173 1.00 60.72 336 PHE A C 1
ATOM 2819 O O . PHE A 1 336 ? -11.028 -4.418 -19.003 1.00 60.72 336 PHE A O 1
ATOM 2826 N N . ILE A 1 337 ? -11.699 -4.869 -16.908 1.00 58.78 337 ILE A N 1
ATOM 2827 C CA . ILE A 1 337 ? -10.397 -5.210 -16.328 1.00 58.78 337 ILE A CA 1
ATOM 2828 C C . ILE A 1 337 ? -9.739 -6.387 -17.064 1.00 58.78 337 ILE A C 1
ATOM 2830 O O . ILE A 1 337 ? -8.621 -6.261 -17.558 1.00 58.78 337 ILE A O 1
ATOM 2834 N N . ALA A 1 338 ? -10.445 -7.511 -17.207 1.00 56.78 338 ALA A N 1
ATOM 2835 C CA . ALA A 1 338 ? -9.933 -8.694 -17.895 1.00 56.78 338 ALA A CA 1
ATOM 2836 C C . ALA A 1 338 ? -9.604 -8.406 -19.370 1.00 56.78 338 ALA A C 1
ATOM 2838 O O . ALA A 1 338 ? -8.611 -8.908 -19.897 1.00 56.78 338 ALA A O 1
ATOM 2839 N N . TYR A 1 339 ? -10.405 -7.561 -20.025 1.00 58.81 339 TYR A N 1
ATOM 2840 C CA . TYR A 1 339 ? -10.159 -7.111 -21.392 1.00 58.81 339 TYR A CA 1
ATOM 2841 C C . TYR A 1 339 ? -8.862 -6.292 -21.515 1.00 58.81 339 TYR A C 1
ATOM 2843 O O . TYR A 1 339 ? -8.036 -6.592 -22.378 1.00 58.81 339 TYR A O 1
ATOM 2851 N N . LEU A 1 340 ? -8.636 -5.315 -20.629 1.00 57.81 340 LEU A N 1
ATOM 2852 C CA . LEU A 1 340 ? -7.408 -4.510 -20.618 1.00 57.81 340 LEU A CA 1
ATOM 2853 C C . LEU A 1 340 ? -6.157 -5.350 -20.313 1.00 57.81 340 LEU A C 1
ATOM 2855 O O . LEU A 1 340 ? -5.144 -5.199 -20.996 1.00 57.81 340 LEU A O 1
ATOM 2859 N N . SER A 1 341 ? -6.232 -6.279 -19.353 1.00 55.94 341 SER A N 1
ATOM 2860 C CA . SER A 1 341 ? -5.135 -7.217 -19.072 1.00 55.94 341 SER A CA 1
ATOM 2861 C C . SER A 1 341 ? -4.810 -8.097 -20.272 1.00 55.94 341 SER A C 1
ATOM 2863 O O . SER A 1 341 ? -3.643 -8.313 -20.581 1.00 55.94 341 SER A O 1
ATOM 2865 N N . ASN A 1 342 ? -5.828 -8.577 -20.988 1.00 56.62 342 ASN A N 1
ATOM 2866 C CA . ASN A 1 342 ? -5.621 -9.374 -22.191 1.00 56.62 342 ASN A CA 1
ATOM 2867 C C . ASN A 1 342 ? -4.915 -8.562 -23.292 1.00 56.62 342 ASN A C 1
ATOM 2869 O O . ASN A 1 342 ? -3.996 -9.065 -23.933 1.00 56.62 342 ASN A O 1
ATOM 2873 N N . ILE A 1 343 ? -5.282 -7.289 -23.485 1.00 59.94 343 ILE A N 1
ATOM 2874 C CA . ILE A 1 343 ? -4.573 -6.394 -24.416 1.00 59.94 343 ILE A CA 1
ATOM 2875 C C . ILE A 1 343 ? -3.099 -6.247 -24.011 1.00 59.94 343 ILE A C 1
ATOM 2877 O O . ILE A 1 343 ? -2.219 -6.431 -24.850 1.00 59.94 343 ILE A O 1
ATOM 2881 N N . TYR A 1 344 ? -2.827 -5.973 -22.731 1.00 58.28 344 TYR A N 1
ATOM 2882 C CA . TYR A 1 344 ? -1.471 -5.819 -22.194 1.00 58.28 344 TYR A CA 1
ATOM 2883 C C . TYR A 1 344 ? -0.611 -7.078 -22.399 1.00 58.28 344 TYR A C 1
ATOM 2885 O O . TYR A 1 344 ? 0.482 -7.004 -22.967 1.00 58.28 344 TYR A O 1
ATOM 2893 N N . ILE A 1 345 ? -1.131 -8.248 -22.007 1.00 56.78 345 ILE A N 1
ATOM 2894 C CA . ILE A 1 345 ? -0.443 -9.542 -22.133 1.00 56.78 345 ILE A CA 1
ATOM 2895 C C . ILE A 1 345 ? -0.124 -9.845 -23.603 1.00 56.78 345 ILE A C 1
ATOM 2897 O O . ILE A 1 345 ? 0.999 -10.248 -23.918 1.00 56.78 345 ILE A O 1
ATOM 2901 N N . ASN A 1 346 ? -1.077 -9.610 -24.511 1.00 58.84 346 ASN A N 1
ATOM 2902 C CA . ASN A 1 346 ? -0.893 -9.861 -25.943 1.00 58.84 346 ASN A CA 1
ATOM 2903 C C . ASN A 1 346 ? 0.109 -8.903 -26.601 1.00 58.84 346 ASN A C 1
ATOM 2905 O O . ASN A 1 346 ? 0.767 -9.277 -27.573 1.00 58.84 346 ASN A O 1
ATOM 2909 N N . TYR A 1 347 ? 0.241 -7.678 -26.089 1.00 57.97 347 TYR A N 1
ATOM 2910 C CA . TYR A 1 347 ? 1.151 -6.679 -26.645 1.00 57.97 347 TYR A CA 1
ATOM 2911 C C . TYR A 1 347 ? 2.614 -6.933 -26.243 1.00 57.97 347 TYR A C 1
ATOM 2913 O O . TYR A 1 347 ? 3.518 -6.873 -27.085 1.00 57.97 347 TYR A O 1
ATOM 2921 N N . ILE A 1 348 ? 2.847 -7.263 -24.968 1.00 52.84 348 ILE A N 1
ATOM 2922 C CA . ILE A 1 348 ? 4.191 -7.296 -24.367 1.00 52.84 348 ILE A CA 1
ATOM 2923 C C . ILE A 1 348 ? 4.844 -8.675 -24.434 1.00 52.84 348 ILE A C 1
ATOM 2925 O O . ILE A 1 348 ? 6.067 -8.757 -24.377 1.00 52.84 348 ILE A O 1
ATOM 2929 N N . SER A 1 349 ? 4.083 -9.761 -24.585 1.00 50.47 349 SER A N 1
ATOM 2930 C CA . SER A 1 349 ? 4.648 -11.110 -24.524 1.00 50.47 349 SER A CA 1
ATOM 2931 C C . SER A 1 349 ? 5.157 -11.616 -25.890 1.00 50.47 349 SER A C 1
ATOM 2933 O O . SER A 1 349 ? 4.346 -11.904 -26.773 1.00 50.47 349 SER A O 1
ATOM 2935 N N . PRO A 1 350 ? 6.481 -11.791 -26.100 1.00 42.78 350 PRO A N 1
ATOM 2936 C CA . PRO A 1 350 ? 7.014 -12.430 -27.306 1.00 42.78 350 PRO A CA 1
ATOM 2937 C C . PRO A 1 350 ? 6.851 -13.963 -27.289 1.00 42.78 350 PRO A C 1
ATOM 2939 O O . PRO A 1 350 ? 7.040 -14.609 -28.317 1.00 42.78 350 PRO A O 1
ATOM 2942 N N . GLN A 1 351 ? 6.459 -14.562 -26.155 1.00 42.41 351 GLN A N 1
ATOM 2943 C CA . GLN A 1 351 ? 6.208 -15.997 -26.014 1.00 42.41 351 GLN A CA 1
ATOM 2944 C C . GLN A 1 351 ? 4.836 -16.261 -25.383 1.00 42.41 351 GLN A C 1
ATOM 2946 O O . GLN A 1 351 ? 4.593 -15.878 -24.244 1.00 42.41 351 GLN A O 1
ATOM 2951 N N . LYS A 1 352 ? 3.986 -17.045 -26.065 1.00 42.03 352 LYS A N 1
ATOM 2952 C CA . LYS A 1 352 ? 2.683 -17.574 -25.588 1.00 42.03 352 LYS A CA 1
ATOM 2953 C C . LYS A 1 352 ? 2.765 -18.499 -24.350 1.00 42.03 352 LYS A C 1
ATOM 2955 O O . LYS A 1 352 ? 1.909 -19.356 -24.143 1.00 42.03 352 LYS A O 1
ATOM 2960 N N . VAL A 1 353 ? 3.812 -18.394 -23.543 1.00 37.25 353 VAL A N 1
ATOM 2961 C CA . VAL A 1 353 ? 3.952 -19.083 -22.260 1.00 37.25 353 VAL A CA 1
ATOM 2962 C C . VAL A 1 353 ? 3.224 -18.215 -21.236 1.00 37.25 353 VAL A C 1
ATOM 2964 O O . VAL A 1 353 ? 3.611 -17.073 -21.031 1.00 37.25 353 VAL A O 1
ATOM 2967 N N . GLY A 1 354 ? 2.118 -18.671 -20.653 1.00 40.84 354 GLY A N 1
ATOM 2968 C CA . GLY A 1 354 ? 1.321 -17.864 -19.714 1.00 40.84 354 GLY A CA 1
ATOM 2969 C C . GLY A 1 354 ? 0.190 -17.044 -20.341 1.00 40.84 354 GLY A C 1
ATOM 2970 O O . GLY A 1 354 ? -0.281 -16.092 -19.724 1.00 40.84 354 GLY A O 1
ATOM 2971 N N . ASP A 1 355 ? -0.255 -17.407 -21.544 1.00 40.91 355 ASP A N 1
ATOM 2972 C CA . ASP A 1 355 ? -1.627 -17.111 -21.965 1.00 40.91 355 ASP A CA 1
ATOM 2973 C C . ASP A 1 355 ? -2.573 -17.659 -20.876 1.00 40.91 355 ASP A C 1
ATOM 2975 O O . ASP A 1 355 ? -2.342 -18.753 -20.366 1.00 40.91 355 ASP A O 1
ATOM 2979 N N . VAL A 1 356 ? -3.620 -16.939 -20.469 1.00 39.28 356 VAL A N 1
ATOM 2980 C CA . VAL A 1 356 ? -4.587 -17.447 -19.469 1.00 39.28 356 VAL A CA 1
ATOM 2981 C C . VAL A 1 356 ? -5.147 -18.805 -19.915 1.00 39.28 356 VAL A C 1
ATOM 2983 O O . VAL A 1 356 ? -5.438 -19.669 -19.084 1.00 39.28 356 VAL A O 1
ATOM 2986 N N . SER A 1 357 ? -5.170 -19.045 -21.233 1.00 39.59 357 SER A N 1
ATOM 2987 C CA . SER A 1 357 ? -5.441 -20.358 -21.808 1.00 39.59 357 SER A CA 1
ATOM 2988 C C . SER A 1 357 ? -4.567 -21.467 -21.213 1.00 39.59 357 SER A C 1
ATOM 2990 O O . SER A 1 357 ? -5.106 -22.534 -20.959 1.00 39.59 357 SER A O 1
ATOM 2992 N N . SER A 1 358 ? -3.278 -21.243 -20.904 1.00 38.72 358 SER A N 1
ATOM 2993 C CA . SER A 1 358 ? -2.364 -22.244 -20.334 1.00 38.72 358 SER A CA 1
ATOM 2994 C C . SER A 1 358 ? -2.710 -22.688 -18.918 1.00 38.72 358 SER A C 1
ATOM 2996 O O . SER A 1 358 ? -2.456 -23.842 -18.604 1.00 38.72 358 SER A O 1
ATOM 2998 N N . ILE A 1 359 ? -3.335 -21.836 -18.098 1.00 41.53 359 ILE A N 1
ATOM 2999 C CA . ILE A 1 359 ? -3.835 -22.216 -16.761 1.00 41.53 359 ILE A CA 1
ATOM 3000 C C . ILE A 1 359 ? -5.110 -23.068 -16.885 1.00 41.53 359 ILE A C 1
ATOM 3002 O O . ILE A 1 359 ? -5.363 -23.946 -16.067 1.00 41.53 359 ILE A O 1
ATOM 3006 N N . VAL A 1 360 ? -5.892 -22.845 -17.947 1.00 42.50 360 VAL A N 1
ATOM 3007 C CA . VAL A 1 360 ? -7.132 -23.580 -18.257 1.00 42.50 360 VAL A CA 1
ATOM 3008 C C . VAL A 1 360 ? -6.862 -24.845 -19.088 1.00 42.50 360 VAL A C 1
ATOM 3010 O O . VAL A 1 360 ? -7.775 -25.627 -19.355 1.00 42.50 360 VAL A O 1
ATOM 3013 N N . LYS A 1 361 ? -5.612 -25.104 -19.498 1.00 48.41 361 LYS A N 1
ATOM 3014 C CA . LYS A 1 361 ? -5.289 -26.340 -20.219 1.00 48.41 361 LYS A CA 1
ATOM 3015 C C . LYS 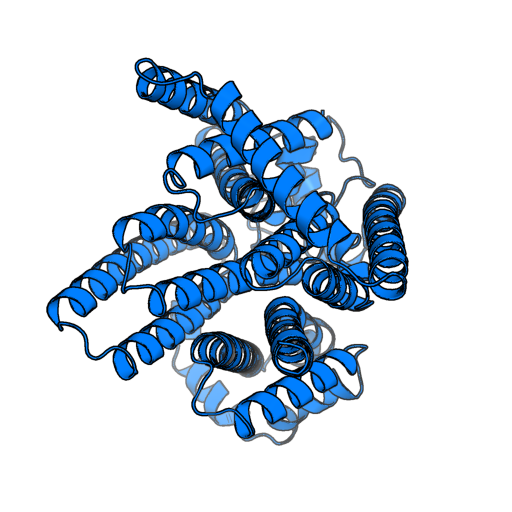A 1 361 ? -5.518 -27.527 -19.297 1.00 48.41 361 LYS A C 1
ATOM 3017 O O . LYS A 1 361 ? -5.026 -27.566 -18.175 1.00 48.41 361 LYS A O 1
ATOM 3022 N N . TRP A 1 362 ? -6.243 -28.519 -19.806 1.00 45.38 362 TRP A N 1
ATOM 3023 C CA . TRP A 1 362 ? -6.606 -29.725 -19.063 1.00 45.38 362 TRP A CA 1
ATOM 3024 C C . TRP A 1 362 ? -5.354 -30.394 -18.456 1.00 45.38 362 TRP A C 1
ATOM 3026 O O . TRP A 1 362 ? -5.371 -30.767 -17.296 1.00 45.38 362 TRP A O 1
ATOM 3036 N N . TRP A 1 363 ? -4.193 -30.394 -19.117 1.00 50.44 363 TRP A N 1
ATOM 3037 C CA . TRP A 1 363 ? -2.987 -30.963 -18.493 1.00 50.44 363 TRP A CA 1
ATOM 3038 C C . TRP A 1 363 ? -2.565 -30.281 -17.170 1.00 50.44 363 TRP A C 1
ATOM 3040 O O . TRP A 1 363 ? -1.983 -30.923 -16.305 1.00 50.44 363 TRP A O 1
ATOM 3050 N N . VAL A 1 364 ? -2.847 -28.986 -16.980 1.00 53.34 364 VAL A N 1
ATOM 3051 C CA . VAL A 1 364 ? -2.539 -28.266 -15.731 1.00 53.34 364 VAL A CA 1
ATOM 3052 C C . VAL A 1 364 ? -3.475 -28.710 -14.614 1.00 53.34 364 VAL A C 1
ATOM 3054 O O . VAL A 1 364 ? -3.044 -28.948 -13.487 1.00 53.34 364 VAL A O 1
ATOM 3057 N N . ILE A 1 365 ? -4.757 -28.868 -14.939 1.00 55.56 365 ILE A N 1
ATOM 3058 C CA . ILE A 1 365 ? -5.771 -29.341 -13.998 1.00 55.56 365 ILE A CA 1
ATOM 3059 C C . ILE A 1 365 ? -5.521 -30.820 -13.651 1.00 55.56 365 ILE A C 1
ATOM 3061 O O . ILE A 1 365 ? -5.612 -31.185 -12.480 1.00 55.56 365 ILE A O 1
ATOM 3065 N N . SER A 1 366 ? -5.141 -31.665 -14.618 1.00 56.81 366 SER A N 1
ATOM 3066 C CA . SER A 1 366 ? -4.783 -33.066 -14.352 1.00 56.81 366 SER A CA 1
ATOM 3067 C C . SER A 1 366 ? -3.525 -33.162 -13.493 1.00 56.81 366 SER A C 1
ATOM 3069 O O . SER A 1 366 ? -3.550 -33.846 -12.474 1.00 56.81 366 SER A O 1
ATOM 3071 N N . ASN A 1 367 ? -2.476 -32.393 -13.810 1.00 59.53 367 ASN A N 1
ATOM 3072 C CA . ASN A 1 367 ? -1.250 -32.346 -13.010 1.00 59.53 367 ASN A CA 1
ATOM 3073 C C . ASN A 1 367 ? -1.513 -31.853 -11.583 1.00 59.53 367 ASN A C 1
ATOM 3075 O O . ASN A 1 367 ? -0.894 -32.357 -10.646 1.00 59.53 367 ASN A O 1
ATOM 3079 N N . PHE A 1 368 ? -2.438 -30.908 -11.392 1.00 61.53 368 PHE A N 1
ATOM 3080 C CA . PHE A 1 368 ? -2.861 -30.458 -10.067 1.00 61.53 368 PHE A CA 1
ATOM 3081 C C . PHE A 1 368 ? -3.507 -31.593 -9.266 1.00 61.53 368 PHE A C 1
ATOM 3083 O O . PHE A 1 368 ? -3.074 -31.872 -8.147 1.00 61.53 368 PHE A O 1
ATOM 3090 N N . PHE A 1 369 ? -4.505 -32.278 -9.837 1.00 66.00 369 PHE A N 1
ATOM 3091 C CA . PHE A 1 369 ? -5.189 -33.378 -9.152 1.00 66.00 369 PHE A CA 1
ATOM 3092 C C . PHE A 1 369 ? -4.274 -34.578 -8.905 1.00 66.00 369 PHE A C 1
ATOM 3094 O O . PHE A 1 369 ? -4.398 -35.218 -7.869 1.00 66.00 369 PHE A O 1
ATOM 3101 N N . GLU A 1 370 ? -3.324 -34.863 -9.791 1.00 67.31 370 GLU A N 1
ATOM 3102 C CA . GLU A 1 370 ? -2.322 -35.911 -9.577 1.00 67.31 370 GLU A CA 1
ATOM 3103 C C . GLU A 1 370 ? -1.270 -35.516 -8.532 1.00 67.31 370 GLU A C 1
ATOM 3105 O O . GLU A 1 370 ? -0.745 -36.368 -7.811 1.00 67.31 370 GLU A O 1
ATOM 3110 N N . SER A 1 371 ? -0.953 -34.223 -8.424 1.00 61.88 371 SER A N 1
ATOM 3111 C CA . SER A 1 371 ? 0.110 -33.744 -7.538 1.00 61.88 371 SER A CA 1
ATOM 3112 C C . SER A 1 371 ? -0.360 -33.422 -6.125 1.00 61.88 371 SER A C 1
ATOM 3114 O O . SER A 1 371 ? 0.421 -33.592 -5.193 1.00 61.88 371 SER A O 1
ATOM 3116 N N . ILE A 1 372 ? -1.615 -33.007 -5.928 1.00 65.62 372 ILE A N 1
ATOM 3117 C CA . ILE A 1 372 ? -2.120 -32.592 -4.609 1.00 65.62 372 ILE A CA 1
ATOM 3118 C C . ILE A 1 372 ? -2.127 -33.727 -3.577 1.00 65.62 372 ILE A C 1
ATOM 3120 O O . ILE A 1 372 ? -1.986 -33.472 -2.387 1.00 65.62 372 ILE A O 1
ATOM 3124 N N . TRP A 1 373 ? -2.241 -34.982 -4.018 1.00 67.56 373 TRP A N 1
ATOM 3125 C CA . TRP A 1 373 ? -2.236 -36.148 -3.127 1.00 67.56 373 TRP A CA 1
ATOM 3126 C C . TRP A 1 373 ? -0.835 -36.604 -2.722 1.00 67.56 373 TRP A C 1
ATOM 3128 O O . TRP A 1 373 ? -0.696 -37.479 -1.866 1.00 67.56 373 TRP A O 1
ATOM 3138 N N . LYS A 1 374 ? 0.220 -36.035 -3.318 1.00 65.56 374 LYS A N 1
ATOM 3139 C CA . LYS A 1 374 ? 1.595 -36.399 -2.977 1.00 65.56 374 LYS A CA 1
ATOM 3140 C C . LYS A 1 374 ? 1.913 -35.892 -1.564 1.00 65.56 374 LYS A C 1
ATOM 3142 O O . LYS A 1 374 ? 1.776 -34.692 -1.314 1.00 65.56 374 LYS A O 1
ATOM 3147 N N . PRO A 1 375 ? 2.393 -36.751 -0.643 1.00 64.25 375 PRO A N 1
ATOM 3148 C CA . PRO A 1 375 ? 2.650 -36.359 0.744 1.00 64.25 375 PRO A CA 1
ATOM 3149 C C . PRO A 1 375 ? 3.563 -35.137 0.871 1.00 64.25 375 PRO A C 1
ATOM 3151 O O . PRO A 1 375 ? 3.296 -34.256 1.681 1.00 64.25 375 PRO A O 1
ATOM 3154 N N . TRP A 1 376 ? 4.586 -35.038 0.015 1.00 59.78 376 TRP A N 1
ATOM 3155 C CA . TRP A 1 376 ? 5.508 -33.902 0.002 1.00 59.78 376 TRP A CA 1
ATOM 3156 C C . TRP A 1 376 ? 4.880 -32.604 -0.504 1.00 59.78 376 TRP A C 1
ATOM 3158 O O . TRP A 1 376 ? 5.354 -31.542 -0.137 1.00 59.78 376 TRP A O 1
ATOM 3168 N N . VAL A 1 377 ? 3.826 -32.654 -1.321 1.00 58.97 377 VAL A N 1
ATOM 3169 C CA . VAL A 1 377 ? 3.104 -31.455 -1.771 1.00 58.97 377 VAL A CA 1
ATOM 3170 C C . VAL A 1 377 ? 2.235 -30.901 -0.644 1.00 58.97 377 VAL A C 1
ATOM 3172 O O . VAL A 1 377 ? 2.184 -29.692 -0.445 1.00 58.97 377 VAL A O 1
ATOM 3175 N N . LEU A 1 378 ? 1.612 -31.781 0.141 1.00 60.59 378 LEU A N 1
ATOM 3176 C CA . LEU A 1 378 ? 0.833 -31.401 1.321 1.00 60.59 378 LEU A CA 1
ATOM 3177 C C . LEU A 1 378 ? 1.728 -30.938 2.475 1.00 60.59 378 LEU A C 1
ATOM 3179 O O . LEU A 1 378 ? 1.367 -30.018 3.208 1.00 60.59 378 LEU A O 1
ATOM 3183 N N . SER A 1 379 ? 2.904 -31.552 2.630 1.00 57.78 379 SER A N 1
ATOM 3184 C CA . SER A 1 379 ? 3.855 -31.188 3.676 1.00 57.78 379 SER A CA 1
ATOM 3185 C C . SER A 1 379 ? 4.788 -30.048 3.275 1.00 57.78 379 SER A C 1
ATOM 3187 O O . SER A 1 379 ? 5.305 -29.396 4.171 1.00 57.78 379 SER A O 1
ATOM 3189 N N . ALA A 1 380 ? 5.015 -29.768 1.985 1.00 56.41 380 ALA A N 1
ATOM 3190 C CA . ALA A 1 380 ? 5.913 -28.701 1.531 1.00 56.41 380 ALA A CA 1
ATOM 3191 C C . ALA A 1 380 ? 5.541 -27.330 2.105 1.00 56.41 380 ALA A C 1
ATOM 3193 O O . ALA A 1 380 ? 6.449 -26.670 2.603 1.00 56.41 380 ALA A O 1
ATOM 3194 N N . PRO A 1 381 ? 4.258 -26.918 2.145 1.00 54.75 381 PRO A N 1
ATOM 3195 C CA . PRO A 1 381 ? 3.872 -25.678 2.793 1.00 54.75 381 PRO A CA 1
ATOM 3196 C C . PRO A 1 381 ? 4.283 -25.586 4.257 1.00 54.75 381 PRO A C 1
ATOM 3198 O O . PRO A 1 381 ? 4.759 -24.554 4.720 1.00 54.75 381 PRO A O 1
ATOM 3201 N N . PHE A 1 382 ? 4.114 -26.689 4.980 1.00 55.66 382 PHE A N 1
ATOM 3202 C CA . PHE A 1 382 ? 4.460 -26.774 6.388 1.00 55.66 382 PHE A CA 1
ATOM 3203 C C . PHE A 1 382 ? 5.976 -26.843 6.583 1.00 55.66 382 PHE A C 1
ATOM 3205 O O . PHE A 1 382 ? 6.519 -26.129 7.410 1.00 55.66 382 PHE A O 1
ATOM 3212 N N . ILE A 1 383 ? 6.683 -27.654 5.795 1.00 55.97 383 ILE A N 1
ATOM 3213 C CA . ILE A 1 383 ? 8.129 -27.841 5.920 1.00 55.97 383 ILE A CA 1
ATOM 3214 C C . ILE A 1 383 ? 8.873 -26.567 5.533 1.00 55.97 383 ILE A C 1
ATOM 3216 O O . ILE A 1 383 ? 9.737 -26.124 6.281 1.00 55.97 383 ILE A O 1
ATOM 3220 N N . GLN A 1 384 ? 8.514 -25.952 4.405 1.00 53.81 384 GLN A N 1
ATOM 3221 C CA . GLN A 1 384 ? 9.122 -24.701 3.970 1.00 53.81 384 GLN A CA 1
ATOM 3222 C C . GLN A 1 384 ? 8.903 -23.621 5.015 1.00 53.81 384 GLN A C 1
ATOM 3224 O O . GLN A 1 384 ? 9.863 -23.133 5.593 1.00 53.81 384 GLN A O 1
ATOM 3229 N N . SER A 1 385 ? 7.660 -23.307 5.363 1.00 52.09 385 SER A N 1
ATOM 3230 C CA . SER A 1 385 ? 7.427 -22.205 6.289 1.00 52.09 385 SER A CA 1
ATOM 3231 C C . SER A 1 385 ? 7.766 -22.516 7.758 1.00 52.09 385 SER A C 1
ATOM 3233 O O . SER A 1 385 ? 8.015 -21.576 8.501 1.00 52.09 385 SER A O 1
ATOM 3235 N N . PHE A 1 386 ? 7.832 -23.768 8.220 1.00 54.41 386 PHE A N 1
ATOM 3236 C CA . PHE A 1 386 ? 8.192 -24.073 9.618 1.00 54.41 386 PHE A CA 1
ATOM 3237 C C . PHE A 1 386 ? 9.695 -24.333 9.821 1.00 54.41 386 PHE A C 1
ATOM 3239 O O . PHE A 1 386 ? 10.257 -23.894 10.820 1.00 54.41 386 PHE A O 1
ATOM 3246 N N . TYR A 1 387 ? 10.364 -25.022 8.888 1.00 52.12 387 TYR A N 1
ATOM 3247 C CA . TYR A 1 387 ? 11.786 -25.381 9.023 1.00 52.12 387 TYR A CA 1
ATOM 3248 C C . TYR A 1 387 ? 12.741 -24.440 8.287 1.00 52.12 387 TYR A C 1
ATOM 3250 O O . TYR A 1 387 ? 13.898 -24.340 8.688 1.00 52.12 387 TYR A O 1
ATOM 3258 N N . HIS A 1 388 ? 12.288 -23.749 7.235 1.00 47.78 388 HIS A N 1
ATOM 3259 C CA . HIS A 1 388 ? 13.161 -22.934 6.381 1.00 47.78 388 HIS A CA 1
ATOM 3260 C C . HIS A 1 388 ? 12.918 -21.431 6.483 1.00 47.78 388 HIS A C 1
ATOM 3262 O O . HIS A 1 388 ? 13.493 -20.679 5.699 1.00 47.78 388 HIS A O 1
ATOM 3268 N N . THR A 1 389 ? 12.084 -20.960 7.417 1.00 51.38 389 THR A N 1
ATOM 3269 C CA . THR A 1 389 ? 11.751 -19.537 7.437 1.00 51.38 389 THR A CA 1
ATOM 3270 C C . THR A 1 389 ? 11.686 -18.866 8.794 1.00 51.38 389 THR A C 1
ATOM 3272 O O . THR A 1 389 ? 11.244 -19.433 9.790 1.00 51.38 389 THR A O 1
ATOM 3275 N N . ASP A 1 390 ? 11.986 -17.569 8.768 1.00 52.72 390 ASP A N 1
ATOM 3276 C CA . ASP A 1 390 ? 11.758 -16.620 9.855 1.00 52.72 390 ASP A CA 1
ATOM 3277 C C . ASP A 1 390 ? 10.253 -16.331 10.114 1.00 52.72 390 ASP A C 1
ATOM 3279 O O . ASP A 1 390 ? 9.914 -15.474 10.934 1.00 52.72 390 ASP A O 1
ATOM 3283 N N . TYR A 1 391 ? 9.313 -17.035 9.454 1.00 55.88 391 TYR A N 1
ATOM 3284 C CA . TYR A 1 391 ? 7.857 -16.824 9.573 1.00 55.88 391 TYR A CA 1
ATOM 3285 C C . TYR A 1 391 ? 7.189 -17.612 10.711 1.00 55.88 391 TYR A C 1
ATOM 3287 O O . TYR A 1 391 ? 5.960 -17.681 10.763 1.00 55.88 391 TYR A O 1
ATOM 3295 N N . ASN A 1 392 ? 7.932 -18.136 11.688 1.00 61.03 392 ASN A N 1
ATOM 3296 C CA . ASN A 1 392 ? 7.334 -18.731 12.899 1.00 61.03 392 ASN A CA 1
ATOM 3297 C C . ASN A 1 392 ? 6.335 -17.778 13.588 1.00 61.03 392 ASN A C 1
ATOM 3299 O O . ASN A 1 392 ? 5.308 -18.196 14.128 1.00 61.03 392 ASN A O 1
ATOM 3303 N N . LEU A 1 393 ? 6.585 -16.469 13.487 1.00 62.16 393 LEU A N 1
ATOM 3304 C CA . LEU A 1 393 ? 5.686 -15.427 13.973 1.00 62.16 393 LEU A CA 1
ATOM 3305 C C . LEU A 1 393 ? 4.386 -15.317 13.157 1.00 62.16 393 LEU A C 1
ATOM 3307 O O . LEU A 1 393 ? 3.334 -15.050 13.731 1.00 62.16 393 LEU A O 1
ATOM 3311 N N . LEU A 1 394 ? 4.423 -15.567 11.843 1.00 62.59 394 LEU A N 1
ATOM 3312 C CA . LEU A 1 394 ? 3.231 -15.615 10.987 1.00 62.59 394 LEU A CA 1
ATOM 3313 C C . LEU A 1 394 ? 2.290 -16.736 11.439 1.00 62.59 394 LEU A C 1
ATOM 3315 O O . LEU A 1 394 ? 1.086 -16.517 11.545 1.00 62.59 394 LEU A O 1
ATOM 3319 N N . TYR A 1 395 ? 2.833 -17.911 11.761 1.00 62.81 395 TYR A N 1
ATOM 3320 C CA . TYR A 1 395 ? 2.042 -19.026 12.279 1.00 62.81 395 TYR A CA 1
ATOM 3321 C C . TYR A 1 395 ? 1.463 -18.754 13.651 1.00 62.81 395 TYR A C 1
ATOM 3323 O O . TYR A 1 395 ? 0.318 -19.117 13.893 1.00 62.81 395 TYR A O 1
ATOM 3331 N N . LEU A 1 396 ? 2.207 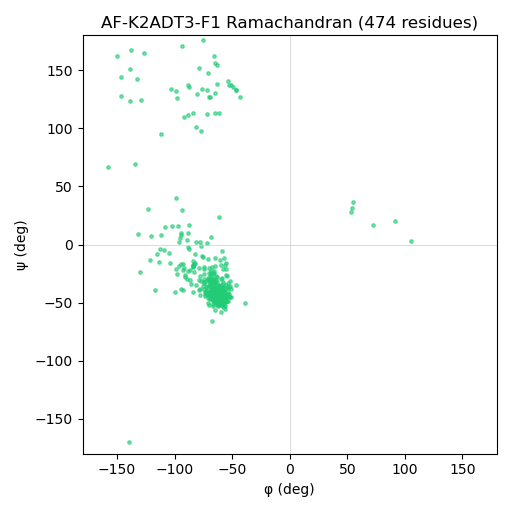-18.081 14.529 1.00 67.88 396 LEU A N 1
ATOM 3332 C CA . LEU A 1 396 ? 1.659 -17.633 15.802 1.00 67.88 396 LEU A CA 1
ATOM 3333 C C . LEU A 1 396 ? 0.478 -16.678 15.578 1.00 67.88 396 LEU A C 1
ATOM 3335 O O . LEU A 1 396 ? -0.580 -16.868 16.175 1.00 67.88 396 LEU A O 1
ATOM 3339 N N . LEU A 1 397 ? 0.619 -15.698 14.680 1.00 67.38 397 LEU A N 1
ATOM 3340 C CA . LEU A 1 397 ? -0.469 -14.781 14.326 1.00 67.38 397 LEU A CA 1
ATOM 3341 C C . LEU A 1 397 ? -1.667 -15.530 13.724 1.00 67.38 397 LEU A C 1
ATOM 3343 O O . LEU A 1 397 ? -2.809 -15.242 14.078 1.00 67.38 397 LEU A O 1
ATOM 3347 N N . TYR A 1 398 ? -1.419 -16.515 12.859 1.00 70.12 398 TYR A N 1
ATOM 3348 C CA . TYR A 1 398 ? -2.461 -17.326 12.236 1.00 70.12 398 TYR A CA 1
ATOM 3349 C C . TYR A 1 398 ? -3.168 -18.234 13.243 1.00 70.12 398 TYR A C 1
ATOM 3351 O O . TYR A 1 398 ? -4.391 -18.309 13.259 1.00 70.12 398 TYR A O 1
ATOM 3359 N N . PHE A 1 399 ? -2.420 -18.881 14.132 1.00 72.81 399 PHE A N 1
ATOM 3360 C CA . PHE A 1 399 ? -2.949 -19.708 15.209 1.00 72.81 399 PHE A CA 1
ATOM 3361 C C . PHE A 1 399 ? -3.815 -18.884 16.163 1.00 72.81 399 PHE A C 1
ATOM 3363 O O . PHE A 1 399 ? -4.937 -19.279 16.478 1.00 72.81 399 PHE A O 1
ATOM 3370 N N . ILE A 1 400 ? -3.344 -17.694 16.550 1.00 69.75 400 ILE A N 1
ATOM 3371 C CA . ILE A 1 400 ? -4.136 -16.731 17.318 1.00 69.75 400 ILE A CA 1
ATOM 3372 C C . ILE A 1 400 ? -5.412 -16.372 16.539 1.00 69.75 400 ILE A C 1
ATOM 3374 O O . ILE A 1 400 ? -6.500 -16.455 17.103 1.00 69.75 400 ILE A O 1
ATOM 3378 N N . ALA A 1 401 ? -5.316 -16.053 15.244 1.00 69.69 401 ALA A N 1
ATOM 3379 C CA . ALA A 1 401 ? -6.473 -15.743 14.401 1.00 69.69 401 ALA A CA 1
ATOM 3380 C C . ALA A 1 401 ? -7.483 -16.906 14.303 1.00 69.69 401 ALA A C 1
ATOM 3382 O O . ALA A 1 401 ? -8.687 -16.672 14.397 1.00 69.69 401 ALA A O 1
ATOM 3383 N N . VAL A 1 402 ? -7.016 -18.153 14.187 1.00 74.81 402 VAL A N 1
ATOM 3384 C CA . VAL A 1 402 ? -7.850 -19.368 14.167 1.00 74.81 402 VAL A CA 1
ATOM 3385 C C . VAL A 1 402 ? -8.559 -19.568 15.504 1.00 74.81 402 VAL A C 1
ATOM 3387 O O . VAL A 1 402 ? -9.771 -19.779 15.522 1.00 74.81 402 VAL A O 1
ATOM 3390 N N . ILE A 1 403 ? -7.845 -19.457 16.630 1.00 73.19 403 ILE A N 1
ATOM 3391 C CA . ILE A 1 403 ? -8.452 -19.513 17.969 1.00 73.19 403 ILE A CA 1
ATOM 3392 C C . ILE A 1 403 ? -9.556 -18.457 18.068 1.00 73.19 403 ILE A C 1
ATOM 3394 O O . ILE A 1 403 ? -10.691 -18.764 18.429 1.00 73.19 403 ILE A O 1
ATOM 3398 N N . ILE A 1 404 ? -9.262 -17.217 17.678 1.00 65.88 404 ILE A N 1
ATOM 3399 C CA . ILE A 1 404 ? -10.235 -16.119 17.692 1.00 65.88 404 ILE A CA 1
ATOM 3400 C C . ILE A 1 404 ? -11.466 -16.459 16.843 1.00 65.88 404 ILE A C 1
ATOM 3402 O O . ILE A 1 404 ? -12.599 -16.251 17.289 1.00 65.88 404 ILE A O 1
ATOM 3406 N N . PHE A 1 405 ? -11.255 -16.995 15.639 1.00 68.25 405 PHE A N 1
ATOM 3407 C CA . PHE A 1 405 ? -12.322 -17.387 14.724 1.00 68.25 405 PHE A CA 1
ATOM 3408 C C . PHE A 1 405 ? -13.241 -18.455 15.335 1.00 68.25 405 PHE A C 1
ATOM 3410 O O . PHE A 1 405 ? -14.466 -18.310 15.289 1.00 68.25 405 PHE A O 1
ATOM 3417 N N . LEU A 1 406 ? -12.662 -19.487 15.955 1.00 71.25 406 LEU A N 1
ATOM 3418 C CA . LEU A 1 406 ? -13.402 -20.591 16.569 1.00 71.25 406 LEU A CA 1
ATOM 3419 C C . LEU A 1 406 ? -14.206 -20.145 17.802 1.00 71.25 406 LEU A C 1
ATOM 3421 O O . LEU A 1 406 ? -15.364 -20.531 17.951 1.00 71.25 406 LEU A O 1
ATOM 3425 N N . PHE A 1 407 ? -13.640 -19.291 18.663 1.00 67.31 407 PHE A N 1
ATOM 3426 C CA . PHE A 1 407 ? -14.277 -18.906 19.931 1.00 67.31 407 PHE A CA 1
ATOM 3427 C C . PHE A 1 407 ? -15.299 -17.757 19.823 1.00 67.31 407 PHE A C 1
ATOM 3429 O O . PHE A 1 407 ? -16.130 -17.605 20.716 1.00 67.31 407 PHE A O 1
ATOM 3436 N N . ASN A 1 408 ? -15.296 -16.956 18.747 1.00 63.59 408 ASN A N 1
ATOM 3437 C CA . ASN A 1 408 ? -16.150 -15.758 18.620 1.00 63.59 408 ASN A CA 1
ATOM 3438 C C . ASN A 1 408 ? -17.072 -15.750 17.384 1.00 63.59 408 ASN A C 1
ATOM 3440 O O . ASN A 1 408 ? -17.462 -14.694 16.871 1.00 63.59 408 ASN A O 1
ATOM 3444 N N . PHE A 1 409 ? -17.504 -16.934 16.942 1.00 53.94 409 PHE A N 1
ATOM 3445 C CA . PHE A 1 409 ? -18.209 -17.156 15.674 1.00 53.94 409 PHE A CA 1
ATOM 3446 C C . PHE A 1 409 ? -19.514 -16.358 15.464 1.00 53.94 409 PHE A C 1
ATOM 3448 O O . PHE A 1 409 ? -20.018 -16.334 14.353 1.00 53.94 409 PHE A O 1
ATOM 3455 N N . LYS A 1 410 ? -20.121 -15.681 16.447 1.00 55.62 410 LYS A N 1
ATOM 3456 C CA . LYS A 1 410 ? -21.430 -15.012 16.242 1.00 55.62 410 LYS A CA 1
ATOM 3457 C C . LYS A 1 410 ? -21.401 -13.485 16.082 1.00 55.62 410 LYS A C 1
ATOM 3459 O O . LYS A 1 410 ? -22.393 -12.951 15.602 1.00 55.62 410 LYS A O 1
ATOM 3464 N N . LYS A 1 411 ? -20.324 -12.768 16.440 1.00 57.81 411 LYS A N 1
ATOM 3465 C CA . LYS A 1 411 ? -20.386 -11.291 16.609 1.00 57.81 411 LYS A CA 1
ATOM 3466 C C . LYS A 1 411 ? -19.551 -10.429 15.648 1.00 57.81 411 LYS A C 1
ATOM 3468 O O . LYS A 1 411 ? -19.707 -9.217 15.687 1.00 57.81 411 LYS A O 1
ATOM 3473 N N . LEU A 1 412 ? -18.682 -10.995 14.805 1.00 67.75 412 LEU A N 1
ATOM 3474 C CA . LEU A 1 412 ? -17.620 -10.215 14.138 1.00 67.75 412 LEU A CA 1
ATOM 3475 C C . LEU A 1 412 ? -17.499 -10.521 12.638 1.00 67.75 412 LEU A C 1
ATOM 3477 O O . LEU A 1 412 ? -16.543 -11.141 12.188 1.00 67.75 412 LEU A O 1
ATOM 3481 N N . LEU A 1 413 ? -18.500 -10.110 11.860 1.00 66.19 413 LEU A N 1
ATOM 3482 C CA . LEU A 1 413 ? -18.609 -10.428 10.431 1.00 66.19 413 LEU A CA 1
ATOM 3483 C C . LEU A 1 413 ? -17.493 -9.790 9.579 1.00 66.19 413 LEU A C 1
ATOM 3485 O O . LEU A 1 413 ? -17.035 -10.422 8.637 1.00 66.19 413 LEU A O 1
ATOM 3489 N N . GLU A 1 414 ? -16.971 -8.628 9.986 1.00 67.19 414 GLU A N 1
ATOM 3490 C CA . GLU A 1 414 ? -15.794 -7.984 9.369 1.00 67.19 414 GLU A CA 1
ATOM 3491 C C . GLU A 1 414 ? -14.533 -8.833 9.487 1.00 67.19 414 GLU A C 1
ATOM 3493 O O . GLU A 1 414 ? -13.894 -9.164 8.495 1.00 67.19 414 GLU A O 1
ATOM 3498 N N . ILE A 1 415 ? -14.208 -9.243 10.714 1.00 71.94 415 ILE A N 1
ATOM 3499 C CA . ILE A 1 415 ? -13.025 -10.060 10.986 1.00 71.94 415 ILE A CA 1
ATOM 3500 C C . ILE A 1 415 ? -13.162 -11.414 10.304 1.00 71.94 415 ILE A C 1
ATOM 3502 O O . ILE A 1 415 ? -12.182 -11.937 9.792 1.00 71.94 415 ILE A O 1
ATOM 3506 N N . LYS A 1 416 ? -14.374 -11.981 10.277 1.00 71.06 416 LYS A N 1
ATOM 3507 C CA . LYS A 1 416 ? -14.634 -13.225 9.551 1.00 71.06 416 LYS A CA 1
ATOM 3508 C C . LYS A 1 416 ? -14.335 -13.085 8.068 1.00 71.06 416 LYS A C 1
ATOM 3510 O O . LYS A 1 416 ? -13.695 -13.975 7.528 1.00 71.06 416 LYS A O 1
ATOM 3515 N N . SER A 1 417 ? -14.790 -12.004 7.437 1.00 71.88 417 SER A N 1
ATOM 3516 C CA . SER A 1 417 ? -14.499 -11.718 6.031 1.00 71.88 417 SER A CA 1
ATOM 3517 C C . SER A 1 417 ? -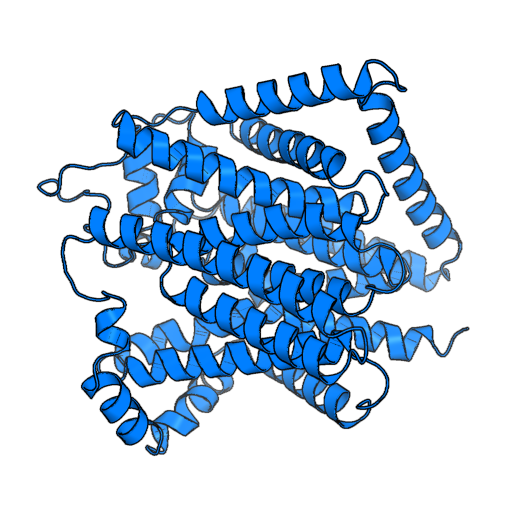12.999 -11.663 5.789 1.00 71.88 417 SER A C 1
ATOM 3519 O O . SER A 1 417 ? -12.470 -12.440 5.004 1.00 71.88 417 SER A O 1
ATOM 3521 N N . LEU A 1 418 ? -12.287 -10.859 6.579 1.00 72.44 418 LEU A N 1
ATOM 3522 C CA . LEU A 1 418 ? -10.844 -10.682 6.424 1.00 72.44 418 LEU A CA 1
ATOM 3523 C C . LEU A 1 418 ? -10.044 -11.947 6.750 1.00 72.44 418 LEU A C 1
ATOM 3525 O O . LEU A 1 418 ? -9.025 -12.215 6.116 1.00 72.44 418 LEU A O 1
ATOM 3529 N N . PHE A 1 419 ? -10.510 -12.757 7.700 1.00 75.38 419 PHE A N 1
ATOM 3530 C CA . PHE A 1 419 ? -9.938 -14.068 7.984 1.00 75.38 419 PHE A CA 1
ATOM 3531 C C . PHE A 1 419 ? -10.180 -15.049 6.831 1.00 75.38 419 PHE A C 1
ATOM 3533 O O . PHE A 1 419 ? -9.248 -15.705 6.389 1.00 75.38 419 PHE A O 1
ATOM 3540 N N . LEU A 1 420 ? -11.397 -15.132 6.294 1.00 71.75 420 LEU A N 1
ATOM 3541 C CA . LEU A 1 420 ? -11.700 -16.018 5.167 1.00 71.75 420 LEU A CA 1
ATOM 3542 C C . LEU A 1 420 ? -10.969 -15.589 3.890 1.00 71.75 420 LEU A C 1
ATOM 3544 O O . LEU A 1 420 ? -10.445 -16.441 3.177 1.00 71.75 420 LEU A O 1
ATOM 3548 N N . SER A 1 421 ? -10.860 -14.285 3.646 1.00 73.19 421 SER A N 1
ATOM 3549 C CA . SER A 1 421 ? -10.055 -13.715 2.566 1.00 73.19 421 SER A CA 1
ATOM 3550 C C . SER A 1 421 ? -8.574 -14.078 2.727 1.00 73.19 421 SER A C 1
ATOM 3552 O O . SER A 1 421 ? -7.954 -14.524 1.764 1.00 73.19 421 SER A O 1
ATOM 3554 N N . SER A 1 422 ? -8.007 -14.012 3.940 1.00 74.62 422 SER A N 1
ATOM 3555 C CA . SER A 1 422 ? -6.614 -14.431 4.169 1.00 74.62 422 SER A CA 1
ATOM 3556 C C . SER A 1 422 ? -6.396 -15.944 4.018 1.00 74.62 422 SER A C 1
ATOM 3558 O O . SER A 1 422 ? -5.393 -16.361 3.436 1.00 74.62 422 SER A O 1
ATOM 3560 N N . VAL A 1 423 ? -7.345 -16.773 4.469 1.00 73.00 423 VAL A N 1
ATOM 3561 C CA . VAL A 1 423 ? -7.346 -18.232 4.249 1.00 73.00 423 VAL A CA 1
ATOM 3562 C C . VAL A 1 423 ? -7.359 -18.548 2.755 1.00 73.00 423 VAL A C 1
ATOM 3564 O O . VAL A 1 423 ? -6.576 -19.371 2.291 1.00 73.00 423 VAL A O 1
ATOM 3567 N N . ALA A 1 424 ? -8.225 -17.900 1.984 1.00 69.69 424 ALA A N 1
ATOM 3568 C CA . ALA A 1 424 ? -8.330 -18.179 0.562 1.00 69.69 424 ALA A CA 1
ATOM 3569 C C . ALA A 1 424 ? -7.120 -17.713 -0.239 1.00 69.69 424 ALA A C 1
ATOM 3571 O O . ALA A 1 424 ? -6.715 -18.407 -1.167 1.00 69.69 424 ALA A O 1
ATOM 3572 N N . LEU A 1 425 ? -6.513 -16.584 0.137 1.00 70.81 425 LEU A N 1
ATOM 3573 C CA . LEU A 1 425 ? -5.238 -16.164 -0.436 1.00 70.81 425 LEU A CA 1
ATOM 3574 C C . LEU A 1 425 ? -4.167 -17.235 -0.214 1.00 70.81 425 LEU A C 1
ATOM 3576 O O . LEU A 1 425 ? -3.525 -17.644 -1.176 1.00 70.81 425 LEU A O 1
ATOM 3580 N N . LEU A 1 426 ? -4.029 -17.758 1.012 1.00 71.50 426 LEU A N 1
ATOM 3581 C CA . LEU A 1 426 ? -3.111 -18.871 1.298 1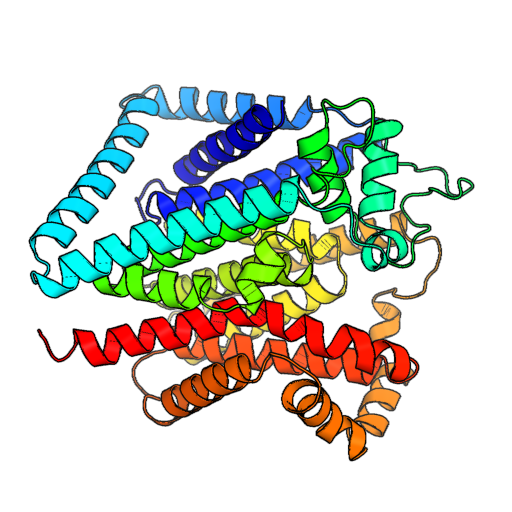.00 71.50 426 LEU A CA 1
ATOM 3582 C C . LEU A 1 426 ? -3.397 -20.098 0.427 1.00 71.50 426 LEU A C 1
ATOM 3584 O O . LEU A 1 426 ? -2.469 -20.690 -0.121 1.00 71.50 426 LEU A O 1
ATOM 3588 N N . TRP A 1 427 ? -4.672 -20.460 0.270 1.00 68.69 427 TRP A N 1
ATOM 3589 C CA . TRP A 1 427 ? -5.080 -21.582 -0.575 1.00 68.69 427 TRP A CA 1
ATOM 3590 C C . TRP A 1 427 ? -4.722 -21.369 -2.044 1.00 68.69 427 TRP A C 1
ATOM 3592 O O . TRP A 1 427 ? -4.184 -22.275 -2.672 1.00 68.69 427 TRP A O 1
ATOM 3602 N N . ILE A 1 428 ? -4.977 -20.184 -2.597 1.00 66.50 428 ILE A N 1
ATOM 3603 C CA . ILE A 1 428 ? -4.678 -19.881 -4.002 1.00 66.50 428 ILE A CA 1
ATOM 3604 C C . ILE A 1 428 ? -3.182 -19.823 -4.242 1.00 66.50 428 ILE A C 1
ATOM 3606 O O . ILE A 1 428 ? -2.723 -20.366 -5.242 1.00 66.50 428 ILE A O 1
ATOM 3610 N N . PHE A 1 429 ? -2.414 -19.245 -3.319 1.00 67.31 429 PHE A N 1
ATOM 3611 C CA . PHE A 1 429 ? -0.960 -19.326 -3.380 1.00 67.31 429 PHE A CA 1
ATOM 3612 C C . PHE A 1 429 ? -0.502 -20.786 -3.397 1.00 67.31 429 PHE A C 1
ATOM 3614 O O . PHE A 1 429 ? 0.273 -21.164 -4.273 1.00 67.31 429 PHE A O 1
ATOM 3621 N N . GLY A 1 430 ? -1.054 -21.628 -2.518 1.00 62.09 430 GLY A N 1
ATOM 3622 C CA . GLY A 1 430 ? -0.816 -23.072 -2.532 1.00 62.09 430 GLY A CA 1
ATOM 3623 C C . GLY A 1 430 ? -1.158 -23.723 -3.876 1.00 62.09 430 GLY A C 1
ATOM 3624 O O . GLY A 1 430 ? -0.349 -24.468 -4.415 1.00 62.09 430 GLY A O 1
ATOM 3625 N N . ILE A 1 431 ? -2.307 -23.400 -4.472 1.00 61.22 431 ILE A N 1
ATOM 3626 C CA . ILE A 1 431 ? -2.727 -23.935 -5.776 1.00 61.22 431 ILE A CA 1
ATOM 3627 C C . ILE A 1 431 ? -1.778 -23.493 -6.898 1.00 61.22 431 ILE A C 1
ATOM 3629 O O . ILE A 1 431 ? -1.354 -24.333 -7.688 1.00 61.22 431 ILE A O 1
ATOM 3633 N N . ILE A 1 432 ? -1.403 -22.211 -6.954 1.00 61.06 432 ILE A N 1
ATOM 3634 C CA . ILE A 1 432 ? -0.442 -21.679 -7.937 1.00 61.06 432 ILE A CA 1
ATOM 3635 C C . ILE A 1 432 ? 0.889 -22.434 -7.836 1.00 61.06 432 ILE A C 1
ATOM 3637 O O . ILE A 1 432 ? 1.490 -22.776 -8.852 1.00 61.06 432 ILE A O 1
ATOM 3641 N N . LEU A 1 433 ? 1.338 -22.748 -6.622 1.00 57.66 433 LEU A N 1
ATOM 3642 C CA . LEU A 1 433 ? 2.561 -23.516 -6.394 1.00 57.66 433 LEU A CA 1
ATOM 3643 C C . LEU A 1 433 ? 2.436 -24.969 -6.878 1.00 57.66 433 LEU A C 1
ATOM 3645 O O . LEU A 1 433 ? 3.344 -25.471 -7.535 1.00 57.66 433 LEU A O 1
ATOM 3649 N N . ILE A 1 434 ? 1.306 -25.628 -6.599 1.00 56.91 434 ILE A N 1
ATOM 3650 C CA . ILE A 1 434 ? 1.034 -27.014 -7.021 1.00 56.91 434 ILE A CA 1
ATOM 3651 C C . ILE A 1 434 ? 0.881 -27.116 -8.545 1.00 56.91 434 ILE A C 1
ATOM 3653 O O . ILE A 1 434 ? 1.260 -28.108 -9.157 1.00 56.91 434 ILE A O 1
ATOM 3657 N N . ILE A 1 435 ? 0.342 -26.090 -9.190 1.00 56.28 435 ILE A N 1
ATOM 3658 C CA . ILE A 1 435 ? 0.209 -26.056 -10.649 1.00 56.28 435 ILE A CA 1
ATOM 3659 C C . ILE A 1 435 ? 1.581 -25.974 -11.334 1.00 56.28 435 ILE A C 1
ATOM 3661 O O . ILE A 1 435 ? 1.773 -26.554 -12.400 1.00 56.28 435 ILE A O 1
ATOM 3665 N N . ASN A 1 436 ? 2.560 -25.322 -10.706 1.00 53.81 436 ASN A N 1
ATOM 3666 C CA . ASN A 1 436 ? 3.904 -25.153 -11.256 1.00 53.81 436 ASN A CA 1
ATOM 3667 C C . ASN A 1 436 ? 4.896 -26.245 -10.789 1.00 53.81 436 ASN A C 1
ATOM 3669 O O . ASN A 1 436 ? 6.098 -26.000 -10.699 1.00 53.81 436 ASN A O 1
ATOM 3673 N N . VAL A 1 437 ? 4.412 -27.462 -10.502 1.00 49.12 437 VAL A N 1
ATOM 3674 C CA . VAL A 1 437 ? 5.189 -28.572 -9.906 1.00 49.12 437 VAL A CA 1
ATOM 3675 C C . VAL A 1 437 ? 6.457 -28.972 -10.676 1.00 49.12 437 VAL A C 1
ATOM 3677 O O . VAL A 1 437 ? 7.408 -29.430 -10.053 1.00 49.12 437 VAL A O 1
ATOM 3680 N N . GLU A 1 438 ? 6.550 -28.749 -11.988 1.00 45.78 438 GLU A N 1
ATOM 3681 C CA . GLU A 1 438 ? 7.787 -29.019 -12.752 1.00 45.78 438 GLU A CA 1
ATOM 3682 C C . GLU A 1 438 ? 8.955 -28.083 -12.377 1.00 45.78 438 GLU A C 1
ATOM 3684 O O . GLU A 1 438 ? 10.118 -28.427 -12.571 1.00 45.78 438 GLU A O 1
ATOM 3689 N N . LEU A 1 439 ? 8.664 -26.937 -11.753 1.00 48.47 439 LEU A N 1
ATOM 3690 C CA . LEU A 1 439 ? 9.634 -25.965 -11.237 1.00 48.47 439 LEU A CA 1
ATOM 3691 C C . LEU A 1 439 ? 9.817 -26.069 -9.712 1.00 48.47 439 LEU A C 1
ATOM 3693 O O . LEU A 1 439 ? 10.369 -25.152 -9.102 1.00 48.47 439 LEU A O 1
ATOM 3697 N N . LEU A 1 440 ? 9.372 -27.165 -9.071 1.00 46.53 440 LEU A N 1
ATOM 3698 C CA . LEU A 1 440 ? 9.327 -27.290 -7.605 1.00 46.53 440 LEU A CA 1
ATOM 3699 C C . LEU A 1 440 ? 10.661 -26.961 -6.933 1.00 46.53 440 LEU A C 1
ATOM 3701 O O . LEU A 1 440 ? 10.660 -26.385 -5.858 1.00 46.53 440 LEU A O 1
ATOM 3705 N N . TRP A 1 441 ? 11.800 -27.298 -7.539 1.00 42.38 441 TRP A N 1
ATOM 3706 C CA . TRP A 1 441 ? 13.117 -27.014 -6.958 1.00 42.38 441 TRP A CA 1
ATOM 3707 C C . TRP A 1 441 ? 13.432 -25.503 -6.898 1.00 42.38 441 TRP A C 1
ATOM 3709 O O . TRP A 1 441 ? 13.897 -25.019 -5.867 1.00 42.38 441 TRP A O 1
ATOM 3719 N N . LEU A 1 442 ? 13.060 -24.741 -7.936 1.00 43.41 442 LEU A N 1
ATOM 3720 C CA . LEU A 1 442 ? 13.134 -23.269 -7.977 1.00 43.41 442 LEU A CA 1
ATOM 3721 C C . LEU A 1 442 ? 12.064 -22.607 -7.086 1.00 43.41 442 LEU A C 1
ATOM 3723 O O . LEU A 1 442 ? 12.321 -21.600 -6.429 1.00 43.41 442 LEU A O 1
ATOM 3727 N N . LEU A 1 443 ? 10.866 -23.192 -7.014 1.00 42.81 443 LEU A N 1
ATOM 3728 C CA . LEU A 1 443 ? 9.736 -22.670 -6.234 1.00 42.81 443 LEU A CA 1
ATOM 3729 C C . LEU A 1 443 ? 9.838 -22.964 -4.732 1.00 42.81 443 LEU A C 1
ATOM 3731 O O . LEU A 1 443 ? 9.355 -22.171 -3.921 1.00 42.81 443 LEU A O 1
ATOM 3735 N N . THR A 1 444 ? 10.460 -24.082 -4.353 1.00 42.06 444 THR A N 1
ATOM 3736 C CA . THR A 1 444 ? 10.655 -24.473 -2.950 1.00 42.06 444 THR A CA 1
ATOM 3737 C C . THR A 1 444 ? 11.661 -23.562 -2.266 1.00 42.06 444 THR A C 1
ATOM 3739 O O . THR A 1 444 ? 11.368 -23.100 -1.177 1.00 42.06 444 THR A O 1
ATOM 3742 N N . HIS A 1 445 ? 12.777 -23.205 -2.904 1.00 43.97 445 HIS A N 1
ATOM 3743 C CA . HIS A 1 445 ? 13.774 -22.339 -2.263 1.00 43.97 445 HIS A CA 1
ATOM 3744 C C . HIS A 1 445 ? 13.398 -20.848 -2.258 1.00 43.97 445 HIS A C 1
ATOM 3746 O O . HIS A 1 445 ? 13.803 -20.135 -1.344 1.00 43.97 445 HIS A O 1
ATOM 3752 N N . TYR A 1 446 ? 12.592 -20.373 -3.220 1.00 48.19 446 TYR A N 1
ATOM 3753 C CA . TYR A 1 446 ? 12.398 -18.929 -3.406 1.00 48.19 446 TYR A CA 1
ATOM 3754 C C . TYR A 1 446 ? 10.944 -18.448 -3.498 1.00 48.19 446 TYR A C 1
ATOM 3756 O O . TYR A 1 446 ? 10.693 -17.296 -3.186 1.00 48.19 446 TYR A O 1
ATOM 3764 N N . ALA A 1 447 ? 9.950 -19.255 -3.879 1.00 47.09 447 ALA A N 1
ATOM 3765 C CA . ALA A 1 447 ? 8.590 -18.736 -4.100 1.00 47.09 447 ALA A CA 1
ATOM 3766 C C . ALA A 1 447 ? 7.636 -18.988 -2.923 1.00 47.09 447 ALA A C 1
ATOM 3768 O O . ALA A 1 447 ? 6.875 -18.094 -2.550 1.00 47.09 447 ALA A O 1
ATOM 3769 N N . PHE A 1 448 ? 7.695 -20.174 -2.301 1.00 47.78 448 PHE A N 1
ATOM 3770 C CA . PHE A 1 448 ? 6.783 -20.558 -1.212 1.00 47.78 448 PHE A CA 1
ATOM 3771 C C . PHE A 1 448 ? 6.855 -19.599 -0.018 1.00 47.78 448 PHE A C 1
ATOM 3773 O O . PHE A 1 448 ? 5.848 -19.147 0.519 1.00 47.78 448 PHE A O 1
ATOM 3780 N N . VAL A 1 449 ? 8.082 -19.240 0.337 1.00 54.69 449 VAL A N 1
ATOM 3781 C CA . VAL A 1 449 ? 8.440 -18.364 1.447 1.00 54.69 449 VAL A CA 1
ATOM 3782 C C . VAL A 1 449 ? 7.895 -16.943 1.261 1.00 54.69 449 VAL A C 1
ATOM 3784 O O . VAL A 1 449 ? 7.623 -16.247 2.232 1.00 54.69 449 VAL A O 1
ATOM 3787 N N . ARG A 1 450 ? 7.706 -16.501 0.015 1.00 60.44 450 ARG A N 1
ATOM 3788 C CA . ARG A 1 450 ? 7.552 -15.085 -0.329 1.00 60.44 450 ARG A CA 1
ATOM 3789 C C . ARG A 1 450 ? 6.096 -14.634 -0.506 1.00 60.44 450 ARG A C 1
ATOM 3791 O O . ARG A 1 450 ? 5.812 -13.442 -0.411 1.00 60.44 450 ARG A O 1
ATOM 3798 N N . TYR A 1 451 ? 5.152 -15.537 -0.761 1.00 64.75 451 TYR A N 1
ATOM 3799 C CA . TYR A 1 451 ? 3.721 -15.204 -0.882 1.00 64.75 451 TYR A CA 1
ATOM 3800 C C . TYR A 1 451 ? 2.993 -14.919 0.445 1.00 64.75 451 TYR A C 1
ATOM 3802 O O . TYR A 1 451 ? 2.156 -14.011 0.475 1.00 64.75 451 TYR A O 1
ATOM 3810 N N . PRO A 1 452 ? 3.316 -15.597 1.565 1.00 69.25 452 PRO A N 1
ATOM 3811 C CA . PRO A 1 452 ? 2.713 -15.308 2.867 1.00 69.25 452 PRO A CA 1
ATOM 3812 C C . PRO A 1 452 ? 2.912 -13.864 3.355 1.00 69.25 452 PRO A C 1
ATOM 3814 O O . PRO A 1 452 ? 2.117 -13.371 4.155 1.00 69.25 452 PRO A O 1
ATOM 3817 N N . ILE A 1 453 ? 3.913 -13.153 2.823 1.00 73.06 453 ILE A N 1
ATOM 3818 C CA . ILE A 1 453 ? 4.158 -11.723 3.066 1.00 73.06 453 ILE A CA 1
ATOM 3819 C C . ILE A 1 453 ? 2.909 -10.886 2.786 1.00 73.06 453 ILE A C 1
ATOM 3821 O O . ILE A 1 453 ? 2.554 -10.010 3.576 1.00 73.06 453 ILE A O 1
ATOM 3825 N N . ALA A 1 454 ? 2.213 -11.189 1.687 1.00 76.44 454 ALA A N 1
ATOM 3826 C CA . ALA A 1 454 ? 1.043 -10.438 1.251 1.00 76.44 454 ALA A CA 1
ATOM 3827 C C . ALA A 1 454 ? -0.138 -10.549 2.236 1.00 76.44 454 ALA A C 1
ATOM 3829 O O . ALA A 1 454 ? -1.048 -9.724 2.228 1.00 76.44 454 ALA A O 1
ATOM 3830 N N . ILE A 1 455 ? -0.116 -11.559 3.111 1.00 78.50 455 ILE A N 1
ATOM 3831 C CA . ILE A 1 455 ? -1.169 -11.848 4.087 1.00 78.50 455 ILE A CA 1
ATOM 3832 C C . ILE A 1 455 ? -0.874 -11.219 5.456 1.00 78.50 455 ILE A C 1
ATOM 3834 O O . ILE A 1 455 ? -1.790 -11.055 6.263 1.00 78.50 455 ILE A O 1
ATOM 3838 N N . ILE A 1 456 ? 0.368 -10.799 5.729 1.00 80.62 456 ILE A N 1
ATOM 3839 C CA . ILE A 1 456 ? 0.747 -10.209 7.023 1.00 80.62 456 ILE A CA 1
ATOM 3840 C C . ILE A 1 456 ? -0.172 -9.041 7.426 1.00 80.62 456 ILE A C 1
ATOM 3842 O O . ILE A 1 456 ? -0.634 -9.051 8.572 1.00 80.62 456 ILE A O 1
ATOM 3846 N N . PRO A 1 457 ? -0.520 -8.078 6.544 1.00 85.44 457 PRO A N 1
ATOM 3847 C CA . PRO A 1 457 ? -1.419 -6.991 6.929 1.00 85.44 457 PRO A CA 1
ATOM 3848 C C . PRO A 1 457 ? -2.793 -7.485 7.423 1.00 85.44 457 PRO A C 1
ATOM 3850 O O . PRO A 1 457 ? -3.321 -6.969 8.408 1.00 85.44 457 PRO A O 1
ATOM 3853 N N . PHE A 1 458 ? -3.342 -8.548 6.825 1.00 86.19 458 PHE A N 1
ATOM 3854 C CA . PHE A 1 458 ? -4.600 -9.150 7.279 1.00 86.19 458 PHE A CA 1
ATOM 3855 C C . PHE A 1 458 ? -4.474 -9.700 8.700 1.00 86.19 458 PHE A C 1
ATOM 3857 O O . PHE A 1 458 ? -5.312 -9.417 9.555 1.00 86.19 458 PHE A O 1
ATOM 3864 N N . LEU A 1 459 ? -3.420 -10.475 8.965 1.00 83.00 459 LEU A N 1
ATOM 3865 C CA . LEU A 1 459 ? -3.217 -11.112 10.266 1.00 83.00 459 LEU A CA 1
ATOM 3866 C C . LEU A 1 459 ? -2.958 -10.089 11.365 1.00 83.00 459 LEU A C 1
ATOM 3868 O O . LEU A 1 459 ? -3.531 -10.201 12.449 1.00 83.00 459 LEU A O 1
ATOM 3872 N N . VAL A 1 460 ? -2.155 -9.063 11.075 1.00 86.06 460 VAL A N 1
ATOM 3873 C CA . VAL A 1 460 ? -1.924 -7.959 12.008 1.00 86.06 460 VAL A CA 1
ATOM 3874 C C . VAL A 1 460 ? -3.237 -7.254 12.324 1.00 86.06 460 VAL A C 1
ATOM 3876 O O . VAL A 1 460 ? -3.542 -7.069 13.498 1.00 86.06 460 VAL A O 1
ATOM 3879 N N . TYR A 1 461 ? -4.063 -6.942 11.319 1.00 87.31 461 TYR A N 1
ATOM 3880 C CA . TYR A 1 461 ? -5.371 -6.331 11.555 1.00 87.31 461 TYR A CA 1
ATOM 3881 C C . TYR A 1 461 ? -6.264 -7.196 12.456 1.00 87.31 461 TYR A C 1
ATOM 3883 O O . TYR A 1 461 ? -6.814 -6.695 13.437 1.00 87.31 461 TYR A O 1
ATOM 3891 N N . ILE A 1 462 ? -6.375 -8.497 12.166 1.00 83.94 462 ILE A N 1
ATOM 3892 C CA . ILE A 1 462 ? -7.203 -9.442 12.932 1.00 83.94 462 ILE A CA 1
ATOM 3893 C C . ILE A 1 462 ? -6.745 -9.513 14.397 1.00 83.94 462 ILE A C 1
ATOM 3895 O O . ILE A 1 462 ? -7.567 -9.405 15.312 1.00 83.94 462 ILE A O 1
ATOM 3899 N N . VAL A 1 463 ? -5.437 -9.652 14.631 1.00 83.38 463 VAL A N 1
ATOM 3900 C CA . VAL A 1 463 ? -4.861 -9.731 15.981 1.00 83.38 463 VAL A CA 1
ATOM 3901 C C . VAL A 1 463 ? -5.032 -8.410 16.730 1.00 83.38 463 VAL A C 1
ATOM 3903 O O . VAL A 1 463 ? -5.498 -8.406 17.871 1.00 83.38 463 VAL A O 1
ATOM 3906 N N . SER A 1 464 ? -4.735 -7.281 16.089 1.00 87.25 464 SER A N 1
ATOM 3907 C CA . SER A 1 464 ? -4.905 -5.942 16.659 1.00 87.25 464 SER A CA 1
ATOM 3908 C C . SER A 1 464 ? -6.354 -5.637 17.027 1.00 87.25 464 SER A C 1
ATOM 3910 O O . SER A 1 464 ? -6.625 -5.156 18.132 1.00 87.25 464 SER A O 1
ATOM 3912 N N . TYR A 1 465 ? -7.301 -5.977 16.149 1.00 82.81 465 TYR A N 1
ATOM 3913 C CA . TYR A 1 465 ? -8.724 -5.840 16.437 1.00 82.81 465 TYR A CA 1
ATOM 3914 C C . TYR A 1 465 ? -9.106 -6.654 17.670 1.00 82.81 465 TYR A C 1
ATOM 3916 O O . TYR A 1 465 ? -9.837 -6.174 18.535 1.00 82.81 465 TYR A O 1
ATOM 3924 N N . PHE A 1 466 ? -8.612 -7.884 17.786 1.00 77.81 466 PHE A N 1
ATOM 3925 C CA . PHE A 1 466 ? -8.944 -8.740 18.915 1.00 77.81 466 PHE A CA 1
ATOM 3926 C C . PHE A 1 466 ? -8.348 -8.254 20.236 1.00 77.81 466 PHE A C 1
ATOM 3928 O O . PHE A 1 466 ? -9.048 -8.254 21.249 1.00 77.81 466 PHE A O 1
ATOM 3935 N N . ILE A 1 467 ? -7.098 -7.781 20.228 1.00 82.31 467 ILE A N 1
ATOM 3936 C CA . IL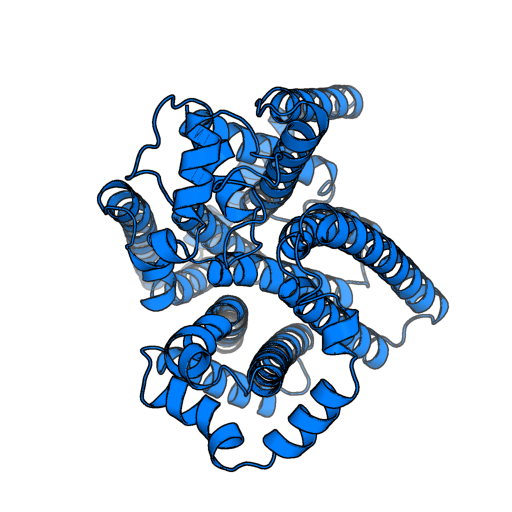E A 1 467 ? -6.484 -7.119 21.387 1.00 82.31 467 ILE A CA 1
ATOM 3937 C C . ILE A 1 467 ? -7.373 -5.953 21.823 1.00 82.31 467 ILE A C 1
ATOM 3939 O O . ILE A 1 467 ? -7.740 -5.855 22.994 1.00 82.31 467 ILE A O 1
ATOM 3943 N N . HIS A 1 468 ? -7.799 -5.111 20.882 1.00 81.62 468 HIS A N 1
ATOM 3944 C CA . HIS A 1 468 ? -8.732 -4.039 21.194 1.00 81.62 468 HIS A CA 1
ATOM 3945 C C . HIS A 1 468 ? -10.049 -4.579 21.778 1.00 81.62 468 HIS A C 1
ATOM 3947 O O . HIS A 1 468 ? -10.471 -4.133 22.840 1.00 81.62 468 HIS A O 1
ATOM 3953 N N . PHE A 1 469 ? -10.671 -5.580 21.156 1.00 76.06 469 PHE A N 1
ATOM 3954 C CA . PHE A 1 469 ? -11.944 -6.142 21.607 1.00 76.06 469 PHE A CA 1
ATOM 3955 C C . PHE A 1 469 ? -11.878 -6.752 23.017 1.00 76.06 469 PHE A C 1
ATOM 3957 O O . PHE A 1 469 ? -12.777 -6.515 23.822 1.00 76.06 469 PHE A O 1
ATOM 3964 N N . ILE A 1 470 ? -10.828 -7.513 23.347 1.00 75.38 470 ILE A N 1
ATOM 3965 C CA . ILE A 1 470 ? -10.649 -8.093 24.687 1.00 75.38 470 ILE A CA 1
ATOM 3966 C C . ILE A 1 470 ? -10.412 -6.999 25.720 1.00 75.38 470 ILE A C 1
ATOM 3968 O O . ILE A 1 470 ? -11.035 -6.994 26.785 1.00 75.38 470 ILE A O 1
ATOM 3972 N N . PHE A 1 471 ? -9.457 -6.113 25.440 1.00 75.44 471 PHE A N 1
ATOM 3973 C CA . PHE A 1 471 ? -8.929 -5.220 26.460 1.00 75.44 471 PHE A CA 1
ATOM 3974 C C . PHE A 1 471 ? -9.714 -3.915 26.572 1.00 75.44 471 PHE A C 1
ATOM 3976 O O . PHE A 1 471 ? -9.705 -3.332 27.645 1.00 75.44 471 PHE A O 1
ATOM 3983 N N . ALA A 1 472 ? -10.440 -3.471 25.545 1.00 68.12 472 ALA A N 1
ATOM 3984 C CA . ALA A 1 472 ? -11.283 -2.278 25.642 1.00 68.12 472 ALA A CA 1
ATOM 3985 C C . ALA A 1 472 ? -12.636 -2.572 26.303 1.00 68.12 472 ALA A C 1
ATOM 3987 O O . ALA A 1 472 ? -13.131 -1.756 27.076 1.00 68.12 472 ALA A O 1
ATOM 3988 N N . LYS A 1 473 ? -13.212 -3.760 26.074 1.00 56.38 473 LYS A N 1
ATOM 3989 C CA . LYS A 1 473 ? -14.542 -4.124 26.591 1.00 56.38 473 LYS A CA 1
ATOM 3990 C C . LYS A 1 473 ? -14.572 -4.461 28.086 1.00 56.38 473 LYS A C 1
ATOM 3992 O O . LYS A 1 473 ? -15.644 -4.603 28.653 1.00 56.38 473 LYS A O 1
ATOM 3997 N N . LYS A 1 474 ? -13.403 -4.608 28.719 1.00 42.12 474 LYS A N 1
ATOM 3998 C CA . LYS A 1 474 ? -13.264 -4.787 30.176 1.00 42.12 474 LYS A CA 1
ATOM 3999 C C . LYS A 1 474 ? -13.157 -3.465 30.954 1.00 42.12 474 LYS A C 1
ATOM 4001 O O . LYS A 1 474 ? -13.027 -3.513 32.171 1.00 42.12 474 LYS A O 1
ATOM 4006 N N . TRP A 1 475 ? -13.152 -2.314 30.274 1.00 35.81 475 TRP A N 1
ATOM 4007 C CA . TRP A 1 475 ? -12.872 -1.003 30.884 1.00 35.81 475 TRP A CA 1
ATOM 4008 C C . TRP A 1 475 ? -13.883 0.099 30.515 1.00 35.81 475 TRP A C 1
ATOM 4010 O O . TRP A 1 475 ? -13.644 1.265 30.832 1.00 35.81 475 TRP A O 1
ATOM 4020 N N . GLN A 1 476 ? -14.988 -0.270 29.862 1.00 34.38 476 GLN A N 1
ATOM 4021 C CA . GLN A 1 476 ? -16.246 0.484 29.823 1.00 34.38 476 GLN A CA 1
ATOM 4022 C C . GLN A 1 476 ? -17.256 -0.279 30.669 1.00 34.38 476 GLN A C 1
ATOM 4024 O O . GLN A 1 476 ? -18.045 0.393 31.362 1.00 34.38 476 GLN A O 1
#

Radius of gyration: 22.54 Å; Cα contacts (8 Å, |Δi|>4): 495; chains: 1; bounding box: 57×65×64 Å

Solvent-accessible surface area (backbone atoms only — not comparable to full-atom values): 25226 Å² total; per-residue (Å²): 106,47,70,57,49,54,48,49,29,39,52,44,6,40,55,54,41,49,73,40,40,79,78,63,78,61,51,72,37,32,35,47,26,53,13,26,47,37,37,43,37,49,39,38,50,46,36,49,51,35,15,70,77,67,55,31,54,66,64,60,59,52,52,48,53,42,52,52,53,51,49,54,47,51,65,72,33,72,86,49,81,55,67,69,59,55,53,51,48,52,54,49,52,52,50,49,51,52,51,54,45,55,67,72,45,53,73,69,54,45,53,51,45,51,52,46,51,53,50,52,53,50,51,53,52,48,22,50,51,47,23,49,70,39,73,71,58,71,69,47,53,70,46,35,43,59,48,47,21,34,51,32,32,55,67,38,22,50,46,76,53,83,86,44,84,74,13,69,53,64,46,93,45,74,58,52,57,67,22,40,47,46,28,60,50,41,66,85,38,79,58,68,57,53,36,56,53,46,60,58,20,36,51,51,46,51,27,49,45,29,34,50,32,30,55,28,48,74,77,48,51,57,63,56,14,48,51,38,37,44,58,53,66,62,36,64,67,56,45,52,42,14,32,45,54,49,70,44,52,59,49,12,54,42,55,38,52,52,48,49,55,51,36,57,46,67,72,52,61,85,78,52,64,81,53,56,51,51,53,48,52,50,48,53,50,26,46,39,57,55,20,58,37,35,82,65,47,48,57,52,50,50,51,38,49,53,49,52,49,50,51,41,60,74,71,49,88,67,62,69,67,60,58,48,53,54,50,48,53,50,50,50,54,49,51,55,47,53,50,53,32,50,54,50,53,66,72,49,48,90,54,89,75,76,41,74,65,58,71,68,33,64,70,37,53,50,47,28,67,68,42,61,75,36,67,65,60,65,40,40,65,54,48,44,42,65,75,71,41,93,44,59,61,55,51,52,43,48,52,52,48,50,52,51,52,71,76,49,76,86,79,49,69,54,57,49,43,50,50,51,40,44,52,49,48,54,49,49,54,50,49,58,53,48,56,46,52,94,44,40,76,66,36,60,78,60,45,65,76,45,56,60,51,26,42,45,62,43,44,48,49,50,50,37,51,46,53,42,57,62,62,52,68,78,76,115

Foldseek 3Di:
DLVVLQVLQQVQLLLLVCVQQVPVPFAPLQSSLLRSLLLLLVQLVVQVVCLVPPQAGDCPVSVVSSVVSVVVQCVVCVPPDHPVVVVVVSVVVVVVLQVVLLVPDDPVLNVVLVVLVVVLVVLLVVLLVLLLPDFADPVVVLQCQLVLLQVCQQVRHQQCPPPDCSHQQNGPAQFPSSSSSLNSSSVPDNGRNRSSRQVVLSVNLSSLLSNQLRVCVVVFTSSLSSVLSSVQSVLVVSSVCSSRPDVLLVLLSLLLVLLLLLLVLLVPVPPDNSSSVSSNVSSLVSLLSNCLRPVLSLVLSVQLVCLSLVLSVVPPPDDPVVNVVVCVVVVVSSVVSVVSSLVSCVSSHPDPPPDVVVCVPVVLVVLLVVQCPPPCLVCLLVCLPPVPDPCPVVVVLLVVLVVCCVPPVPDCSSLVSLNVSLVVQLVSLSSVQSSPVVCVVVCSNPPSHRNNSSSSSSSSSSVSVVCRVVPVVVPD